Protein AF-0000000070043963 (afdb_homodimer)

Solvent-accessible surface area (backbone atoms only — not comparable to full-atom values): 37781 Å² total; per-residue (Å²): 108,66,60,72,73,51,66,94,46,71,46,57,39,38,47,68,71,67,44,82,57,48,72,67,33,42,48,49,57,68,68,48,86,56,60,34,60,51,21,44,48,11,28,50,50,31,44,73,74,63,44,61,51,32,33,28,25,42,27,34,55,48,64,51,25,32,25,19,73,40,66,32,28,60,51,57,69,63,26,49,85,86,43,91,86,43,50,70,60,49,48,66,58,49,35,52,53,48,51,53,37,43,75,73,57,34,50,30,37,38,41,40,60,38,51,52,91,76,71,53,73,62,54,58,32,48,32,33,36,57,34,37,71,76,37,68,82,49,41,35,27,39,48,23,39,40,49,44,53,50,48,18,65,74,69,72,43,53,54,67,56,51,53,51,52,37,41,75,27,47,50,53,28,28,45,21,52,77,40,44,46,38,42,66,82,53,30,65,70,40,43,38,80,66,68,52,39,66,56,33,50,50,45,47,50,52,35,24,75,72,66,34,33,24,40,36,38,34,53,41,55,66,83,72,52,64,67,41,56,43,52,35,50,50,54,50,43,55,49,29,72,72,57,64,27,62,64,33,42,35,59,37,77,52,67,57,74,77,14,50,39,37,75,69,61,70,38,88,62,63,56,31,49,61,55,53,40,48,51,41,11,48,50,34,45,61,24,53,96,70,50,84,41,29,32,35,53,29,86,80,58,33,69,56,40,30,50,44,37,48,59,12,17,24,40,26,41,63,38,36,51,45,48,68,86,35,38,63,85,47,84,46,88,82,67,59,44,71,63,51,52,35,48,56,33,42,53,71,74,36,41,22,30,36,23,48,94,85,67,47,77,75,44,78,109,106,65,60,73,73,53,68,94,47,71,47,57,39,37,46,68,70,67,43,84,57,48,73,67,34,42,47,49,57,69,67,48,86,56,59,35,60,50,21,43,48,13,27,50,50,30,43,74,73,64,45,59,48,32,34,29,25,44,27,33,57,48,63,52,25,31,24,20,74,39,66,32,30,59,51,57,68,62,25,50,84,85,43,91,86,43,48,70,61,49,48,66,58,49,36,52,54,48,51,54,38,43,74,72,57,34,50,32,38,38,42,39,61,40,52,51,90,77,72,54,73,62,54,57,29,47,32,33,36,55,35,39,71,77,38,68,81,49,40,34,27,39,48,23,39,39,50,46,51,50,48,19,64,74,70,71,43,52,56,67,56,50,52,52,51,36,42,75,26,45,51,53,29,27,44,22,54,77,41,45,47,39,43,65,84,54,27,64,70,39,44,38,79,66,69,52,38,65,56,34,50,50,45,46,50,53,35,25,75,72,66,33,33,24,40,35,38,35,54,41,56,67,86,71,52,65,66,43,55,42,51,34,50,49,52,51,41,54,49,28,73,72,56,64,27,64,64,31,41,35,61,36,77,51,66,55,75,76,13,52,38,38,75,69,60,69,37,87,63,65,59,31,51,60,55,54,40,48,52,42,12,47,51,34,45,62,25,52,96,69,52,84,41,29,32,35,52,30,87,80,59,34,68,54,42,31,50,47,36,48,61,15,17,25,40,26,41,63,39,36,50,44,40,70,64,33,25,77,62,52,63,46,98,80,63,56,44,72,64,49,53,35,48,56,34,43,52,71,75,35,42,24,30,36,23,50,94,87,68,46,77,76,44,80,108

Foldseek 3Di:
DVVVVVDDQPLLVCLLVLHAGDLVSLLCLLPPPDLPSLLQSLLVLLCVQPNQEFEAALEAEDEQWQDAPWAFQQDQRHDHPPDPPTDGHALVRLLVLVVLSVVVPGQEYEYEYHLHLPDALVRLLSSQQSNCVVPVRHAYAYYALQSLVSNCVSHVHDSLVSLVSNVVSHHQAYEAPPQAFQDPVVCVVGIGPTDHNVSRLVSQLSCLVVVHAYAHEYEDFFLDDSSRLSVRLVSVQVSLVVRVRHQEYEYDFRDQPNGNCCVVPRDVDGHDLSSVLSSLSSSSSNNRPRHSAYEDQCVVVPLVSSLVSCSRNHRYNHYLNADPVGPVSPPDPDRQPLVNVQVSSVVSVGWYFYAHPNRHTDDTD/DVVVVVDDQPLLVCLLVLHAGDLVSLLCLLPPPDLPSLLQSLLVLLCVQPNQEFEAALEAEDEQWQDAPWAFQQDQRHDHPPDPPTDGHALVRLLVLVVVSVVVPGQEYEYEYHLHLPDALVRLLSSLQSNCVVPVRHAYAYYALQSLVSNCVSVVHDSLVSLVSNVVSHHAAYEAPPLAFQDPVVCVVGIGPTDHNVSRLVSQLSCLVVVHAYAHEYEDFFLDDSSRLSVRLVSVQVSLVVRVRHQEYEYDFRDQPNGNCCVVPRDVDGHDLSSVLSSLSSSSSNNRPRHSAYEDQCVVVPLVSSLVSCSRNHRYNHYLNDPVCCVCVPPDPDGQPLVNVQVSSVVSVGWYFYAHPNRHTDDTD

Nearest PDB structures (foldseek):
  6xig-assembly1_A  TM=9.140E-01  e=2.028E-36  Pedobacter heparinus DSM 2366
  6xig-assembly1_B  TM=9.129E-01  e=9.461E-36  Pedobacter heparinus DSM 2366
  6xi9-assembly2_B  TM=9.135E-01  e=3.003E-35  Pedobacter heparinus DSM 2366
  6xi9-assembly1_A  TM=9.158E-01  e=6.487E-35  Pedobacter heparinus DSM 2366
  5fep-assembly1_A  TM=7.707E-01  e=6.619E-18  Thermotoga maritima

Secondary structure (DSSP, 8-state):
-GGGGS---HHHHHHHTTPPPPHHHHHHHHT-S-HHHHHHHHHHHHHHHHTTEEEEE-EEEEESB-B-S---TT-SS-B-TT-TT--B--HHHHHHHHHHHHHTT-SEEEEE----SS--HHHHHHHHHHHHHH-TTSEEEE--HHHHHHHHHHHT--HHHHHHHHHHHT--EE--TT-S---HHHHHHH-SSS--HHHHHHHHHHHHHTT-EEEEEEEESSS--HHHHHHHHHHHHHHHHHH--EEEEEEEEPP-TT-HHHHTTS--SPPPHHHHHHHHHHHHHHTTTT---BB--HHHH-HHHHHHHHTTT--EEEE--B-SSHHHHTS-SPS--HHHHHHHHHHTT-EEEEE-TT--EEEE-/-GGGGS---HHHHHHHTTPPPPHHHHHHHHT-S-HHHHHHHHHHHHHHHHTTEEEEE-EEEEESB-B-S---TT-SS-B-TT-TT--B--HHHHHHHHHHHHHTT-SEEEEE----SS--HHHHHHHHHHHHHH-TTSEEEE--HHHHHHHHHHHT--HHHHHHHHHHHT--EE--TT-S---HHHHHHH-SSS--HHHHHHHHHHHHHTT-EEEEEEEESSS--HHHHHHHHHHHHHHHHHH--EEEEEEEEPP-TT-HHHHTTS--SPPPHHHHHHHHHHHHHHTTTT---BB--HHHH-HHHHHHHHTTT--EEEE--B-STHHHHH-SS----HHHHHHHHHHTT-EEEEE-TT--EEEE-

Radius of gyration: 28.13 Å; Cα contacts (8 Å, |Δi|>4): 1493; chains: 2; bounding box: 46×82×66 Å

Sequence (730 aa):
MLEQLVGDSSALDRALAGEELSYNDGLELMNYDNLHLLAAVADNARKKLVGDTVTFAASYYMNYTNVCAASCQMCAFYRKDGADDAYTLTPQEIEQRVGIAKQMGATEVHIVGGFHPKLPLEYYEDMMKVIKKNHPQLNIKALTAAEIFYLSKLTKNSTKEILSRLKDAGLDSMPGGGAELFHPDIRNKIVRGKCTGQQWLDVIEEAHTMGINSNVTMLYGHIEKPEHVVDHLIKIRELQKKTRGFLTLIPLKFSLDNTELEQEHLVNNECSSVYDLKIIALSRLMLANVLNNISVYWVAYGKKLAQVALSNGGNDLVGTAFSEEIYRAAGKPTASSVEELATMVKEIGRTPAQRNTHFEILKKFMLEQLVGDSSALDRALAGEELSYNDGLELMNYDNLHLLAAVADNARKKLVGDTVTFAASYYMNYTNVCAASCQMCAFYRKDGADDAYTLTPQEIEQRVGIAKQMGATEVHIVGGFHPKLPLEYYEDMMKVIKKNHPQLNIKALTAAEIFYLSKLTKNSTKEILSRLKDAGLDSMPGGGAELFHPDIRNKIVRGKCTGQQWLDVIEEAHTMGINSNVTMLYGHIEKPEHVVDHLIKIRELQKKTRGFLTLIPLKFSLDNTELEQEHLVNNECSSVYDLKIIALSRLMLANVLNNISVYWVAYGKKLAQVALSNGGNDLVGTAFSEEIYRAAGKPTASSVEELATMVKEIGRTPAQRNTHFEILKKF

pLDDT: mean 93.29, std 11.03, range [35.03, 98.94]

Structure (mmCIF, N/CA/C/O backbone):
data_AF-0000000070043963-model_v1
#
loop_
_entity.id
_entity.type
_entity.pdbx_description
1 polymer 'Radical SAM domain protein, CofH family protein'
#
loop_
_atom_site.group_PDB
_atom_site.id
_atom_site.type_symbol
_atom_site.label_atom_id
_atom_site.label_alt_id
_atom_site.label_comp_id
_atom_site.label_asym_id
_atom_site.label_entity_id
_atom_site.label_seq_id
_atom_site.pdbx_PDB_ins_code
_atom_site.Cartn_x
_atom_site.Cartn_y
_atom_site.Cartn_z
_atom_site.occupancy
_atom_site.B_iso_or_equiv
_atom_site.auth_seq_id
_atom_site.auth_comp_id
_atom_site.auth_asym_id
_atom_site.auth_atom_id
_atom_site.pdbx_PDB_model_num
ATOM 1 N N . MET A 1 1 ? -1.403 -7.484 31.016 1 62.66 1 MET A N 1
ATOM 2 C CA . MET A 1 1 ? -2.35 -6.602 30.344 1 62.66 1 MET A CA 1
ATOM 3 C C . MET A 1 1 ? -2.332 -6.844 28.828 1 62.66 1 MET A C 1
ATOM 5 O O . MET A 1 1 ? -3.385 -7.02 28.219 1 62.66 1 MET A O 1
ATOM 9 N N . LEU A 1 2 ? -1.24 -7.141 28.344 1 67.88 2 LEU A N 1
ATOM 10 C CA . LEU A 1 2 ? -1.172 -7.426 26.906 1 67.88 2 LEU A CA 1
ATOM 11 C C . LEU A 1 2 ? -1.884 -8.734 26.578 1 67.88 2 LEU A C 1
ATOM 13 O O . LEU A 1 2 ? -2.379 -8.914 25.469 1 67.88 2 LEU A O 1
ATOM 17 N N . GLU A 1 3 ? -2.023 -9.477 27.672 1 68.31 3 GLU A N 1
ATOM 18 C CA . GLU A 1 3 ? -2.717 -10.75 27.484 1 68.31 3 GLU A CA 1
ATOM 19 C C . GLU A 1 3 ? -4.18 -10.531 27.109 1 68.31 3 GLU A C 1
ATOM 21 O O . GLU A 1 3 ? -4.793 -11.391 26.469 1 68.31 3 GLU A O 1
ATOM 26 N N . GLN A 1 4 ? -4.625 -9.383 27.469 1 71 4 GLN A N 1
ATOM 27 C CA . GLN A 1 4 ? -6.023 -9.07 27.188 1 71 4 GLN A CA 1
ATOM 28 C C . GLN A 1 4 ? -6.254 -8.883 25.688 1 71 4 GLN A C 1
ATOM 30 O O . GLN A 1 4 ? -7.379 -9.023 25.203 1 71 4 GLN A O 1
ATOM 35 N N . LEU A 1 5 ? -5.164 -8.594 25.047 1 74.25 5 LEU A N 1
ATOM 36 C CA . LEU A 1 5 ? -5.277 -8.391 23.594 1 74.25 5 LEU A CA 1
ATOM 37 C C . LEU A 1 5 ? -5.355 -9.727 22.875 1 74.25 5 LEU A C 1
ATOM 39 O O . LEU A 1 5 ? -5.875 -9.805 21.75 1 74.25 5 LEU A O 1
ATOM 43 N N . VAL A 1 6 ? -4.805 -10.617 23.688 1 68.5 6 VAL A N 1
ATOM 44 C CA . VAL A 1 6 ? -4.73 -11.945 23.094 1 68.5 6 VAL A CA 1
ATOM 45 C C . VAL A 1 6 ? -6.035 -12.703 23.328 1 68.5 6 VAL A C 1
ATOM 47 O O . VAL A 1 6 ? -6.5 -12.797 24.469 1 68.5 6 VAL A O 1
ATOM 50 N N . GLY A 1 7 ? -7.008 -12.547 22.531 1 68.69 7 GLY A N 1
ATOM 51 C CA . GLY A 1 7 ? -8.211 -13.359 22.625 1 68.69 7 GLY A CA 1
ATOM 52 C C . GLY A 1 7 ? -7.926 -14.844 22.672 1 68.69 7 GLY A C 1
ATOM 53 O O . GLY A 1 7 ? -6.766 -15.258 22.719 1 68.69 7 GLY A O 1
ATOM 54 N N . ASP A 1 8 ? -9.023 -15.531 22.984 1 74.06 8 ASP A N 1
ATOM 55 C CA . ASP A 1 8 ? -8.867 -16.984 23.016 1 74.06 8 ASP A CA 1
ATOM 56 C C . ASP A 1 8 ? -9.07 -17.594 21.625 1 74.06 8 ASP A C 1
ATOM 58 O O . ASP A 1 8 ? -10.094 -17.344 20.984 1 74.06 8 ASP A O 1
ATOM 62 N N . SER A 1 9 ? -7.973 -18.031 21.031 1 87 9 SER A N 1
ATOM 63 C CA . SER A 1 9 ? -8.07 -18.781 19.797 1 87 9 SER A CA 1
ATOM 64 C C . SER A 1 9 ? -7.27 -20.078 19.875 1 87 9 SER A C 1
ATOM 66 O O . SER A 1 9 ? -6.039 -20.047 19.906 1 87 9 SER A O 1
ATOM 68 N N . SER A 1 10 ? -7.996 -21.141 19.844 1 90.81 10 SER A N 1
ATOM 69 C CA . SER A 1 10 ? -7.336 -22.438 19.891 1 90.81 10 SER A CA 1
ATOM 70 C C . SER A 1 10 ? -6.52 -22.688 18.625 1 90.81 10 SER A C 1
ATOM 72 O O . SER A 1 10 ? -5.438 -23.281 18.688 1 90.81 10 SER A O 1
ATOM 74 N N . ALA A 1 11 ? -7.074 -22.156 17.578 1 94.94 11 ALA A N 1
ATOM 75 C CA . ALA A 1 11 ? -6.383 -22.328 16.297 1 94.94 11 ALA A CA 1
ATOM 76 C C . ALA A 1 11 ? -5.055 -21.578 16.281 1 94.94 11 ALA A C 1
ATOM 78 O O . ALA A 1 11 ? -4.047 -22.094 15.805 1 94.94 11 ALA A O 1
ATOM 79 N N . LEU A 1 12 ? -4.988 -20.391 16.828 1 93.25 12 LEU A N 1
ATOM 80 C CA . LEU A 1 12 ? -3.752 -19.609 16.891 1 93.25 12 LEU A CA 1
ATOM 81 C C . LEU A 1 12 ? -2.734 -20.281 17.812 1 93.25 12 LEU A C 1
ATOM 83 O O . LEU A 1 12 ? -1.533 -20.266 17.516 1 93.25 12 LEU A O 1
ATOM 87 N N . ASP A 1 13 ? -3.26 -20.844 18.875 1 92.56 13 ASP A N 1
ATOM 88 C CA . ASP A 1 13 ? -2.377 -21.562 19.797 1 92.56 13 ASP A CA 1
ATOM 89 C C . ASP A 1 13 ? -1.718 -22.75 19.094 1 92.56 13 ASP A C 1
ATOM 91 O O . ASP A 1 13 ? -0.518 -22.984 19.266 1 92.56 13 ASP A O 1
ATOM 95 N N . ARG A 1 14 ? -2.484 -23.438 18.359 1 94.69 14 ARG A N 1
ATOM 96 C CA . ARG A 1 14 ? -1.959 -24.578 17.625 1 94.69 14 ARG A CA 1
ATOM 97 C C . ARG A 1 14 ? -0.96 -24.141 16.562 1 94.69 14 ARG A C 1
ATOM 99 O O . ARG A 1 14 ? 0.072 -24.781 16.375 1 94.69 14 ARG A O 1
ATOM 106 N N . ALA A 1 15 ? -1.272 -23.047 15.922 1 94.44 15 ALA A N 1
ATOM 107 C CA . ALA A 1 15 ? -0.356 -22.484 14.93 1 94.44 15 ALA A CA 1
ATOM 108 C C . ALA A 1 15 ? 0.975 -22.109 15.57 1 94.44 15 ALA A C 1
ATOM 110 O O . ALA A 1 15 ? 2.041 -22.391 15.023 1 94.44 15 ALA A O 1
ATOM 111 N N . LEU A 1 16 ? 0.893 -21.5 16.688 1 91.19 16 LEU A N 1
ATOM 112 C CA . LEU A 1 16 ? 2.09 -21.062 17.391 1 91.19 16 LEU A CA 1
ATOM 113 C C . LEU A 1 16 ? 2.924 -22.266 17.844 1 91.19 16 LEU A C 1
ATOM 115 O O . LEU A 1 16 ? 4.156 -22.188 17.859 1 91.19 16 LEU A O 1
ATOM 119 N N . ALA A 1 17 ? 2.25 -23.328 18.125 1 91.56 17 ALA A N 1
ATOM 120 C CA . ALA A 1 17 ? 2.918 -24.562 18.562 1 91.56 17 ALA A CA 1
ATOM 121 C C . ALA A 1 17 ? 3.508 -25.312 17.375 1 91.56 17 ALA A C 1
ATOM 123 O O . ALA A 1 17 ? 4.219 -26.297 17.547 1 91.56 17 ALA A O 1
ATOM 124 N N . GLY A 1 18 ? 3.18 -24.906 16.172 1 91.12 18 GLY A N 1
ATOM 125 C CA . GLY A 1 18 ? 3.713 -25.547 14.977 1 91.12 18 GLY A CA 1
ATOM 126 C C . GLY A 1 18 ? 2.92 -26.766 14.547 1 91.12 18 GLY A C 1
ATOM 127 O O . GLY A 1 18 ? 3.418 -27.594 13.789 1 91.12 18 GLY A O 1
ATOM 128 N N . GLU A 1 19 ? 1.704 -26.797 15.016 1 95.62 19 GLU A N 1
ATOM 129 C CA . GLU A 1 19 ? 0.847 -27.922 14.656 1 95.62 19 GLU A CA 1
ATOM 130 C C . GLU A 1 19 ? 0.233 -27.719 13.273 1 95.62 19 GLU A C 1
ATOM 132 O O . GLU A 1 19 ? 0.092 -26.594 12.805 1 95.62 19 GLU A O 1
ATOM 137 N N . GLU A 1 20 ? -0.045 -28.875 12.68 1 97.75 20 GLU A N 1
ATOM 138 C CA . GLU A 1 20 ? -0.827 -28.812 11.445 1 97.75 20 GLU A CA 1
ATOM 139 C C . GLU A 1 20 ? -2.266 -28.375 11.727 1 97.75 20 GLU A C 1
ATOM 141 O O . GLU A 1 20 ? -2.926 -28.953 12.602 1 97.75 20 GLU A O 1
ATOM 146 N N . LEU A 1 21 ? -2.777 -27.469 11 1 98.44 21 LEU A N 1
ATOM 147 C CA . LEU A 1 21 ? -4.09 -26.891 11.266 1 98.44 21 LEU A CA 1
ATOM 148 C C . LEU A 1 21 ? -5.176 -27.625 10.484 1 98.44 21 LEU A C 1
ATOM 150 O O . LEU A 1 21 ? -5 -27.922 9.297 1 98.44 21 LEU A O 1
ATOM 154 N N . SER A 1 22 ? -6.246 -27.844 11.148 1 98.5 22 SER A N 1
ATOM 155 C CA . SER A 1 22 ? -7.387 -28.516 10.531 1 98.5 22 SER A CA 1
ATOM 156 C C . SER A 1 22 ? -8.227 -27.547 9.711 1 98.5 22 SER A C 1
ATOM 158 O O . SER A 1 22 ? -7.953 -26.344 9.695 1 98.5 22 SER A O 1
ATOM 160 N N . TYR A 1 23 ? -9.18 -28.172 9.008 1 98.44 23 TYR A N 1
ATOM 161 C CA . TYR A 1 23 ? -10.164 -27.375 8.289 1 98.44 23 TYR A CA 1
ATOM 162 C C . TYR A 1 23 ? -10.852 -26.375 9.219 1 98.44 23 TYR A C 1
ATOM 164 O O . TYR A 1 23 ? -10.977 -25.203 8.891 1 98.44 23 TYR A O 1
ATOM 172 N N . ASN A 1 24 ? -11.242 -26.844 10.383 1 98.38 24 ASN A N 1
ATOM 173 C CA . ASN A 1 24 ? -11.938 -26 11.336 1 98.38 24 ASN A CA 1
ATOM 174 C C . ASN A 1 24 ? -11.016 -24.906 11.891 1 98.38 24 ASN A C 1
ATOM 176 O O . ASN A 1 24 ? -11.461 -23.797 12.156 1 98.38 24 ASN A O 1
ATOM 180 N N . ASP A 1 25 ? -9.797 -25.25 12.102 1 98.31 25 ASP A N 1
ATOM 181 C CA . ASP A 1 25 ? -8.828 -24.234 12.516 1 98.31 25 ASP A CA 1
ATOM 182 C C . ASP A 1 25 ? -8.719 -23.125 11.477 1 98.31 25 ASP A C 1
ATOM 184 O O . ASP A 1 25 ? -8.711 -21.938 11.828 1 98.31 25 ASP A O 1
ATOM 188 N N . GLY A 1 26 ? -8.594 -23.516 10.156 1 98.56 26 GLY A N 1
ATOM 189 C CA . GLY A 1 26 ? -8.523 -22.531 9.078 1 98.56 26 GLY A CA 1
ATOM 190 C C . GLY A 1 26 ? -9.719 -21.594 9.047 1 98.56 26 GLY A C 1
ATOM 191 O O . GLY A 1 26 ? -9.57 -20.391 8.867 1 98.56 26 GLY A O 1
ATOM 192 N N . LEU A 1 27 ? -10.898 -22.219 9.258 1 98.31 27 LEU A N 1
ATOM 193 C CA . LEU A 1 27 ? -12.125 -21.422 9.266 1 98.31 27 LEU A CA 1
ATOM 194 C C . LEU A 1 27 ? -12.133 -20.438 10.43 1 98.31 27 LEU A C 1
ATOM 196 O O . LEU A 1 27 ? -12.555 -19.281 10.281 1 98.31 27 LEU A O 1
ATOM 200 N N . GLU A 1 28 ? -11.703 -20.891 11.562 1 97.19 28 GLU A N 1
ATOM 201 C CA . GLU A 1 28 ? -11.617 -20.016 12.727 1 97.19 28 GLU A CA 1
ATOM 202 C C . GLU A 1 28 ? -10.695 -18.828 12.453 1 97.19 28 GLU A C 1
ATOM 204 O O . GLU A 1 28 ? -11.039 -17.688 12.758 1 97.19 28 GLU A O 1
ATOM 209 N N . LEU A 1 29 ? -9.586 -19.094 11.859 1 97.19 29 LEU A N 1
ATOM 210 C CA . LEU A 1 29 ? -8.602 -18.047 11.594 1 97.19 29 LEU A CA 1
ATOM 211 C C . LEU A 1 29 ? -9.117 -17.078 10.531 1 97.19 29 LEU A C 1
ATOM 213 O O . LEU A 1 29 ? -8.875 -15.867 10.617 1 97.19 29 LEU A O 1
ATOM 217 N N . MET A 1 30 ? -9.805 -17.625 9.523 1 96.38 30 MET A N 1
ATOM 218 C CA . MET A 1 30 ? -10.375 -16.781 8.492 1 96.38 30 MET A CA 1
ATOM 219 C C . MET A 1 30 ? -11.406 -15.82 9.078 1 96.38 30 MET A C 1
ATOM 221 O O . MET A 1 30 ? -11.594 -14.711 8.57 1 96.38 30 MET A O 1
ATOM 225 N N . ASN A 1 31 ? -12.039 -16.25 10.125 1 93.88 31 ASN A N 1
ATOM 226 C CA . ASN A 1 31 ? -13.094 -15.445 10.742 1 93.88 31 ASN A CA 1
ATOM 227 C C . ASN A 1 31 ? -12.578 -14.711 11.977 1 93.88 31 ASN A C 1
ATOM 229 O O . ASN A 1 31 ? -13.359 -14.094 12.703 1 93.88 31 ASN A O 1
ATOM 233 N N . TYR A 1 32 ? -11.289 -14.836 12.211 1 91.19 32 TYR A N 1
ATOM 234 C CA . TYR A 1 32 ? -10.688 -14.195 13.375 1 91.19 32 TYR A CA 1
ATOM 235 C C . TYR A 1 32 ? -10.625 -12.68 13.203 1 91.19 32 TYR A C 1
ATOM 237 O O . TYR A 1 32 ? -10.172 -12.188 12.164 1 91.19 32 TYR A O 1
ATOM 245 N N . ASP A 1 33 ? -11.031 -11.867 14.133 1 86.5 33 ASP A N 1
ATOM 246 C CA . ASP A 1 33 ? -11.234 -10.43 13.992 1 86.5 33 ASP A CA 1
ATOM 247 C C . ASP A 1 33 ? -9.945 -9.664 14.258 1 86.5 33 ASP A C 1
ATOM 249 O O . ASP A 1 33 ? -9.82 -8.492 13.883 1 86.5 33 ASP A O 1
ATOM 253 N N . ASN A 1 34 ? -8.969 -10.289 14.883 1 89.31 34 ASN A N 1
ATOM 254 C CA . ASN A 1 34 ? -7.738 -9.586 15.211 1 89.31 34 ASN A CA 1
ATOM 255 C C . ASN A 1 34 ? -6.617 -9.938 14.234 1 89.31 34 ASN A C 1
ATOM 257 O O . ASN A 1 34 ? -5.82 -10.836 14.5 1 89.31 34 ASN A O 1
ATOM 261 N N . LEU A 1 35 ? -6.512 -9.172 13.188 1 92.88 35 LEU A N 1
ATOM 262 C CA . LEU A 1 35 ? -5.523 -9.414 12.141 1 92.88 35 LEU A CA 1
ATOM 263 C C . LEU A 1 35 ? -4.105 -9.273 12.688 1 92.88 35 LEU A C 1
ATOM 265 O O . LEU A 1 35 ? -3.193 -9.969 12.25 1 92.88 35 LEU A O 1
ATOM 269 N N . HIS A 1 36 ? -3.934 -8.383 13.641 1 92.88 36 HIS A N 1
ATOM 270 C CA . HIS A 1 36 ? -2.598 -8.141 14.18 1 92.88 36 HIS A CA 1
ATOM 271 C C . HIS A 1 36 ? -2.031 -9.391 14.836 1 92.88 36 HIS A C 1
ATOM 273 O O . HIS A 1 36 ? -0.875 -9.75 14.609 1 92.88 36 HIS A O 1
ATOM 279 N N . LEU A 1 37 ? -2.855 -10.008 15.602 1 91.31 37 LEU A N 1
ATOM 280 C CA . LEU A 1 37 ? -2.4 -11.219 16.281 1 91.31 37 LEU A CA 1
ATOM 281 C C . LEU A 1 37 ? -2.184 -12.352 15.273 1 91.31 37 LEU A C 1
ATOM 283 O O . LEU A 1 37 ? -1.201 -13.086 15.367 1 91.31 37 LEU A O 1
ATOM 287 N N . LEU A 1 38 ? -3.143 -12.477 14.375 1 94.44 38 LEU A N 1
ATOM 288 C CA . LEU A 1 38 ? -2.988 -13.477 13.32 1 94.44 38 LEU A CA 1
ATOM 289 C C . LEU A 1 38 ? -1.682 -13.273 12.562 1 94.44 38 LEU A C 1
ATOM 291 O O . LEU A 1 38 ? -0.926 -14.227 12.352 1 94.44 38 LEU A O 1
ATOM 295 N N . ALA A 1 39 ? -1.396 -12.047 12.203 1 95.5 39 ALA A N 1
ATOM 296 C CA . ALA A 1 39 ? -0.2 -11.703 11.445 1 95.5 39 ALA A CA 1
ATOM 297 C C . ALA A 1 39 ? 1.062 -11.93 12.266 1 95.5 39 ALA A C 1
ATOM 299 O O . ALA A 1 39 ? 2.09 -12.359 11.742 1 95.5 39 ALA A O 1
ATOM 300 N N . ALA A 1 40 ? 1.002 -11.633 13.562 1 93.56 40 ALA A N 1
ATOM 301 C CA . ALA A 1 40 ? 2.145 -11.852 14.445 1 93.56 40 ALA A CA 1
ATOM 302 C C . ALA A 1 40 ? 2.529 -13.328 14.477 1 93.56 40 ALA A C 1
ATOM 304 O O . ALA A 1 40 ? 3.711 -13.672 14.391 1 93.56 40 ALA A O 1
ATOM 305 N N . VAL A 1 41 ? 1.497 -14.156 14.586 1 94.44 41 VAL A N 1
ATOM 306 C CA . VAL A 1 41 ? 1.746 -15.594 14.633 1 94.44 41 VAL A CA 1
ATOM 307 C C . VAL A 1 41 ? 2.303 -16.062 13.289 1 94.44 41 VAL A C 1
ATOM 309 O O . VAL A 1 41 ? 3.254 -16.844 13.242 1 94.44 41 VAL A O 1
ATOM 312 N N . ALA A 1 42 ? 1.756 -15.57 12.219 1 97.12 42 ALA A N 1
ATOM 313 C CA . ALA A 1 42 ? 2.213 -15.938 10.883 1 97.12 42 ALA A CA 1
ATOM 314 C C . ALA A 1 42 ? 3.656 -15.5 10.656 1 97.12 42 ALA A C 1
ATOM 316 O O . ALA A 1 42 ? 4.461 -16.25 10.102 1 97.12 42 ALA A O 1
ATOM 317 N N . ASP A 1 43 ? 3.971 -14.32 11.094 1 96.06 43 ASP A N 1
ATOM 318 C CA . ASP A 1 43 ? 5.324 -13.805 10.914 1 96.06 43 ASP A CA 1
ATOM 319 C C . ASP A 1 43 ? 6.328 -14.57 11.766 1 96.06 43 ASP A C 1
ATOM 321 O O . ASP A 1 43 ? 7.469 -14.781 11.352 1 96.06 43 ASP A O 1
ATOM 325 N N . ASN A 1 44 ? 5.898 -14.906 12.922 1 94.38 44 ASN A N 1
ATOM 326 C CA . ASN A 1 44 ? 6.742 -15.75 13.758 1 94.38 44 ASN A CA 1
ATOM 327 C C . ASN A 1 44 ? 7.027 -17.094 13.086 1 94.38 44 ASN A C 1
ATOM 329 O O . ASN A 1 44 ? 8.164 -17.562 13.094 1 94.38 44 ASN A O 1
ATOM 333 N N . ALA A 1 45 ? 5.988 -17.688 12.562 1 96.25 45 ALA A N 1
ATOM 334 C CA . ALA A 1 45 ? 6.156 -18.938 11.828 1 96.25 45 ALA A CA 1
ATOM 335 C C . ALA A 1 45 ? 7.098 -18.766 10.648 1 96.25 45 ALA A C 1
ATOM 337 O O . ALA A 1 45 ? 7.973 -19.594 10.406 1 96.25 45 ALA A O 1
ATOM 338 N N . ARG A 1 46 ? 6.934 -17.688 9.938 1 97.62 46 ARG A N 1
ATOM 339 C CA . ARG A 1 46 ? 7.805 -17.375 8.805 1 97.62 46 ARG A CA 1
ATOM 340 C C . ARG A 1 46 ? 9.266 -17.297 9.25 1 97.62 46 ARG A C 1
ATOM 342 O O . ARG A 1 46 ? 10.141 -17.906 8.625 1 97.62 46 ARG A O 1
ATOM 349 N N . LYS A 1 47 ? 9.539 -16.578 10.344 1 96.19 47 LYS A N 1
ATOM 350 C CA . LYS A 1 47 ? 10.898 -16.406 10.859 1 96.19 47 LYS A CA 1
ATOM 351 C C . LYS A 1 47 ? 11.516 -17.766 11.203 1 96.19 47 LYS A C 1
ATOM 353 O O . LYS A 1 47 ? 12.672 -18.016 10.883 1 96.19 47 LYS A O 1
ATOM 358 N N . LYS A 1 48 ? 10.742 -18.594 11.781 1 95.69 48 LYS A N 1
ATOM 359 C CA . LYS A 1 48 ? 11.219 -19.906 12.195 1 95.69 48 LYS A CA 1
ATOM 360 C C . LYS A 1 48 ? 11.484 -20.812 10.984 1 95.69 48 LYS A C 1
ATOM 362 O O . LYS A 1 48 ? 12.477 -21.547 10.961 1 95.69 48 LYS A O 1
ATOM 367 N N . LEU A 1 49 ? 10.664 -20.703 10.008 1 97 49 LEU A N 1
ATOM 368 C CA . LEU A 1 49 ? 10.672 -21.672 8.914 1 97 49 LEU A CA 1
ATOM 369 C C . LEU A 1 49 ? 11.648 -21.234 7.816 1 97 49 LEU A C 1
ATOM 371 O O . LEU A 1 49 ? 12.32 -22.078 7.215 1 97 49 LEU A O 1
ATOM 375 N N . VAL A 1 50 ? 11.695 -19.859 7.551 1 97 50 VAL A N 1
ATOM 376 C CA . VAL A 1 50 ? 12.453 -19.484 6.367 1 97 50 VAL A CA 1
ATOM 377 C C . VAL A 1 50 ? 13.43 -18.359 6.715 1 97 50 VAL A C 1
ATOM 379 O O . VAL A 1 50 ? 14.203 -17.922 5.867 1 97 50 VAL A O 1
ATOM 382 N N . GLY A 1 51 ? 13.414 -17.875 7.891 1 97 51 GLY A N 1
ATOM 383 C CA . GLY A 1 51 ? 14.328 -16.828 8.305 1 97 51 GLY A CA 1
ATOM 384 C C . GLY A 1 51 ? 13.984 -15.469 7.727 1 97 51 GLY A C 1
ATOM 385 O O . GLY A 1 51 ? 12.812 -15.188 7.453 1 97 51 GLY A O 1
ATOM 386 N N . ASP A 1 52 ? 14.969 -14.578 7.566 1 96.75 52 ASP A N 1
ATOM 387 C CA . ASP A 1 52 ? 14.719 -13.18 7.219 1 96.75 52 ASP A CA 1
ATOM 388 C C . ASP A 1 52 ? 15.039 -12.914 5.75 1 96.75 52 ASP A C 1
ATOM 390 O O . ASP A 1 52 ? 14.922 -11.781 5.281 1 96.75 52 ASP A O 1
ATOM 394 N N . THR A 1 53 ? 15.375 -13.945 5.02 1 98.12 53 THR A N 1
ATOM 395 C CA . THR A 1 53 ? 15.672 -13.773 3.604 1 98.12 53 THR A CA 1
ATOM 396 C C . THR A 1 53 ? 14.391 -13.602 2.799 1 98.12 53 THR A C 1
ATOM 398 O O . THR A 1 53 ? 13.414 -14.328 3.012 1 98.12 53 THR A O 1
ATOM 401 N N . VAL A 1 54 ? 14.32 -12.594 2.039 1 98.69 54 VAL A N 1
ATOM 402 C CA . VAL A 1 54 ? 13.258 -12.391 1.059 1 98.69 54 VAL A CA 1
ATOM 403 C C . VAL A 1 54 ? 13.805 -12.625 -0.349 1 98.69 54 VAL A C 1
ATOM 405 O O . VAL A 1 54 ? 14.781 -11.992 -0.755 1 98.69 54 VAL A O 1
ATOM 408 N N . THR A 1 55 ? 13.18 -13.477 -1.084 1 98.5 55 THR A N 1
ATOM 409 C CA . THR A 1 55 ? 13.734 -13.852 -2.379 1 98.5 55 THR A CA 1
ATOM 410 C C . THR A 1 55 ? 12.906 -13.266 -3.516 1 98.5 55 THR A C 1
ATOM 412 O O . THR A 1 55 ? 11.766 -12.852 -3.307 1 98.5 55 THR A O 1
ATOM 415 N N . PHE A 1 56 ? 13.508 -13.164 -4.641 1 97.38 56 PHE A N 1
ATOM 416 C CA . PHE A 1 56 ? 12.859 -12.781 -5.895 1 97.38 56 PHE A CA 1
ATOM 417 C C . PHE A 1 56 ? 13.664 -13.281 -7.09 1 97.38 56 PHE A C 1
ATOM 419 O O . PHE A 1 56 ? 14.883 -13.469 -6.992 1 97.38 56 PHE A O 1
ATOM 426 N N . ALA A 1 57 ? 12.977 -13.492 -8.148 1 96.31 57 ALA A N 1
ATOM 427 C CA . ALA A 1 57 ? 13.633 -13.906 -9.383 1 96.31 57 ALA A CA 1
ATOM 428 C C . ALA A 1 57 ? 13.703 -12.75 -10.375 1 96.31 57 ALA A C 1
ATOM 430 O O . ALA A 1 57 ? 12.969 -11.766 -10.242 1 96.31 57 ALA A O 1
ATOM 431 N N . ALA A 1 58 ? 14.648 -12.789 -11.266 1 94.38 58 ALA A N 1
ATOM 432 C CA . ALA A 1 58 ? 14.586 -11.977 -12.484 1 94.38 58 ALA A CA 1
ATOM 433 C C . ALA A 1 58 ? 13.797 -12.695 -13.578 1 94.38 58 ALA A C 1
ATOM 435 O O . ALA A 1 58 ? 14.312 -13.609 -14.227 1 94.38 58 ALA A O 1
ATOM 436 N N . SER A 1 59 ? 12.609 -12.266 -13.75 1 93.06 59 SER A N 1
ATOM 437 C CA . SER A 1 59 ? 11.719 -13.062 -14.586 1 93.06 59 SER A CA 1
ATOM 438 C C . SER A 1 59 ? 11.023 -12.203 -15.633 1 93.06 59 SER A C 1
ATOM 440 O O . SER A 1 59 ? 10.719 -11.039 -15.383 1 93.06 59 SER A O 1
ATOM 442 N N . TYR A 1 60 ? 10.852 -12.82 -16.766 1 92 60 TYR A N 1
ATOM 443 C CA . TYR A 1 60 ? 10.062 -12.242 -17.844 1 92 60 TYR A CA 1
ATOM 444 C C . TYR A 1 60 ? 8.75 -13 -18.016 1 92 60 TYR A C 1
ATOM 446 O O . TYR A 1 60 ? 8.742 -14.227 -18.125 1 92 60 TYR A O 1
ATOM 454 N N . TYR A 1 61 ? 7.688 -12.227 -17.984 1 91.5 61 TYR A N 1
ATOM 455 C CA . TYR A 1 61 ? 6.355 -12.805 -18.141 1 91.5 61 TYR A CA 1
ATOM 456 C C . TYR A 1 61 ? 5.766 -12.453 -19.5 1 91.5 61 TYR A C 1
ATOM 458 O O . TYR A 1 61 ? 5.852 -11.305 -19.938 1 91.5 61 TYR A O 1
ATOM 466 N N . MET A 1 62 ? 5.211 -13.469 -20.188 1 91.19 62 MET A N 1
ATOM 467 C CA . MET A 1 62 ? 4.555 -13.164 -21.469 1 91.19 62 MET A CA 1
ATOM 468 C C . MET A 1 62 ? 3.377 -14.102 -21.703 1 91.19 62 MET A C 1
ATOM 470 O O . MET A 1 62 ? 3.361 -15.227 -21.203 1 91.19 62 MET A O 1
ATOM 474 N N . ASN A 1 63 ? 2.428 -13.617 -22.484 1 93.31 63 ASN A N 1
ATOM 475 C CA . ASN A 1 63 ? 1.324 -14.398 -23.031 1 93.31 63 ASN A CA 1
ATOM 476 C C . ASN A 1 63 ? 1.498 -14.641 -24.531 1 93.31 63 ASN A C 1
ATOM 478 O O . ASN A 1 63 ? 1.487 -13.695 -25.328 1 93.31 63 ASN A O 1
ATOM 482 N N . TYR A 1 64 ? 1.577 -15.828 -24.875 1 96.25 64 TYR A N 1
ATOM 483 C CA . TYR A 1 64 ? 1.847 -16.094 -26.281 1 96.25 64 TYR A CA 1
ATOM 484 C C . TYR A 1 64 ? 0.586 -15.93 -27.125 1 96.25 64 TYR A C 1
ATOM 486 O O . TYR A 1 64 ? 0.663 -15.758 -28.344 1 96.25 64 TYR A O 1
ATOM 494 N N . THR A 1 65 ? -0.608 -15.938 -26.5 1 96.81 65 THR A N 1
ATOM 495 C CA . THR A 1 65 ? -1.875 -15.688 -27.172 1 96.81 65 THR A CA 1
ATOM 496 C C . THR A 1 65 ? -2.953 -15.273 -26.172 1 96.81 65 THR A C 1
ATOM 498 O O . THR A 1 65 ? -2.904 -15.656 -25 1 96.81 65 THR A O 1
ATOM 501 N N . ASN A 1 66 ? -3.893 -14.461 -26.656 1 95.31 66 ASN A N 1
ATOM 502 C CA . ASN A 1 66 ? -5.066 -14.164 -25.844 1 95.31 66 ASN A CA 1
ATOM 503 C C . ASN A 1 66 ? -6.309 -14.875 -26.375 1 95.31 66 ASN A C 1
ATOM 505 O O . ASN A 1 66 ? -7.41 -14.672 -25.859 1 95.31 66 ASN A O 1
ATOM 509 N N . VAL A 1 67 ? -6.102 -15.703 -27.422 1 96.62 67 VAL A N 1
ATOM 510 C CA . VAL A 1 67 ? -7.195 -16.531 -27.922 1 96.62 67 VAL A CA 1
ATOM 511 C C . VAL A 1 67 ? -7.461 -17.688 -26.969 1 96.62 67 VAL A C 1
ATOM 513 O O . VAL A 1 67 ? -6.555 -18.453 -26.656 1 96.62 67 VAL A O 1
ATOM 516 N N . CYS A 1 68 ? -8.68 -17.766 -26.516 1 96.06 68 CYS A N 1
ATOM 517 C CA . CYS A 1 68 ? -8.992 -18.781 -25.516 1 96.06 68 CYS A CA 1
ATOM 518 C C . CYS A 1 68 ? -10.391 -19.344 -25.719 1 96.06 68 CYS A C 1
ATOM 520 O O . CYS A 1 68 ? -11.359 -18.578 -25.844 1 96.06 68 CYS A O 1
ATOM 522 N N . ALA A 1 69 ? -10.422 -20.656 -25.688 1 95.62 69 ALA A N 1
ATOM 523 C CA . ALA A 1 69 ? -11.703 -21.344 -25.859 1 95.62 69 ALA A CA 1
ATOM 524 C C . ALA A 1 69 ? -12.539 -21.234 -24.578 1 95.62 69 ALA A C 1
ATOM 526 O O . ALA A 1 69 ? -13.758 -21.406 -24.625 1 95.62 69 ALA A O 1
ATOM 527 N N . ALA A 1 70 ? -11.883 -21.062 -23.453 1 93.69 70 ALA A N 1
ATOM 528 C CA . ALA A 1 70 ? -12.594 -20.828 -22.203 1 93.69 70 ALA A CA 1
ATOM 529 C C . ALA A 1 70 ? -13.086 -19.391 -22.094 1 93.69 70 ALA A C 1
ATOM 531 O O . ALA A 1 70 ? -12.539 -18.5 -22.734 1 93.69 70 ALA A O 1
ATOM 532 N N . SER A 1 71 ? -14.156 -19.234 -21.406 1 92.31 71 SER A N 1
ATOM 533 C CA . SER A 1 71 ? -14.734 -17.906 -21.172 1 92.31 71 SER A CA 1
ATOM 534 C C . SER A 1 71 ? -14.969 -17.656 -19.688 1 92.31 71 SER A C 1
ATOM 536 O O . SER A 1 71 ? -16.094 -17.375 -19.281 1 92.31 71 SER A O 1
ATOM 538 N N . CYS A 1 72 ? -13.891 -17.719 -19 1 93.81 72 CYS A N 1
ATOM 539 C CA . CYS A 1 72 ? -13.984 -17.609 -17.547 1 93.81 72 CYS A CA 1
ATOM 540 C C . CYS A 1 72 ? -14.57 -16.266 -17.141 1 93.81 72 CYS A C 1
ATOM 542 O O . CYS A 1 72 ? -14.172 -15.227 -17.672 1 93.81 72 CYS A O 1
ATOM 544 N N . GLN A 1 73 ? -15.391 -16.188 -16.156 1 94.12 73 GLN A N 1
ATOM 545 C CA . GLN A 1 73 ? -16.078 -15 -15.68 1 94.12 73 GLN A CA 1
ATOM 546 C C . GLN A 1 73 ? -15.117 -14.031 -15.016 1 94.12 73 GLN A C 1
ATOM 548 O O . GLN A 1 73 ? -15.336 -12.82 -15.031 1 94.12 73 GLN A O 1
ATOM 553 N N . MET A 1 74 ? -14.039 -14.555 -14.508 1 93.81 74 MET A N 1
ATOM 554 C CA . MET A 1 74 ? -13.094 -13.742 -13.742 1 93.81 74 MET A CA 1
ATOM 555 C C . MET A 1 74 ? -12.008 -13.172 -14.656 1 93.81 74 MET A C 1
ATOM 557 O O . MET A 1 74 ? -11.172 -12.391 -14.211 1 93.81 74 MET A O 1
ATOM 561 N N . CYS A 1 75 ? -11.93 -13.547 -15.938 1 92.19 75 CYS A N 1
ATOM 562 C CA . CYS A 1 75 ? -10.805 -13.211 -16.797 1 92.19 75 CYS A CA 1
ATOM 563 C C . CYS A 1 75 ? -11.148 -12.062 -17.734 1 92.19 75 CYS A C 1
ATOM 565 O O . CYS A 1 75 ? -12.133 -12.133 -18.469 1 92.19 75 CYS A O 1
ATOM 567 N N . ALA A 1 76 ? -10.336 -11.039 -17.766 1 89.62 76 ALA A N 1
ATOM 568 C CA . ALA A 1 76 ? -10.531 -9.906 -18.672 1 89.62 76 ALA A CA 1
ATOM 569 C C . ALA A 1 76 ? -9.648 -10.031 -19.922 1 89.62 76 ALA A C 1
ATOM 571 O O . ALA A 1 76 ? -9.758 -9.227 -20.844 1 89.62 76 ALA A O 1
ATOM 572 N N . PHE A 1 77 ? -8.836 -11.016 -19.969 1 87.44 77 PHE A N 1
ATOM 573 C CA . PHE A 1 77 ? -7.746 -11.094 -20.938 1 87.44 77 PHE A CA 1
ATOM 574 C C . PHE A 1 77 ? -8.172 -11.867 -22.188 1 87.44 77 PHE A C 1
ATOM 576 O O . PHE A 1 77 ? -7.789 -11.516 -23.297 1 87.44 77 PHE A O 1
ATOM 583 N N . TYR A 1 78 ? -8.992 -12.852 -22.078 1 90.5 78 TYR A N 1
ATOM 584 C CA . TYR A 1 78 ? -9.281 -13.797 -23.156 1 90.5 78 TYR A CA 1
ATOM 585 C C . TYR A 1 78 ? -10.023 -13.117 -24.297 1 90.5 78 TYR A C 1
ATOM 587 O O . TYR A 1 78 ? -10.742 -12.133 -24.078 1 90.5 78 TYR A O 1
ATOM 595 N N . ARG A 1 79 ? -9.781 -13.664 -25.484 1 92.75 79 ARG A N 1
ATOM 596 C CA . ARG A 1 79 ? -10.5 -13.273 -26.703 1 92.75 79 ARG A CA 1
ATOM 597 C C . ARG A 1 79 ? -10.969 -14.492 -27.469 1 92.75 79 ARG A C 1
ATOM 599 O O . ARG A 1 79 ? -10.281 -15.523 -27.5 1 92.75 79 ARG A O 1
ATOM 606 N N . LYS A 1 80 ? -12.078 -14.305 -28.109 1 92.12 80 LYS A N 1
ATOM 607 C CA . LYS A 1 80 ? -12.516 -15.328 -29.047 1 92.12 80 LYS A CA 1
ATOM 608 C C . LYS A 1 80 ? -11.703 -15.258 -30.344 1 92.12 80 LYS A C 1
ATOM 610 O O . LYS A 1 80 ? -11.219 -14.188 -30.719 1 92.12 80 LYS A O 1
ATOM 615 N N . ASP A 1 81 ? -11.68 -16.438 -30.844 1 91.25 81 ASP A N 1
ATOM 616 C CA . ASP A 1 81 ? -10.977 -16.484 -32.125 1 91.25 81 ASP A CA 1
ATOM 617 C C . ASP A 1 81 ? -11.633 -15.539 -33.156 1 91.25 81 ASP A C 1
ATOM 619 O O . ASP A 1 81 ? -12.859 -15.539 -33.281 1 91.25 81 ASP A O 1
ATOM 623 N N . GLY A 1 82 ? -10.875 -14.672 -33.75 1 90.44 82 GLY A N 1
ATOM 624 C CA . GLY A 1 82 ? -11.398 -13.75 -34.75 1 90.44 82 GLY A CA 1
ATOM 625 C C . GLY A 1 82 ? -11.664 -12.359 -34.188 1 90.44 82 GLY A C 1
ATOM 626 O O . GLY A 1 82 ? -11.977 -11.438 -34.938 1 90.44 82 GLY A O 1
ATOM 627 N N . ALA A 1 83 ? -11.594 -12.219 -32.938 1 92.75 83 ALA A N 1
ATOM 628 C CA . ALA A 1 83 ? -11.781 -10.891 -32.344 1 92.75 83 ALA A CA 1
ATOM 629 C C . ALA A 1 83 ? -10.742 -9.906 -32.875 1 92.75 83 ALA A C 1
ATOM 631 O O . ALA A 1 83 ? -9.633 -10.297 -33.25 1 92.75 83 ALA A O 1
ATOM 632 N N . ASP A 1 84 ? -10.977 -8.617 -32.875 1 93.75 84 ASP A N 1
ATOM 633 C CA . ASP A 1 84 ? -10.148 -7.566 -33.438 1 93.75 84 ASP A CA 1
ATOM 634 C C . ASP A 1 84 ? -8.797 -7.484 -32.719 1 93.75 84 ASP A C 1
ATOM 636 O O . ASP A 1 84 ? -7.77 -7.23 -33.344 1 93.75 84 ASP A O 1
ATOM 640 N N . ASP A 1 85 ? -8.805 -7.707 -31.406 1 93.81 85 ASP A N 1
ATOM 641 C CA . ASP A 1 85 ? -7.578 -7.562 -30.641 1 93.81 85 ASP A CA 1
ATOM 642 C C . ASP A 1 85 ? -7 -8.922 -30.266 1 93.81 85 ASP A C 1
ATOM 644 O O . ASP A 1 85 ? -6.172 -9.023 -29.359 1 93.81 85 ASP A O 1
ATOM 648 N N . ALA A 1 86 ? -7.398 -9.945 -30.969 1 95 86 ALA A N 1
ATOM 649 C CA . ALA A 1 86 ? -6.832 -11.281 -30.781 1 95 86 ALA A CA 1
ATOM 650 C C . ALA A 1 86 ? -5.438 -11.375 -31.391 1 95 86 ALA A C 1
ATOM 652 O O . ALA A 1 86 ? -5.176 -10.797 -32.438 1 95 86 ALA A O 1
ATOM 653 N N . TYR A 1 87 ? -4.566 -12.07 -30.719 1 95.94 87 TYR A N 1
ATOM 654 C CA . TYR A 1 87 ? -3.23 -12.289 -31.266 1 95.94 87 TYR A CA 1
ATOM 655 C C . TYR A 1 87 ? -2.695 -13.656 -30.859 1 95.94 87 TYR A C 1
ATOM 657 O O . TYR A 1 87 ? -3.137 -14.242 -29.875 1 95.94 87 TYR A O 1
ATOM 665 N N . THR A 1 88 ? -1.766 -14.141 -31.641 1 97.31 88 THR A N 1
ATOM 666 C CA . THR A 1 88 ? -0.955 -15.32 -31.375 1 97.31 88 THR A CA 1
ATOM 667 C C . THR A 1 88 ? 0.474 -15.117 -31.875 1 97.31 88 THR A C 1
ATOM 669 O O . THR A 1 88 ? 0.697 -14.875 -33.062 1 97.31 88 THR A O 1
ATOM 672 N N . LEU A 1 89 ? 1.367 -15.219 -31 1 97.19 89 LEU A N 1
ATOM 673 C CA . LEU A 1 89 ? 2.771 -15.062 -31.359 1 97.19 89 LEU A CA 1
ATOM 674 C C . LEU A 1 89 ? 3.33 -16.344 -31.953 1 97.19 89 LEU A C 1
ATOM 676 O O . LEU A 1 89 ? 2.922 -17.438 -31.578 1 97.19 89 LEU A O 1
ATOM 680 N N . THR A 1 90 ? 4.285 -16.172 -32.875 1 97.75 90 THR A N 1
ATOM 681 C CA . THR A 1 90 ? 5.012 -17.328 -33.375 1 97.75 90 THR A CA 1
ATOM 682 C C . THR A 1 90 ? 6.156 -17.703 -32.438 1 97.75 90 THR A C 1
ATOM 684 O O . THR A 1 90 ? 6.617 -16.875 -31.641 1 97.75 90 THR A O 1
ATOM 687 N N . PRO A 1 91 ? 6.586 -18.969 -32.5 1 98 91 PRO A N 1
ATOM 688 C CA . PRO A 1 91 ? 7.746 -19.375 -31.688 1 98 91 PRO A CA 1
ATOM 689 C C . PRO A 1 91 ? 8.945 -18.438 -31.891 1 98 91 PRO A C 1
ATOM 691 O O . PRO A 1 91 ? 9.648 -18.125 -30.922 1 98 91 PRO A O 1
ATOM 694 N N . GLN A 1 92 ? 9.133 -17.922 -33.094 1 97.19 92 GLN A N 1
ATOM 695 C CA . GLN A 1 92 ? 10.242 -17.016 -33.375 1 97.19 92 GLN A CA 1
ATOM 696 C C . GLN A 1 92 ? 10.055 -15.664 -32.688 1 97.19 92 GLN A C 1
ATOM 698 O O . GLN A 1 92 ? 11.008 -15.102 -32.156 1 97.19 92 GLN A O 1
ATOM 703 N N . GLU A 1 93 ? 8.828 -15.195 -32.75 1 96.44 93 GLU A N 1
ATOM 704 C CA . GLU A 1 93 ? 8.516 -13.945 -32.062 1 96.44 93 GLU A CA 1
ATOM 705 C C . GLU A 1 93 ? 8.719 -14.07 -30.562 1 96.44 93 GLU A C 1
ATOM 707 O O . GLU A 1 93 ? 9.219 -13.141 -29.922 1 96.44 93 GLU A O 1
ATOM 712 N N . ILE A 1 94 ? 8.32 -15.18 -30.047 1 96.69 94 ILE A N 1
ATOM 713 C CA . ILE A 1 94 ? 8.484 -15.453 -28.625 1 96.69 94 ILE A CA 1
ATOM 714 C C . ILE A 1 94 ? 9.969 -15.484 -28.266 1 96.69 94 ILE A C 1
ATOM 716 O O . ILE A 1 94 ? 10.391 -14.836 -27.312 1 96.69 94 ILE A O 1
ATOM 720 N N . GLU A 1 95 ? 10.75 -16.172 -29.062 1 96.44 95 GLU A N 1
ATOM 721 C CA . GLU A 1 95 ? 12.18 -16.281 -28.828 1 96.44 95 GLU A CA 1
ATOM 722 C C . GLU A 1 95 ? 12.859 -14.914 -28.875 1 96.44 95 GLU A C 1
ATOM 724 O O . GLU A 1 95 ? 13.758 -14.633 -28.078 1 96.44 95 GLU A O 1
ATOM 729 N N . GLN A 1 96 ? 12.43 -14.062 -29.719 1 94.31 96 GLN A N 1
ATOM 730 C CA . GLN A 1 96 ? 13 -12.719 -29.812 1 94.31 96 GLN A CA 1
ATOM 731 C C . GLN A 1 96 ? 12.766 -11.938 -28.531 1 94.31 96 GLN A C 1
ATOM 733 O O . GLN A 1 96 ? 13.68 -11.273 -28.031 1 94.31 96 GLN A O 1
ATOM 738 N N . ARG A 1 97 ? 11.609 -12.023 -28.031 1 91.94 97 ARG A N 1
ATOM 739 C CA . ARG A 1 97 ? 11.281 -11.328 -26.797 1 91.94 97 ARG A CA 1
ATOM 740 C C . ARG A 1 97 ? 12.055 -11.914 -25.625 1 91.94 97 ARG A C 1
ATOM 742 O O . ARG A 1 97 ? 12.539 -11.18 -24.75 1 91.94 97 ARG A O 1
ATOM 749 N N . VAL A 1 98 ? 12.18 -13.188 -25.641 1 94.12 98 VAL A N 1
ATOM 750 C CA . VAL A 1 98 ? 12.93 -13.891 -24.609 1 94.12 98 VAL A CA 1
ATOM 751 C C . VAL A 1 98 ? 14.391 -13.461 -24.656 1 94.12 98 VAL A C 1
ATOM 753 O O . VAL A 1 98 ? 15.023 -13.266 -23.609 1 94.12 98 VAL A O 1
ATOM 756 N N . GLY A 1 99 ? 14.898 -13.328 -25.844 1 93 99 GLY A N 1
ATOM 757 C CA . GLY A 1 99 ? 16.266 -12.875 -26 1 93 99 GLY A CA 1
ATOM 758 C C . GLY A 1 99 ? 16.531 -11.508 -25.391 1 93 99 GLY A C 1
ATOM 759 O O . GLY A 1 99 ? 17.547 -11.297 -24.734 1 93 99 GLY A O 1
ATOM 760 N N . ILE A 1 100 ? 15.602 -10.625 -25.562 1 89.69 100 ILE A N 1
ATOM 761 C CA . ILE A 1 100 ? 15.703 -9.281 -25 1 89.69 100 ILE A CA 1
ATOM 762 C C . ILE A 1 100 ? 15.688 -9.367 -23.469 1 89.69 100 ILE A C 1
ATOM 764 O O . ILE A 1 100 ? 16.5 -8.734 -22.797 1 89.69 100 ILE A O 1
ATOM 768 N N . ALA A 1 101 ? 14.789 -10.195 -22.969 1 90.81 101 ALA A N 1
ATOM 769 C CA . ALA A 1 101 ? 14.688 -10.359 -21.531 1 90.81 101 ALA A CA 1
ATOM 770 C C . ALA A 1 101 ? 15.977 -10.93 -20.953 1 90.81 101 ALA A C 1
ATOM 772 O O . ALA A 1 101 ? 16.422 -10.523 -19.875 1 90.81 101 ALA A O 1
ATOM 773 N N . LYS A 1 102 ? 16.531 -11.852 -21.656 1 91.81 102 LYS A N 1
ATOM 774 C CA . LYS A 1 102 ? 17.781 -12.461 -21.219 1 91.81 102 LYS A CA 1
ATOM 775 C C . LYS A 1 102 ? 18.906 -11.414 -21.141 1 91.81 102 LYS A C 1
ATOM 777 O O . LYS A 1 102 ? 19.688 -11.414 -20.188 1 91.81 102 LYS A O 1
ATOM 782 N N . GLN A 1 103 ? 18.875 -10.539 -22.062 1 88.75 103 GLN A N 1
ATOM 783 C CA . GLN A 1 103 ? 19.875 -9.477 -22.078 1 88.75 103 GLN A CA 1
ATOM 784 C C . GLN A 1 103 ? 19.688 -8.523 -20.891 1 88.75 103 GLN A C 1
ATOM 786 O O . GLN A 1 103 ? 20.656 -7.934 -20.406 1 88.75 103 GLN A O 1
ATOM 791 N N . MET A 1 104 ? 18.484 -8.555 -20.438 1 86.69 104 MET A N 1
ATOM 792 C CA . MET A 1 104 ? 18.172 -7.676 -19.312 1 86.69 104 MET A CA 1
ATOM 793 C C . MET A 1 104 ? 18.406 -8.391 -18 1 86.69 104 MET A C 1
ATOM 795 O O . MET A 1 104 ? 18.156 -7.824 -16.922 1 86.69 104 MET A O 1
ATOM 799 N N . GLY A 1 105 ? 18.766 -9.68 -18.109 1 89.12 105 GLY A N 1
ATOM 800 C CA . GLY A 1 105 ? 19.172 -10.375 -16.891 1 89.12 105 GLY A CA 1
ATOM 801 C C . GLY A 1 105 ? 18.172 -11.43 -16.438 1 89.12 105 GLY A C 1
ATOM 802 O O . GLY A 1 105 ? 18.312 -11.992 -15.359 1 89.12 105 GLY A O 1
ATOM 803 N N . ALA A 1 106 ? 17.188 -11.773 -17.266 1 93 106 ALA A N 1
ATOM 804 C CA . ALA A 1 106 ? 16.203 -12.773 -16.891 1 93 106 ALA A CA 1
ATOM 805 C C . ALA A 1 106 ? 16.844 -14.148 -16.719 1 93 106 ALA A C 1
ATOM 807 O O . ALA A 1 106 ? 17.719 -14.539 -17.5 1 93 106 ALA A O 1
ATOM 808 N N . THR A 1 107 ? 16.453 -14.781 -15.633 1 95 107 THR A N 1
ATOM 809 C CA . THR A 1 107 ? 16.906 -16.156 -15.406 1 95 107 THR A CA 1
ATOM 810 C C . THR A 1 107 ? 15.781 -17.141 -15.68 1 95 107 THR A C 1
ATOM 812 O O . THR A 1 107 ? 16.016 -18.359 -15.758 1 95 107 THR A O 1
ATOM 815 N N . GLU A 1 108 ? 14.586 -16.641 -15.836 1 96.06 108 GLU A N 1
ATOM 816 C CA . GLU A 1 108 ? 13.43 -17.469 -16.141 1 96.06 108 GLU A CA 1
ATOM 817 C C . GLU A 1 108 ? 12.414 -16.719 -17 1 96.06 108 GLU A C 1
ATOM 819 O O . GLU A 1 108 ? 12.359 -15.492 -16.984 1 96.06 108 GLU A O 1
ATOM 824 N N . VAL A 1 109 ? 11.742 -17.453 -17.797 1 95.5 109 VAL A N 1
ATOM 825 C CA . VAL A 1 109 ? 10.633 -16.922 -18.562 1 95.5 109 VAL A CA 1
ATOM 826 C C . VAL A 1 109 ? 9.344 -17.641 -18.188 1 95.5 109 VAL A C 1
ATOM 828 O O . VAL A 1 109 ? 9.344 -18.859 -17.969 1 95.5 109 VAL A O 1
ATOM 831 N N . HIS A 1 110 ? 8.375 -16.891 -17.938 1 95.56 110 HIS A N 1
ATOM 832 C CA . HIS A 1 110 ? 7.027 -17.359 -17.625 1 95.56 110 HIS A CA 1
ATOM 833 C C . HIS A 1 110 ? 6.102 -17.172 -18.828 1 95.56 110 HIS A C 1
ATOM 835 O O . HIS A 1 110 ? 5.746 -16.047 -19.188 1 95.56 110 HIS A O 1
ATOM 841 N N . ILE A 1 111 ? 5.707 -18.297 -19.438 1 96.25 111 ILE A N 1
ATOM 842 C CA . ILE A 1 111 ? 4.961 -18.234 -20.688 1 96.25 111 ILE A CA 1
ATOM 843 C C . ILE A 1 111 ? 3.623 -18.953 -20.531 1 96.25 111 ILE A C 1
ATOM 845 O O . ILE A 1 111 ? 3.588 -20.172 -20.344 1 96.25 111 ILE A O 1
ATOM 849 N N . VAL A 1 112 ? 2.576 -18.219 -20.562 1 96.06 112 VAL A N 1
ATOM 850 C CA . VAL A 1 112 ? 1.233 -18.797 -20.5 1 96.06 112 VAL A CA 1
ATOM 851 C C . VAL A 1 112 ? 0.354 -18.156 -21.578 1 96.06 112 VAL A C 1
ATOM 853 O O . VAL A 1 112 ? 0.719 -17.141 -22.156 1 96.06 112 VAL A O 1
ATOM 856 N N . GLY A 1 113 ? -0.733 -18.75 -21.906 1 94.75 113 GLY A N 1
ATOM 857 C CA . GLY A 1 113 ? -1.655 -18.234 -22.906 1 94.75 113 GLY A CA 1
ATOM 858 C C . GLY A 1 113 ? -3.045 -18.828 -22.812 1 94.75 113 GLY A C 1
ATOM 859 O O . GLY A 1 113 ? -3.357 -19.531 -21.844 1 94.75 113 GLY A O 1
ATOM 860 N N . GLY A 1 114 ? -3.84 -18.469 -23.812 1 95.12 114 GLY A N 1
ATOM 861 C CA . GLY A 1 114 ? -5.199 -18.984 -23.859 1 95.12 114 GLY A CA 1
ATOM 862 C C . GLY A 1 114 ? -5.285 -20.391 -24.422 1 95.12 114 GLY A C 1
ATOM 863 O O . GLY A 1 114 ? -4.305 -20.922 -24.938 1 95.12 114 GLY A O 1
ATOM 864 N N . PHE A 1 115 ? -6.492 -20.984 -24.141 1 96.88 115 PHE A N 1
ATOM 865 C CA . PHE A 1 115 ? -6.805 -22.281 -24.734 1 96.88 115 PHE A CA 1
ATOM 866 C C . PHE A 1 115 ? -7.047 -22.156 -26.234 1 96.88 115 PHE A C 1
ATOM 868 O O . PHE A 1 115 ? -8.195 -22.141 -26.688 1 96.88 115 PHE A O 1
ATOM 875 N N . HIS A 1 116 ? -5.953 -22.094 -26.969 1 96.62 116 HIS A N 1
ATOM 876 C CA . HIS A 1 116 ? -6.082 -21.891 -28.406 1 96.62 116 HIS A CA 1
ATOM 877 C C . HIS A 1 116 ? -6.652 -23.125 -29.094 1 96.62 116 HIS A C 1
ATOM 879 O O . HIS A 1 116 ? -6.125 -24.234 -28.938 1 96.62 116 HIS A O 1
ATOM 885 N N . PRO A 1 117 ? -7.605 -23.016 -29.938 1 96 117 PRO A N 1
ATOM 886 C CA . PRO A 1 117 ? -8.297 -24.188 -30.484 1 96 117 PRO A CA 1
ATOM 887 C C . PRO A 1 117 ? -7.559 -24.812 -31.656 1 96 117 PRO A C 1
ATOM 889 O O . PRO A 1 117 ? -7.879 -25.938 -32.062 1 96 117 PRO A O 1
ATOM 892 N N . LYS A 1 118 ? -6.535 -24.156 -32.156 1 95.44 118 LYS A N 1
ATOM 893 C CA . LYS A 1 118 ? -5.984 -24.625 -33.438 1 95.44 118 LYS A CA 1
ATOM 894 C C . LYS A 1 118 ? -4.5 -24.938 -33.312 1 95.44 118 LYS A C 1
ATOM 896 O O . LYS A 1 118 ? -3.918 -25.578 -34.188 1 95.44 118 LYS A O 1
ATOM 901 N N . LEU A 1 119 ? -3.836 -24.547 -32.281 1 96.56 119 LEU A N 1
ATOM 902 C CA . LEU A 1 119 ? -2.396 -24.766 -32.156 1 96.56 119 LEU A CA 1
ATOM 903 C C . LEU A 1 119 ? -2.088 -26.234 -31.859 1 96.56 119 LEU A C 1
ATOM 905 O O . LEU A 1 119 ? -2.58 -26.781 -30.875 1 96.56 119 LEU A O 1
ATOM 909 N N . PRO A 1 120 ? -1.282 -26.797 -32.656 1 96.44 120 PRO A N 1
ATOM 910 C CA . PRO A 1 120 ? -0.879 -28.188 -32.406 1 96.44 120 PRO A CA 1
ATOM 911 C C . PRO A 1 120 ? 0.193 -28.281 -31.312 1 96.44 120 PRO A C 1
ATOM 913 O O . PRO A 1 120 ? 0.818 -27.281 -30.953 1 96.44 120 PRO A O 1
ATOM 916 N N . LEU A 1 121 ? 0.364 -29.469 -30.766 1 97.62 121 LEU A N 1
ATOM 917 C CA . LEU A 1 121 ? 1.359 -29.703 -29.719 1 97.62 121 LEU A CA 1
ATOM 918 C C . LEU A 1 121 ? 2.75 -29.297 -30.203 1 97.62 121 LEU A C 1
ATOM 920 O O . LEU A 1 121 ? 3.559 -28.797 -29.406 1 97.62 121 LEU A O 1
ATOM 924 N N . GLU A 1 122 ? 3.014 -29.453 -31.469 1 97.94 122 GLU A N 1
ATOM 925 C CA . GLU A 1 122 ? 4.309 -29.141 -32.062 1 97.94 122 GLU A CA 1
ATOM 926 C C . GLU A 1 122 ? 4.637 -27.656 -31.906 1 97.94 122 GLU A C 1
ATOM 928 O O . GLU A 1 122 ? 5.805 -27.281 -31.766 1 97.94 122 GLU A O 1
ATOM 933 N N . TYR A 1 123 ? 3.604 -26.859 -31.906 1 98.19 123 TYR A N 1
ATOM 934 C CA . TYR A 1 123 ? 3.805 -25.422 -31.703 1 98.19 123 TYR A CA 1
ATOM 935 C C . TYR A 1 123 ? 4.516 -25.156 -30.375 1 98.19 123 TYR A C 1
ATOM 937 O O . TYR A 1 123 ? 5.484 -24.391 -30.328 1 98.19 123 TYR A O 1
ATOM 945 N N . TYR A 1 124 ? 4.074 -25.781 -29.391 1 98.44 124 TYR A N 1
ATOM 946 C CA . TYR A 1 124 ? 4.605 -25.578 -28.047 1 98.44 124 TYR A CA 1
ATOM 947 C C . TYR A 1 124 ? 5.996 -26.203 -27.906 1 98.44 124 TYR A C 1
ATOM 949 O O . TYR A 1 124 ? 6.879 -25.609 -27.281 1 98.44 124 TYR A O 1
ATOM 957 N N . GLU A 1 125 ? 6.16 -27.344 -28.516 1 98.56 125 GLU A N 1
ATOM 958 C CA . GLU A 1 125 ? 7.484 -27.953 -28.547 1 98.56 125 GLU A CA 1
ATOM 959 C C . GLU A 1 125 ? 8.5 -27.062 -29.25 1 98.56 125 GLU A C 1
ATOM 961 O O . GLU A 1 125 ? 9.609 -26.859 -28.75 1 98.56 125 GLU A O 1
ATOM 966 N N . ASP A 1 126 ? 8.047 -26.531 -30.344 1 98.5 126 ASP A N 1
ATOM 967 C CA . ASP A 1 126 ? 8.922 -25.672 -31.141 1 98.5 126 ASP A CA 1
ATOM 968 C C . ASP A 1 126 ? 9.297 -24.406 -30.359 1 98.5 126 ASP A C 1
ATOM 970 O O . ASP A 1 126 ? 10.43 -23.938 -30.438 1 98.5 126 ASP A O 1
ATOM 974 N N . MET A 1 127 ? 8.305 -23.875 -29.703 1 98.38 127 MET A N 1
ATOM 975 C CA . MET A 1 127 ? 8.539 -22.703 -28.859 1 98.38 127 MET A CA 1
ATOM 976 C C . MET A 1 127 ? 9.648 -22.969 -27.859 1 98.38 127 MET A C 1
ATOM 978 O O . MET A 1 127 ? 10.594 -22.188 -27.734 1 98.38 127 MET A O 1
ATOM 982 N N . MET A 1 128 ? 9.625 -24.078 -27.234 1 98.31 128 MET A N 1
ATOM 983 C CA . MET A 1 128 ? 10.594 -24.406 -26.188 1 98.31 128 MET A CA 1
ATOM 984 C C . MET A 1 128 ? 11.953 -24.734 -26.812 1 98.31 128 MET A C 1
ATOM 986 O O . MET A 1 128 ? 12.984 -24.312 -26.297 1 98.31 128 MET A O 1
ATOM 990 N N . LYS A 1 129 ? 11.938 -25.438 -27.859 1 98.56 129 LYS A N 1
ATOM 991 C CA . LYS A 1 129 ? 13.172 -25.844 -28.516 1 98.56 129 LYS A CA 1
ATOM 992 C C . LYS A 1 129 ? 13.961 -24.625 -29 1 98.56 129 LYS A C 1
ATOM 994 O O . LYS A 1 129 ? 15.18 -24.562 -28.828 1 98.56 129 LYS A O 1
ATOM 999 N N . VAL A 1 130 ? 13.227 -23.703 -29.578 1 98.44 130 VAL A N 1
ATOM 1000 C CA . VAL A 1 130 ? 13.922 -22.531 -30.125 1 98.44 130 VAL A CA 1
ATOM 1001 C C . VAL A 1 130 ? 14.5 -21.703 -28.984 1 98.44 130 VAL A C 1
ATOM 1003 O O . VAL A 1 130 ? 15.594 -21.141 -29.109 1 98.44 130 VAL A O 1
ATOM 1006 N N . ILE A 1 131 ? 13.82 -21.578 -27.906 1 98.31 131 ILE A N 1
ATOM 1007 C CA . ILE A 1 131 ? 14.328 -20.844 -26.75 1 98.31 131 ILE A CA 1
ATOM 1008 C C . ILE A 1 131 ? 15.57 -21.531 -26.203 1 98.31 131 ILE A C 1
ATOM 1010 O O . ILE A 1 131 ? 16.609 -20.891 -26 1 98.31 131 ILE A O 1
ATOM 1014 N N . LYS A 1 132 ? 15.484 -22.875 -26.078 1 98.12 132 LYS A N 1
ATOM 1015 C CA . LYS A 1 132 ? 16.594 -23.625 -25.484 1 98.12 132 LYS A CA 1
ATOM 1016 C C . LYS A 1 132 ? 17.797 -23.641 -26.422 1 98.12 132 LYS A C 1
ATOM 1018 O O . LYS A 1 132 ? 18.938 -23.641 -25.953 1 98.12 132 LYS A O 1
ATOM 1023 N N . LYS A 1 133 ? 17.547 -23.641 -27.609 1 97.94 133 LYS A N 1
ATOM 1024 C CA . LYS A 1 133 ? 18.641 -23.609 -28.578 1 97.94 133 LYS A CA 1
ATOM 1025 C C . LYS A 1 133 ? 19.453 -22.328 -28.438 1 97.94 133 LYS A C 1
ATOM 1027 O O . LYS A 1 133 ? 20.688 -22.359 -28.5 1 97.94 133 LYS A O 1
ATOM 1032 N N . ASN A 1 134 ? 18.797 -21.297 -28.234 1 97.31 134 ASN A N 1
ATOM 1033 C CA . ASN A 1 134 ? 19.453 -19.984 -28.219 1 97.31 134 ASN A CA 1
ATOM 1034 C C . ASN A 1 134 ? 19.828 -19.562 -26.797 1 97.31 134 ASN A C 1
ATOM 1036 O O . ASN A 1 134 ? 20.781 -18.797 -26.609 1 97.31 134 ASN A O 1
ATOM 1040 N N . HIS A 1 135 ? 19.047 -20.062 -25.875 1 97.12 135 HIS A N 1
ATOM 1041 C CA . HIS A 1 135 ? 19.25 -19.703 -24.484 1 97.12 135 HIS A CA 1
ATOM 1042 C C . HIS A 1 135 ? 19.125 -20.906 -23.562 1 97.12 135 HIS A C 1
ATOM 1044 O O . HIS A 1 135 ? 18.234 -20.969 -22.719 1 97.12 135 HIS A O 1
ATOM 1050 N N . PRO A 1 136 ? 20.078 -21.812 -23.562 1 95.94 136 PRO A N 1
ATOM 1051 C CA . PRO A 1 136 ? 19.969 -23.078 -22.844 1 95.94 136 PRO A CA 1
ATOM 1052 C C . PRO A 1 136 ? 19.953 -22.891 -21.328 1 95.94 136 PRO A C 1
ATOM 1054 O O . PRO A 1 136 ? 19.453 -23.75 -20.594 1 95.94 136 PRO A O 1
ATOM 1057 N N . GLN A 1 137 ? 20.359 -21.766 -20.859 1 94.5 137 GLN A N 1
ATOM 1058 C CA . GLN A 1 137 ? 20.484 -21.562 -19.406 1 94.5 137 GLN A CA 1
ATOM 1059 C C . GLN A 1 137 ? 19.188 -21.016 -18.828 1 94.5 137 GLN A C 1
ATOM 1061 O O . GLN A 1 137 ? 19.016 -20.969 -17.609 1 94.5 137 GLN A O 1
ATOM 1066 N N . LEU A 1 138 ? 18.344 -20.562 -19.688 1 96.31 138 LEU A N 1
ATOM 1067 C CA . LEU A 1 138 ? 17.094 -19.969 -19.234 1 96.31 138 LEU A CA 1
ATOM 1068 C C . LEU A 1 138 ? 16.094 -21.031 -18.797 1 96.31 138 LEU A C 1
ATOM 1070 O O . LEU A 1 138 ? 15.914 -22.031 -19.469 1 96.31 138 LEU A O 1
ATOM 1074 N N . ASN A 1 139 ? 15.562 -20.828 -17.625 1 97.69 139 ASN A N 1
ATOM 1075 C CA . ASN A 1 139 ? 14.5 -21.719 -17.188 1 97.69 139 ASN A CA 1
ATOM 1076 C C . ASN A 1 139 ? 13.172 -21.391 -17.859 1 97.69 139 ASN A C 1
ATOM 1078 O O . ASN A 1 139 ? 12.734 -20.234 -17.844 1 97.69 139 ASN A O 1
ATOM 1082 N N . ILE A 1 140 ? 12.578 -22.359 -18.484 1 98.44 140 ILE A N 1
ATOM 1083 C CA . ILE A 1 140 ? 11.273 -22.188 -19.109 1 98.44 140 ILE A CA 1
ATOM 1084 C C . ILE A 1 140 ? 10.172 -22.672 -18.156 1 98.44 140 ILE A C 1
ATOM 1086 O O . ILE A 1 140 ? 10.055 -23.859 -17.891 1 98.44 140 ILE A O 1
ATOM 1090 N N . LYS A 1 141 ? 9.414 -21.797 -17.578 1 98.25 141 LYS A N 1
ATOM 1091 C CA . LYS A 1 141 ? 8.18 -22.047 -16.844 1 98.25 141 LYS A CA 1
ATOM 1092 C C . LYS A 1 141 ? 6.953 -21.734 -17.688 1 98.25 141 LYS A C 1
ATOM 1094 O O . LYS A 1 141 ? 6.633 -20.562 -17.922 1 98.25 141 LYS A O 1
ATOM 1099 N N . ALA A 1 142 ? 6.305 -22.828 -18.094 1 98.19 142 ALA A N 1
ATOM 1100 C CA . ALA A 1 142 ? 5.305 -22.547 -19.125 1 98.19 142 ALA A CA 1
ATOM 1101 C C . ALA A 1 142 ? 4.117 -23.5 -19 1 98.19 142 ALA A C 1
ATOM 1103 O O . ALA A 1 142 ? 4.23 -24.578 -18.422 1 98.19 142 ALA A O 1
ATOM 1104 N N . LEU A 1 143 ? 3.021 -23.031 -19.5 1 98.38 143 LEU A N 1
ATOM 1105 C CA . LEU A 1 143 ? 1.775 -23.781 -19.641 1 98.38 143 LEU A CA 1
ATOM 1106 C C . LEU A 1 143 ? 1.268 -24.234 -18.266 1 98.38 143 LEU A C 1
ATOM 1108 O O . LEU A 1 143 ? 1.955 -24.969 -17.547 1 98.38 143 LEU A O 1
ATOM 1112 N N . THR A 1 144 ? 0.1 -23.828 -17.969 1 98.06 144 THR A N 1
ATOM 1113 C CA . THR A 1 144 ? -0.542 -24.219 -16.719 1 98.06 144 THR A CA 1
ATOM 1114 C C . THR A 1 144 ? -1.118 -25.625 -16.812 1 98.06 144 THR A C 1
ATOM 1116 O O . THR A 1 144 ? -1.246 -26.172 -17.906 1 98.06 144 THR A O 1
ATOM 1119 N N . ALA A 1 145 ? -1.41 -26.156 -15.641 1 98.69 145 ALA A N 1
ATOM 1120 C CA . ALA A 1 145 ? -2.076 -27.453 -15.617 1 98.69 145 ALA A CA 1
ATOM 1121 C C . ALA A 1 145 ? -3.371 -27.422 -16.422 1 98.69 145 ALA A C 1
ATOM 1123 O O . ALA A 1 145 ? -3.732 -28.406 -17.078 1 98.69 145 ALA A O 1
ATOM 1124 N N . ALA A 1 146 ? -4.031 -26.312 -16.375 1 97.94 146 ALA A N 1
ATOM 1125 C CA . ALA A 1 146 ? -5.27 -26.156 -17.141 1 97.94 146 ALA A CA 1
ATOM 1126 C C . ALA A 1 146 ? -5 -26.188 -18.641 1 97.94 146 ALA A C 1
ATOM 1128 O O . ALA A 1 146 ? -5.766 -26.781 -19.406 1 97.94 146 ALA A O 1
ATOM 1129 N N . GLU A 1 147 ? -3.955 -25.562 -19.062 1 98.12 147 GLU A N 1
ATOM 1130 C CA . GLU A 1 147 ? -3.57 -25.594 -20.469 1 98.12 147 GLU A CA 1
ATOM 1131 C C . GLU A 1 147 ? -3.195 -27 -20.906 1 98.12 147 GLU A C 1
ATOM 1133 O O . GLU A 1 147 ? -3.594 -27.453 -21.984 1 98.12 147 GLU A O 1
ATOM 1138 N N . ILE A 1 148 ? -2.455 -27.703 -20.047 1 98.69 148 ILE A N 1
ATOM 1139 C CA . ILE A 1 148 ? -2.051 -29.062 -20.344 1 98.69 148 ILE A CA 1
ATOM 1140 C C . ILE A 1 148 ? -3.289 -29.953 -20.484 1 98.69 148 ILE A C 1
ATOM 1142 O O . ILE A 1 148 ? -3.383 -30.75 -21.422 1 98.69 148 ILE A O 1
ATOM 1146 N N . PHE A 1 149 ? -4.215 -29.828 -19.562 1 98.38 149 PHE A N 1
ATOM 1147 C CA . PHE A 1 149 ? -5.445 -30.594 -19.609 1 98.38 149 PHE A CA 1
ATOM 1148 C C . PHE A 1 149 ? -6.207 -30.312 -20.906 1 98.38 149 PHE A C 1
ATOM 1150 O O . PHE A 1 149 ? -6.668 -31.234 -21.578 1 98.38 149 PHE A O 1
ATOM 1157 N N . TYR A 1 150 ? -6.348 -29.062 -21.312 1 98 150 TYR A N 1
ATOM 1158 C CA . TYR A 1 150 ? -7.039 -28.688 -22.531 1 98 150 TYR A CA 1
ATOM 1159 C C . TYR A 1 150 ? -6.363 -29.297 -23.75 1 98 150 TYR A C 1
ATOM 1161 O O . TYR A 1 150 ? -7.031 -29.859 -24.625 1 98 150 TYR A O 1
ATOM 1169 N N . LEU A 1 151 ? -5.031 -29.188 -23.781 1 97.75 151 LEU A N 1
ATOM 1170 C CA . LEU A 1 151 ? -4.258 -29.734 -24.891 1 97.75 151 LEU A CA 1
ATOM 1171 C C . LEU A 1 151 ? -4.477 -31.25 -25.016 1 97.75 151 LEU A C 1
ATOM 1173 O O . LEU A 1 151 ? -4.516 -31.781 -26.125 1 97.75 151 LEU A O 1
ATOM 1177 N N . SER A 1 152 ? -4.57 -31.891 -23.875 1 98.06 152 SER A N 1
ATOM 1178 C CA . SER A 1 152 ? -4.789 -33.344 -23.891 1 98.06 152 SER A CA 1
ATOM 1179 C C . SER A 1 152 ? -6.105 -33.688 -24.578 1 98.06 152 SER A C 1
ATOM 1181 O O . SER A 1 152 ? -6.188 -34.656 -25.312 1 98.06 152 SER A O 1
ATOM 1183 N N . LYS A 1 153 ? -7.098 -32.875 -24.375 1 97.12 153 LYS A N 1
ATOM 1184 C CA . LYS A 1 153 ? -8.391 -33.094 -25.016 1 97.12 153 LYS A CA 1
ATOM 1185 C C . LYS A 1 153 ? -8.344 -32.719 -26.5 1 97.12 153 LYS A C 1
ATOM 1187 O O . LYS A 1 153 ? -8.906 -33.438 -27.344 1 97.12 153 LYS A O 1
ATOM 1192 N N . LEU A 1 154 ? -7.676 -31.641 -26.734 1 96.19 154 LEU A N 1
ATOM 1193 C CA . LEU A 1 154 ? -7.582 -31.156 -28.109 1 96.19 154 LEU A CA 1
ATOM 1194 C C . LEU A 1 154 ? -6.828 -32.156 -28.984 1 96.19 154 LEU A C 1
ATOM 1196 O O . LEU A 1 154 ? -7.234 -32.406 -30.125 1 96.19 154 LEU A O 1
ATOM 1200 N N . THR A 1 155 ? -5.738 -32.75 -28.516 1 95.44 155 THR A N 1
ATOM 1201 C CA . THR A 1 155 ? -4.844 -33.562 -29.312 1 95.44 155 THR A CA 1
ATOM 1202 C C . THR A 1 155 ? -5.164 -35.062 -29.125 1 95.44 155 THR A C 1
ATOM 1204 O O . THR A 1 155 ? -4.621 -35.906 -29.828 1 95.44 155 THR A O 1
ATOM 1207 N N . LYS A 1 156 ? -5.949 -35.406 -28.156 1 95.69 156 LYS A N 1
ATOM 1208 C CA . LYS A 1 156 ? -6.312 -36.781 -27.812 1 95.69 156 LYS A CA 1
ATOM 1209 C C . LYS A 1 156 ? -5.102 -37.562 -27.312 1 95.69 156 LYS A C 1
ATOM 1211 O O . LYS A 1 156 ? -4.922 -38.719 -27.656 1 95.69 156 LYS A O 1
ATOM 1216 N N . ASN A 1 157 ? -4.207 -36.844 -26.641 1 97.06 157 ASN A N 1
ATOM 1217 C CA . ASN A 1 157 ? -3.08 -37.406 -25.922 1 97.06 157 ASN A CA 1
ATOM 1218 C C . ASN A 1 157 ? -3.318 -37.406 -24.422 1 97.06 157 ASN A C 1
ATOM 1220 O O . ASN A 1 157 ? -4.137 -36.656 -23.922 1 97.06 157 ASN A O 1
ATOM 1224 N N . SER A 1 158 ? -2.688 -38.312 -23.766 1 98.06 158 SER A N 1
ATOM 1225 C CA . SER A 1 158 ? -2.738 -38.219 -22.312 1 98.06 158 SER A CA 1
ATOM 1226 C C . SER A 1 158 ? -1.933 -37.031 -21.797 1 98.06 158 SER A C 1
ATOM 1228 O O . SER A 1 158 ? -1.003 -36.562 -22.453 1 98.06 158 SER A O 1
ATOM 1230 N N . THR A 1 159 ? -2.311 -36.562 -20.656 1 98.5 159 THR A N 1
ATOM 1231 C CA . THR A 1 159 ? -1.546 -35.469 -20.031 1 98.5 159 THR A CA 1
ATOM 1232 C C . THR A 1 159 ? -0.104 -35.906 -19.781 1 98.5 159 THR A C 1
ATOM 1234 O O . THR A 1 159 ? 0.827 -35.125 -19.953 1 98.5 159 THR A O 1
ATOM 1237 N N . LYS A 1 160 ? 0.097 -37.156 -19.438 1 98.31 160 LYS A N 1
ATOM 1238 C CA . LYS A 1 160 ? 1.432 -37.688 -19.203 1 98.31 160 LYS A CA 1
ATOM 1239 C C . LYS A 1 160 ? 2.283 -37.625 -20.469 1 98.31 160 LYS A C 1
ATOM 1241 O O . LYS A 1 160 ? 3.457 -37.25 -20.406 1 98.31 160 LYS A O 1
ATOM 1246 N N . GLU A 1 161 ? 1.692 -37.969 -21.547 1 98.38 161 GLU A N 1
ATOM 1247 C CA . GLU A 1 161 ? 2.396 -37.938 -22.828 1 98.38 161 GLU A CA 1
ATOM 1248 C C . GLU A 1 161 ? 2.775 -36.5 -23.188 1 98.38 161 GLU A C 1
ATOM 1250 O O . GLU A 1 161 ? 3.896 -36.219 -23.625 1 98.38 161 GLU A O 1
ATOM 1255 N N . ILE A 1 162 ? 1.844 -35.656 -23 1 98.69 162 ILE A N 1
ATOM 1256 C CA . ILE A 1 162 ? 2.074 -34.25 -23.312 1 98.69 162 ILE A CA 1
ATOM 1257 C C . ILE A 1 162 ? 3.195 -33.688 -22.438 1 98.69 162 ILE A C 1
ATOM 1259 O O . ILE A 1 162 ? 4.129 -33.062 -22.938 1 98.69 162 ILE A O 1
ATOM 1263 N N . LEU A 1 163 ? 3.148 -33.938 -21.156 1 98.81 163 LEU A N 1
ATOM 1264 C CA . LEU A 1 163 ? 4.164 -33.469 -20.219 1 98.81 163 LEU A CA 1
ATOM 1265 C C . LEU A 1 163 ? 5.535 -34 -20.594 1 98.81 163 LEU A C 1
ATOM 1267 O O . LEU A 1 163 ? 6.535 -33.281 -20.547 1 98.81 163 LEU A O 1
ATOM 1271 N N . SER A 1 164 ? 5.578 -35.25 -20.984 1 98.62 164 SER A N 1
ATOM 1272 C CA . SER A 1 164 ? 6.832 -35.875 -21.375 1 98.62 164 SER A CA 1
ATOM 1273 C C . SER A 1 164 ? 7.43 -35.219 -22.609 1 98.62 164 SER A C 1
ATOM 1275 O O . SER A 1 164 ? 8.625 -34.906 -22.641 1 98.62 164 SER A O 1
ATOM 1277 N N . ARG A 1 165 ? 6.602 -34.969 -23.562 1 98.56 165 ARG A N 1
ATOM 1278 C CA . ARG A 1 1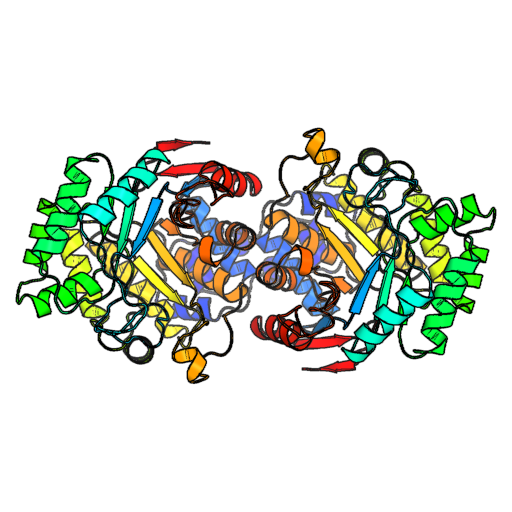65 ? 7.051 -34.344 -24.797 1 98.56 165 ARG A CA 1
ATOM 1279 C C . ARG A 1 165 ? 7.535 -32.938 -24.547 1 98.56 165 ARG A C 1
ATOM 1281 O O . ARG A 1 165 ? 8.547 -32.5 -25.109 1 98.56 165 ARG A O 1
ATOM 1288 N N . LEU A 1 166 ? 6.789 -32.219 -23.75 1 98.75 166 LEU A N 1
ATOM 1289 C CA . LEU A 1 166 ? 7.176 -30.844 -23.438 1 98.75 166 LEU A CA 1
ATOM 1290 C C . LEU A 1 166 ? 8.469 -30.812 -22.641 1 98.75 166 LEU A C 1
ATOM 1292 O O . LEU A 1 166 ? 9.32 -29.938 -22.859 1 98.75 166 LEU A O 1
ATOM 1296 N N . LYS A 1 167 ? 8.602 -31.719 -21.672 1 98.62 167 LYS A N 1
ATOM 1297 C CA . LYS A 1 167 ? 9.844 -31.828 -20.906 1 98.62 167 LYS A CA 1
ATOM 1298 C C . LYS A 1 167 ? 11.031 -32.062 -21.844 1 98.62 167 LYS A C 1
ATOM 1300 O O . LYS A 1 167 ? 12.062 -31.406 -21.719 1 98.62 167 LYS A O 1
ATOM 1305 N N . ASP A 1 168 ? 10.852 -32.969 -22.781 1 98.31 168 ASP A N 1
ATOM 1306 C CA . ASP A 1 168 ? 11.898 -33.281 -23.75 1 98.31 168 ASP A CA 1
ATOM 1307 C C . ASP A 1 168 ? 12.227 -32.062 -24.609 1 98.31 168 ASP A C 1
ATOM 1309 O O . ASP A 1 168 ? 13.359 -31.906 -25.062 1 98.31 168 ASP A O 1
ATOM 1313 N N . ALA A 1 169 ? 11.203 -31.266 -24.781 1 98.5 169 ALA A N 1
ATOM 1314 C CA . ALA A 1 169 ? 11.367 -30.094 -25.641 1 98.5 169 ALA A CA 1
ATOM 1315 C C . ALA A 1 169 ? 12.047 -28.953 -24.891 1 98.5 169 ALA A C 1
ATOM 1317 O O . ALA A 1 169 ? 12.523 -28 -25.516 1 98.5 169 ALA A O 1
ATOM 1318 N N . GLY A 1 170 ? 12.016 -29.016 -23.547 1 98.38 170 GLY A N 1
ATOM 1319 C CA . GLY A 1 170 ? 12.758 -27.984 -22.828 1 98.38 170 GLY A CA 1
ATOM 1320 C C . GLY A 1 170 ? 11.992 -27.406 -21.641 1 98.38 170 GLY A C 1
ATOM 1321 O O . GLY A 1 170 ? 12.484 -26.516 -20.969 1 98.38 170 GLY A O 1
ATOM 1322 N N . LEU A 1 171 ? 10.781 -27.891 -21.344 1 98.62 171 LEU A N 1
ATOM 1323 C CA . LEU A 1 171 ? 10.008 -27.422 -20.203 1 98.62 171 LEU A CA 1
ATOM 1324 C C . LEU A 1 171 ? 10.727 -27.75 -18.891 1 98.62 171 LEU A C 1
ATOM 1326 O O . LEU A 1 171 ? 11.039 -28.906 -18.625 1 98.62 171 LEU A O 1
ATOM 1330 N N . ASP A 1 172 ? 10.914 -26.703 -18.078 1 98.38 172 ASP A N 1
ATOM 1331 C CA . ASP A 1 172 ? 11.656 -26.906 -16.828 1 98.38 172 ASP A CA 1
ATOM 1332 C C . ASP A 1 172 ? 10.711 -26.953 -15.633 1 98.38 172 ASP A C 1
ATOM 1334 O O . ASP A 1 172 ? 10.977 -27.641 -14.648 1 98.38 172 ASP A O 1
ATOM 1338 N N . SER A 1 173 ? 9.68 -26.188 -15.648 1 98.62 173 SER A N 1
ATOM 1339 C CA . SER A 1 173 ? 8.711 -26.078 -14.562 1 98.62 173 SER A CA 1
ATOM 1340 C C . SER A 1 173 ? 7.375 -25.531 -15.062 1 98.62 173 SER A C 1
ATOM 1342 O O . SER A 1 173 ? 7.266 -25.109 -16.203 1 98.62 173 SER A O 1
ATOM 1344 N N . MET A 1 174 ? 6.398 -25.625 -14.188 1 98.69 174 MET A N 1
ATOM 1345 C CA . MET A 1 174 ? 5.066 -25.141 -14.562 1 98.69 174 MET A CA 1
ATOM 1346 C C . MET A 1 174 ? 4.625 -24.016 -13.648 1 98.69 174 MET A C 1
ATOM 1348 O O . MET A 1 174 ? 4.961 -23.984 -12.461 1 98.69 174 MET A O 1
ATOM 1352 N N . PRO A 1 175 ? 3.889 -23.047 -14.25 1 97.19 175 PRO A N 1
ATOM 1353 C CA . PRO A 1 175 ? 3.291 -22 -13.414 1 97.19 175 PRO A CA 1
ATOM 1354 C C . PRO A 1 175 ? 2.105 -22.516 -12.594 1 97.19 175 PRO A C 1
ATOM 1356 O O . PRO A 1 175 ? 1.669 -23.656 -12.781 1 97.19 175 PRO A O 1
ATOM 1359 N N . GLY A 1 176 ? 1.623 -21.703 -11.727 1 95.94 176 GLY A N 1
ATOM 1360 C CA . GLY A 1 176 ? 0.554 -22.125 -10.828 1 95.94 176 GLY A CA 1
ATOM 1361 C C . GLY A 1 176 ? -0.82 -21.688 -11.305 1 95.94 176 GLY A C 1
ATOM 1362 O O . GLY A 1 176 ? -1.834 -22.062 -10.711 1 95.94 176 GLY A O 1
ATOM 1363 N N . GLY A 1 177 ? -0.818 -20.969 -12.391 1 91.62 177 GLY A N 1
ATOM 1364 C CA . GLY A 1 177 ? -2.084 -20.453 -12.891 1 91.62 177 GLY A CA 1
ATOM 1365 C C . GLY A 1 177 ? -3.08 -21.547 -13.227 1 91.62 177 GLY A C 1
ATOM 1366 O O . GLY A 1 177 ? -2.697 -22.703 -13.43 1 91.62 177 GLY A O 1
ATOM 1367 N N . GLY A 1 178 ? -4.328 -21.156 -13.258 1 93.19 178 GLY A N 1
ATOM 1368 C CA . GLY A 1 178 ? -5.375 -22.125 -13.578 1 93.19 178 GLY A CA 1
ATOM 1369 C C . GLY A 1 178 ? -5.957 -22.797 -12.352 1 93.19 178 GLY A C 1
ATOM 1370 O O . GLY A 1 178 ? -7.004 -23.438 -12.43 1 93.19 178 GLY A O 1
ATOM 1371 N N . ALA A 1 179 ? -5.328 -22.609 -11.258 1 95.81 179 ALA A N 1
ATOM 1372 C CA . ALA A 1 179 ? -5.828 -23.203 -10.023 1 95.81 179 ALA A CA 1
ATOM 1373 C C . ALA A 1 179 ? -7.043 -22.438 -9.5 1 95.81 179 ALA A C 1
ATOM 1375 O O . ALA A 1 179 ? -8.031 -23.031 -9.07 1 95.81 179 ALA A O 1
ATOM 1376 N N . GLU A 1 180 ? -7.016 -21.156 -9.602 1 96.31 180 GLU A N 1
ATOM 1377 C CA . GLU A 1 180 ? -8.062 -20.25 -9.117 1 96.31 180 GLU A CA 1
ATOM 1378 C C . GLU A 1 180 ? -8.555 -20.672 -7.734 1 96.31 180 GLU A C 1
ATOM 1380 O O . GLU A 1 180 ? -7.93 -20.344 -6.723 1 96.31 180 GLU A O 1
ATOM 1385 N N . LEU A 1 181 ? -9.531 -21.406 -7.594 1 98.38 181 LEU A N 1
ATOM 1386 C CA . LEU A 1 181 ? -10.023 -22.125 -6.426 1 98.38 181 LEU A CA 1
ATOM 1387 C C . LEU A 1 181 ? -10.562 -23.5 -6.816 1 98.38 181 LEU A C 1
ATOM 1389 O O . LEU A 1 181 ? -11.25 -23.641 -7.836 1 98.38 181 LEU A O 1
ATOM 1393 N N . PHE A 1 182 ? -10.297 -24.516 -5.973 1 98.62 182 PHE A N 1
ATOM 1394 C CA . PHE A 1 182 ? -10.57 -25.906 -6.344 1 98.62 182 PHE A CA 1
ATOM 1395 C C . PHE A 1 182 ? -12.023 -26.266 -6.062 1 98.62 182 PHE A C 1
ATOM 1397 O O . PHE A 1 182 ? -12.617 -27.094 -6.762 1 98.62 182 PHE A O 1
ATOM 1404 N N . HIS A 1 183 ? -12.57 -25.703 -5.066 1 98 183 HIS A N 1
ATOM 1405 C CA . HIS A 1 183 ? -13.898 -26.109 -4.633 1 98 183 HIS A CA 1
ATOM 1406 C C . HIS A 1 183 ? -14.922 -25.938 -5.754 1 98 183 HIS A C 1
ATOM 1408 O O . HIS A 1 183 ? -15.047 -24.844 -6.316 1 98 183 HIS A O 1
ATOM 1414 N N . PRO A 1 184 ? -15.727 -26.938 -6.012 1 97.44 184 PRO A N 1
ATOM 1415 C CA . PRO A 1 184 ? -16.609 -26.891 -7.18 1 97.44 184 PRO A CA 1
ATOM 1416 C C . PRO A 1 184 ? -17.672 -25.797 -7.07 1 97.44 184 PRO A C 1
ATOM 1418 O O . PRO A 1 184 ? -18.062 -25.203 -8.086 1 97.44 184 PRO A O 1
ATOM 1421 N N . ASP A 1 185 ? -18.141 -25.5 -5.902 1 96.75 185 ASP A N 1
ATOM 1422 C CA . ASP A 1 185 ? -19.188 -24.516 -5.695 1 96.75 185 ASP A CA 1
ATOM 1423 C C . ASP A 1 185 ? -18.766 -23.141 -6.223 1 96.75 185 ASP A C 1
ATOM 1425 O O . ASP A 1 185 ? -19.562 -22.438 -6.836 1 96.75 185 ASP A O 1
ATOM 1429 N N . ILE A 1 186 ? -17.516 -22.797 -5.977 1 97.88 186 ILE A N 1
ATOM 1430 C CA . ILE A 1 186 ? -17.031 -21.484 -6.371 1 97.88 186 ILE A CA 1
ATOM 1431 C C . ILE A 1 186 ? -16.391 -21.547 -7.758 1 97.88 186 ILE A C 1
ATOM 1433 O O . ILE A 1 186 ? -16.531 -20.625 -8.555 1 97.88 186 ILE A O 1
ATOM 1437 N N . ARG A 1 187 ? -15.672 -22.609 -8.055 1 97.5 187 ARG A N 1
ATOM 1438 C CA . ARG A 1 187 ? -14.969 -22.75 -9.32 1 97.5 187 ARG A CA 1
ATOM 1439 C C . ARG A 1 187 ? -15.922 -22.609 -10.5 1 97.5 187 ARG A C 1
ATOM 1441 O O . ARG A 1 187 ? -15.641 -21.875 -11.453 1 97.5 187 ARG A O 1
ATOM 1448 N N . ASN A 1 188 ? -17.062 -23.156 -10.469 1 95.25 188 ASN A N 1
ATOM 1449 C CA . ASN A 1 188 ? -18.047 -23.125 -11.539 1 95.25 188 ASN A CA 1
ATOM 1450 C C . ASN A 1 188 ? -18.609 -21.719 -11.75 1 95.25 188 ASN A C 1
ATOM 1452 O O . ASN A 1 188 ? -19.109 -21.406 -12.836 1 95.25 188 ASN A O 1
ATOM 1456 N N . LYS A 1 189 ? -18.5 -20.938 -10.75 1 96.69 189 LYS A N 1
ATOM 1457 C CA . LYS A 1 189 ? -19.062 -19.594 -10.812 1 96.69 189 LYS A CA 1
ATOM 1458 C C . LYS A 1 189 ? -18.047 -18.594 -11.375 1 96.69 189 LYS A C 1
ATOM 1460 O O . LYS A 1 189 ? -18.422 -17.516 -11.836 1 96.69 189 LYS A O 1
ATOM 1465 N N . ILE A 1 190 ? -16.766 -19 -11.344 1 96.5 190 ILE A N 1
ATOM 1466 C CA . ILE A 1 190 ? -15.766 -18.016 -11.742 1 96.5 190 ILE A CA 1
ATOM 1467 C C . ILE A 1 190 ? -14.992 -18.516 -12.961 1 96.5 190 ILE A C 1
ATOM 1469 O O . ILE A 1 190 ? -14.266 -17.75 -13.602 1 96.5 190 ILE A O 1
ATOM 1473 N N . VAL A 1 191 ? -15.094 -19.781 -13.25 1 94.81 191 VAL A N 1
ATOM 1474 C CA . VAL A 1 191 ? -14.328 -20.422 -14.32 1 94.81 191 VAL A CA 1
ATOM 1475 C C . VAL A 1 191 ? -15.266 -21.219 -15.219 1 94.81 191 VAL A C 1
ATOM 1477 O O . VAL A 1 191 ? -15.836 -22.219 -14.789 1 94.81 191 VAL A O 1
ATOM 1480 N N . ARG A 1 192 ? -15.406 -20.812 -16.453 1 92.88 192 ARG A N 1
ATOM 1481 C CA . ARG A 1 192 ? -16.234 -21.516 -17.438 1 92.88 192 ARG A CA 1
ATOM 1482 C C . ARG A 1 192 ? -15.367 -22.125 -18.531 1 92.88 192 ARG A C 1
ATOM 1484 O O . ARG A 1 192 ? -14.625 -21.422 -19.219 1 92.88 192 ARG A O 1
ATOM 1491 N N . GLY A 1 193 ? -15.438 -23.453 -18.688 1 91.94 193 GLY A N 1
ATOM 1492 C CA . GLY A 1 193 ? -14.766 -24.094 -19.797 1 91.94 193 GLY A CA 1
ATOM 1493 C C . GLY A 1 193 ? -13.359 -24.547 -19.469 1 91.94 193 GLY A C 1
ATOM 1494 O O . GLY A 1 193 ? -12.555 -24.797 -20.375 1 91.94 193 GLY A O 1
ATOM 1495 N N . LYS A 1 194 ? -12.977 -24.609 -18.188 1 94.25 194 LYS A N 1
ATOM 1496 C CA . LYS A 1 194 ? -11.672 -25.078 -17.734 1 94.25 194 LYS A CA 1
ATOM 1497 C C . LYS A 1 194 ? -11.805 -26.391 -16.969 1 94.25 194 LYS A C 1
ATOM 1499 O O . LYS A 1 194 ? -12.914 -26.828 -16.656 1 94.25 194 LYS A O 1
ATOM 1504 N N . CYS A 1 195 ? -10.758 -27.062 -16.75 1 96.25 195 CYS A N 1
ATOM 1505 C CA . CYS A 1 195 ? -10.742 -28.312 -16 1 96.25 195 CYS A CA 1
ATOM 1506 C C . CYS A 1 195 ? -11.234 -28.109 -14.578 1 96.25 195 CYS A C 1
ATOM 1508 O O . CYS A 1 195 ? -11.211 -27 -14.062 1 96.25 195 CYS A O 1
ATOM 1510 N N . THR A 1 196 ? -11.719 -29.188 -13.992 1 97.62 196 THR A N 1
ATOM 1511 C CA . THR A 1 196 ? -12.125 -29.141 -12.594 1 97.62 196 THR A CA 1
ATOM 1512 C C . THR A 1 196 ? -10.914 -28.984 -11.688 1 97.62 196 THR A C 1
ATOM 1514 O O . THR A 1 196 ? -9.773 -29.141 -12.125 1 97.62 196 THR A O 1
ATOM 1517 N N . GLY A 1 197 ? -11.18 -28.672 -10.422 1 98.19 197 GLY A N 1
ATOM 1518 C CA . GLY A 1 197 ? -10.102 -28.609 -9.453 1 98.19 197 GLY A CA 1
ATOM 1519 C C . GLY A 1 197 ? -9.32 -29.906 -9.328 1 98.19 197 GLY A C 1
ATOM 1520 O O . GLY A 1 197 ? -8.094 -29.891 -9.289 1 98.19 197 GLY A O 1
ATOM 1521 N N . GLN A 1 198 ? -10.055 -30.953 -9.312 1 98.25 198 GLN A N 1
ATOM 1522 C CA . GLN A 1 198 ? -9.406 -32.25 -9.18 1 98.25 198 GLN A CA 1
ATOM 1523 C C . GLN A 1 198 ? -8.555 -32.562 -10.406 1 98.25 198 GLN A C 1
ATOM 1525 O O . GLN A 1 198 ? -7.453 -33.094 -10.273 1 98.25 198 GLN A O 1
ATOM 1530 N N . GLN A 1 199 ? -9.086 -32.25 -11.562 1 98.38 199 GLN A N 1
ATOM 1531 C CA . GLN A 1 199 ? -8.32 -32.5 -12.781 1 98.38 199 GLN A CA 1
ATOM 1532 C C . GLN A 1 199 ? -7.031 -31.672 -12.789 1 98.38 199 GLN A C 1
ATOM 1534 O O . GLN A 1 199 ? -5.988 -32.156 -13.242 1 98.38 199 GLN A O 1
ATOM 1539 N N . TRP A 1 200 ? -7.125 -30.422 -12.305 1 98.69 200 TRP A N 1
ATOM 1540 C CA . TRP A 1 200 ? -5.934 -29.594 -12.156 1 98.69 200 TRP A CA 1
ATOM 1541 C C . TRP A 1 200 ? -4.91 -30.281 -11.25 1 98.69 200 TRP A C 1
ATOM 1543 O O . TRP A 1 200 ? -3.74 -30.422 -11.617 1 98.69 200 TRP A O 1
ATOM 1553 N N . LEU A 1 201 ? -5.332 -30.766 -10.125 1 98.88 201 LEU A N 1
ATOM 1554 C CA . LEU A 1 201 ? -4.469 -31.422 -9.141 1 98.88 201 LEU A CA 1
ATOM 1555 C C . LEU A 1 201 ? -3.857 -32.688 -9.711 1 98.88 201 LEU A C 1
ATOM 1557 O O . LEU A 1 201 ? -2.688 -33 -9.461 1 98.88 201 LEU A O 1
ATOM 1561 N N . ASP A 1 202 ? -4.645 -33.406 -10.5 1 98.75 202 ASP A N 1
ATOM 1562 C CA . ASP A 1 202 ? -4.152 -34.625 -11.102 1 98.75 202 ASP A CA 1
ATOM 1563 C C . ASP A 1 202 ? -2.998 -34.344 -12.062 1 98.75 202 ASP A C 1
ATOM 1565 O O . ASP A 1 202 ? -1.99 -35.062 -12.055 1 98.75 202 ASP A O 1
ATOM 1569 N N . VAL A 1 203 ? -3.203 -33.344 -12.844 1 98.81 203 VAL A N 1
ATOM 1570 C CA . VAL A 1 203 ? -2.164 -32.969 -13.805 1 98.81 203 VAL A CA 1
ATOM 1571 C C . VAL A 1 203 ? -0.895 -32.562 -13.055 1 98.81 203 VAL A C 1
ATOM 1573 O O . VAL A 1 203 ? 0.21 -32.969 -13.438 1 98.81 203 VAL A O 1
ATOM 1576 N N . ILE A 1 204 ? -1.037 -31.812 -12.023 1 98.88 204 ILE A N 1
ATOM 1577 C CA . ILE A 1 204 ? 0.105 -31.344 -11.25 1 98.88 204 ILE A CA 1
ATOM 1578 C C . ILE A 1 204 ? 0.797 -32.531 -10.578 1 98.88 204 ILE A C 1
ATOM 1580 O O . ILE A 1 204 ? 2.027 -32.594 -10.555 1 98.88 204 ILE A O 1
ATOM 1584 N N . GLU A 1 205 ? 0.015 -33.406 -10.062 1 98.81 205 GLU A N 1
ATOM 1585 C CA . GLU A 1 205 ? 0.601 -34.594 -9.469 1 98.81 205 GLU A CA 1
ATOM 1586 C C . GLU A 1 205 ? 1.429 -35.375 -10.484 1 98.81 205 GLU A C 1
ATOM 1588 O O . GLU A 1 205 ? 2.535 -35.844 -10.18 1 98.81 205 GLU A O 1
ATOM 1593 N N . GLU A 1 206 ? 0.902 -35.562 -11.641 1 98.69 206 GLU A N 1
ATOM 1594 C CA . GLU A 1 206 ? 1.633 -36.219 -12.711 1 98.69 206 GLU A CA 1
ATOM 1595 C C . GLU A 1 206 ? 2.936 -35.5 -13.031 1 98.69 206 GLU A C 1
ATOM 1597 O O . GLU A 1 206 ? 3.99 -36.125 -13.141 1 98.69 206 GLU A O 1
ATOM 1602 N N . ALA A 1 207 ? 2.812 -34.188 -13.172 1 98.81 207 ALA A N 1
ATOM 1603 C CA . ALA A 1 207 ? 4 -33.406 -13.461 1 98.81 207 ALA A CA 1
ATOM 1604 C C . ALA A 1 207 ? 5.062 -33.594 -12.383 1 98.81 207 ALA A C 1
ATOM 1606 O O . ALA A 1 207 ? 6.227 -33.844 -12.688 1 98.81 207 ALA A O 1
ATOM 1607 N N . HIS A 1 208 ? 4.637 -33.469 -11.148 1 98.81 208 HIS A N 1
ATOM 1608 C CA . HIS A 1 208 ? 5.559 -33.625 -10.031 1 98.81 208 HIS A CA 1
ATOM 1609 C C . HIS A 1 208 ? 6.227 -35 -10.023 1 98.81 208 HIS A C 1
ATOM 1611 O O . HIS A 1 208 ? 7.426 -35.094 -9.758 1 98.81 208 HIS A O 1
ATOM 1617 N N . THR A 1 209 ? 5.516 -36 -10.359 1 98.19 209 THR A N 1
ATOM 1618 C CA . THR A 1 209 ? 6.047 -37.344 -10.391 1 98.19 209 THR A CA 1
ATOM 1619 C C . THR A 1 209 ? 7.086 -37.5 -11.5 1 98.19 209 THR A C 1
ATOM 1621 O O . THR A 1 209 ? 8.008 -38.312 -11.391 1 98.19 209 THR A O 1
ATOM 1624 N N . MET A 1 210 ? 6.949 -36.688 -12.469 1 98.25 210 MET A N 1
ATOM 1625 C CA . MET A 1 210 ? 7.867 -36.719 -13.602 1 98.25 210 MET A CA 1
ATOM 1626 C C . MET A 1 210 ? 9.047 -35.781 -13.375 1 98.25 210 MET A C 1
ATOM 1628 O O . MET A 1 210 ? 9.875 -35.594 -14.266 1 98.25 210 MET A O 1
ATOM 1632 N N . GLY A 1 211 ? 9.039 -35.094 -12.266 1 98.12 211 GLY A N 1
ATOM 1633 C CA . GLY A 1 211 ? 10.141 -34.219 -11.922 1 98.12 211 GLY A CA 1
ATOM 1634 C C . GLY A 1 211 ? 9.945 -32.812 -12.398 1 98.12 211 GLY A C 1
ATOM 1635 O O . GLY A 1 211 ? 10.891 -32 -12.43 1 98.12 211 GLY A O 1
ATOM 1636 N N . ILE A 1 212 ? 8.773 -32.438 -12.781 1 98.75 212 ILE A N 1
ATOM 1637 C CA . ILE A 1 212 ? 8.445 -31.078 -13.18 1 98.75 212 ILE A CA 1
ATOM 1638 C C . ILE A 1 212 ? 7.797 -30.328 -12.008 1 98.75 212 ILE A C 1
ATOM 1640 O O . ILE A 1 212 ? 6.609 -30.516 -11.734 1 98.75 212 ILE A O 1
ATOM 1644 N N . ASN A 1 213 ? 8.57 -29.5 -11.359 1 98.75 213 ASN A N 1
ATOM 1645 C CA . ASN A 1 213 ? 8.039 -28.719 -10.25 1 98.75 213 ASN A CA 1
ATOM 1646 C C . ASN A 1 213 ? 7.121 -27.609 -10.734 1 98.75 213 ASN A C 1
ATOM 1648 O O . ASN A 1 213 ? 7.145 -27.25 -11.914 1 98.75 213 ASN A O 1
ATOM 1652 N N . SER A 1 214 ? 6.332 -27.125 -9.844 1 98.69 214 SER A N 1
ATOM 1653 C CA . SER A 1 214 ? 5.402 -26.078 -10.227 1 98.69 214 SER A CA 1
ATOM 1654 C C . SER A 1 214 ? 5.152 -25.109 -9.07 1 98.69 214 SER A C 1
ATOM 1656 O O . SER A 1 214 ? 5.438 -25.438 -7.914 1 98.69 214 SER A O 1
ATOM 1658 N N . ASN A 1 215 ? 4.707 -23.922 -9.422 1 98.44 215 ASN A N 1
ATOM 1659 C CA . ASN A 1 215 ? 4.027 -23.062 -8.461 1 98.44 215 ASN A CA 1
ATOM 1660 C C . ASN A 1 215 ? 2.568 -23.469 -8.281 1 98.44 215 ASN A C 1
ATOM 1662 O O . ASN A 1 215 ? 2.096 -24.406 -8.914 1 98.44 215 ASN A O 1
ATOM 1666 N N . VAL A 1 216 ? 1.94 -22.844 -7.352 1 98.75 216 VAL A N 1
ATOM 1667 C CA . VAL A 1 216 ? 0.491 -22.922 -7.207 1 98.75 216 VAL A CA 1
ATOM 1668 C C . VAL A 1 216 ? -0.066 -21.562 -6.805 1 98.75 216 VAL A C 1
ATOM 1670 O O . VAL A 1 216 ? 0.534 -20.859 -5.992 1 98.75 216 VAL A O 1
ATOM 1673 N N . THR A 1 217 ? -1.178 -21.188 -7.461 1 98.19 217 THR A N 1
ATOM 1674 C CA . THR A 1 217 ? -1.807 -19.906 -7.148 1 98.19 217 THR A CA 1
ATOM 1675 C C . THR A 1 217 ? -3.129 -20.125 -6.414 1 98.19 217 THR A C 1
ATOM 1677 O O . THR A 1 217 ? -3.658 -21.234 -6.391 1 98.19 217 THR A O 1
ATOM 1680 N N . MET A 1 218 ? -3.609 -19.141 -5.805 1 98.56 218 MET A N 1
ATOM 1681 C CA . MET A 1 218 ? -4.926 -19.062 -5.172 1 98.56 218 MET A CA 1
ATOM 1682 C C . MET A 1 218 ? -5.578 -17.719 -5.43 1 98.56 218 MET A C 1
ATOM 1684 O O . MET A 1 218 ? -5.156 -16.703 -4.871 1 98.56 218 MET A O 1
ATOM 1688 N N . LEU A 1 219 ? -6.543 -17.734 -6.32 1 97.5 219 LEU A N 1
ATOM 1689 C CA . LEU A 1 219 ? -7.293 -16.5 -6.57 1 97.5 219 LEU A CA 1
ATOM 1690 C C . LEU A 1 219 ? -8.195 -16.172 -5.391 1 97.5 219 LEU A C 1
ATOM 1692 O O . LEU A 1 219 ? -8.891 -17.047 -4.867 1 97.5 219 LEU A O 1
ATOM 1696 N N . TYR A 1 220 ? -8.164 -14.914 -4.914 1 97.88 220 TYR A N 1
ATOM 1697 C CA . TYR A 1 220 ? -9.023 -14.5 -3.805 1 97.88 220 TYR A CA 1
ATOM 1698 C C . TYR A 1 220 ? -9.539 -13.078 -4.012 1 97.88 220 TYR A C 1
ATOM 1700 O O . TYR A 1 220 ? -9.062 -12.367 -4.895 1 97.88 220 TYR A O 1
ATOM 1708 N N . GLY A 1 221 ? -10.562 -12.711 -3.205 1 97.06 221 GLY A N 1
ATOM 1709 C CA . GLY A 1 221 ? -11.062 -11.344 -3.211 1 97.06 221 GLY A CA 1
ATOM 1710 C C . GLY A 1 221 ? -12.219 -11.141 -4.164 1 97.06 221 GLY A C 1
ATOM 1711 O O . GLY A 1 221 ? -12.414 -10.039 -4.688 1 97.06 221 GLY A O 1
ATOM 1712 N N . HIS A 1 222 ? -12.891 -12.148 -4.547 1 95.94 222 HIS A N 1
ATOM 1713 C CA . HIS A 1 222 ? -14.055 -12.086 -5.418 1 95.94 222 HIS A CA 1
ATOM 1714 C C . HIS A 1 222 ? -15.305 -12.594 -4.707 1 95.94 222 HIS A C 1
ATOM 1716 O O . HIS A 1 222 ? -15.695 -12.062 -3.666 1 95.94 222 HIS A O 1
ATOM 1722 N N . ILE A 1 223 ? -15.977 -13.57 -5.148 1 97.19 223 ILE A N 1
ATOM 1723 C CA . ILE A 1 223 ? -17.234 -13.984 -4.547 1 97.19 223 ILE A CA 1
ATOM 1724 C C . ILE A 1 223 ? -17.016 -15.219 -3.676 1 97.19 223 ILE A C 1
ATOM 1726 O O . ILE A 1 223 ? -17.969 -15.852 -3.227 1 97.19 223 ILE A O 1
ATOM 1730 N N . GLU A 1 224 ? -15.773 -15.555 -3.398 1 98 224 GLU A N 1
ATOM 1731 C CA . GLU A 1 224 ? -15.492 -16.766 -2.621 1 98 224 GLU A CA 1
ATOM 1732 C C . GLU A 1 224 ? -15.883 -16.578 -1.159 1 98 224 GLU A C 1
ATOM 1734 O O . GLU A 1 224 ? -16.016 -15.445 -0.682 1 98 224 GLU A O 1
ATOM 1739 N N . LYS A 1 225 ? -16.078 -17.703 -0.513 1 97.56 225 LYS A N 1
ATOM 1740 C CA . LYS A 1 225 ? -16.312 -17.781 0.927 1 97.56 225 LYS A CA 1
ATOM 1741 C C . LYS A 1 225 ? -15.086 -18.328 1.654 1 97.56 225 LYS A C 1
ATOM 1743 O O . LYS A 1 225 ? -14.211 -18.938 1.038 1 97.56 225 LYS A O 1
ATOM 1748 N N . PRO A 1 226 ? -15.016 -18.141 2.949 1 98.06 226 PRO A N 1
ATOM 1749 C CA . PRO A 1 226 ? -13.883 -18.656 3.725 1 98.06 226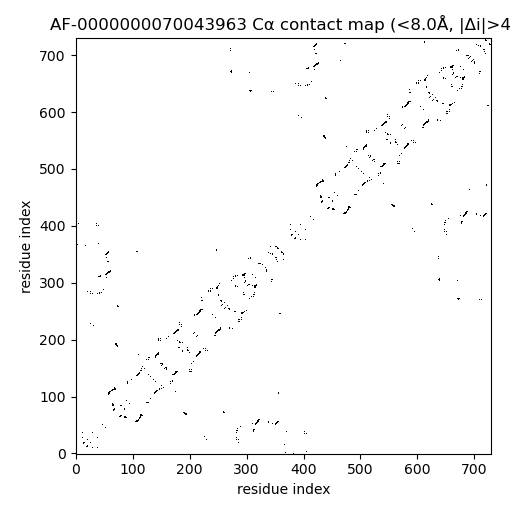 PRO A CA 1
ATOM 1750 C C . PRO A 1 226 ? -13.656 -20.156 3.516 1 98.06 226 PRO A C 1
ATOM 1752 O O . PRO A 1 226 ? -12.508 -20.594 3.439 1 98.06 226 PRO A O 1
ATOM 1755 N N . GLU A 1 227 ? -14.711 -20.859 3.344 1 98.5 227 GLU A N 1
ATOM 1756 C CA . GLU A 1 227 ? -14.617 -22.312 3.174 1 98.5 227 GLU A CA 1
ATOM 1757 C C . GLU A 1 227 ? -13.859 -22.672 1.903 1 98.5 227 GLU A C 1
ATOM 1759 O O . GLU A 1 227 ? -13.133 -23.672 1.871 1 98.5 227 GLU A O 1
ATOM 1764 N N . HIS A 1 228 ? -14.008 -21.891 0.92 1 98.75 228 HIS A N 1
ATOM 1765 C CA . HIS A 1 228 ? -13.352 -22.156 -0.354 1 98.75 228 HIS A CA 1
ATOM 1766 C C . HIS A 1 228 ? -11.844 -21.953 -0.246 1 98.75 228 HIS A C 1
ATOM 1768 O O . HIS A 1 228 ? -11.062 -22.734 -0.801 1 98.75 228 HIS A O 1
ATOM 1774 N N . VAL A 1 229 ? -11.445 -20.906 0.502 1 98.81 229 VAL A N 1
ATOM 1775 C CA . VAL A 1 229 ? -10.039 -20.578 0.697 1 98.81 229 VAL A CA 1
ATOM 1776 C C . VAL A 1 229 ? -9.352 -21.688 1.492 1 98.81 229 VAL A C 1
ATOM 1778 O O . VAL A 1 229 ? -8.305 -22.188 1.083 1 98.81 229 VAL A O 1
ATOM 1781 N N . VAL A 1 230 ? -9.961 -22.109 2.545 1 98.81 230 VAL A N 1
ATOM 1782 C CA . VAL A 1 230 ? -9.383 -23.109 3.432 1 98.81 230 VAL A CA 1
ATOM 1783 C C . VAL A 1 230 ? -9.281 -24.453 2.701 1 98.81 230 VAL A C 1
ATOM 1785 O O . VAL A 1 230 ? -8.258 -25.125 2.785 1 98.81 230 VAL A O 1
ATOM 1788 N N . ASP A 1 231 ? -10.312 -24.781 1.959 1 98.81 231 ASP A N 1
ATOM 1789 C CA . ASP A 1 231 ? -10.312 -26.016 1.167 1 98.81 231 ASP A CA 1
ATOM 1790 C C . ASP A 1 231 ? -9.156 -26.016 0.174 1 98.81 231 ASP A C 1
ATOM 1792 O O . ASP A 1 231 ? -8.469 -27.031 0.024 1 98.81 231 ASP A O 1
ATOM 1796 N N . HIS A 1 232 ? -8.977 -24.938 -0.443 1 98.94 232 HIS A N 1
ATOM 1797 C CA . HIS A 1 232 ? -7.91 -24.797 -1.429 1 98.94 232 HIS A CA 1
ATOM 1798 C C . HIS A 1 232 ? -6.543 -25.047 -0.797 1 98.94 232 HIS A C 1
ATOM 1800 O O . HIS A 1 232 ? -5.738 -25.812 -1.324 1 98.94 232 HIS A O 1
ATOM 1806 N N . LEU A 1 233 ? -6.32 -24.469 0.328 1 98.94 233 LEU A N 1
ATOM 1807 C CA . LEU A 1 233 ? -5.039 -24.562 1.019 1 98.94 233 LEU A CA 1
ATOM 1808 C C . LEU A 1 233 ? -4.793 -25.984 1.508 1 98.94 233 LEU A C 1
ATOM 1810 O O . LEU A 1 233 ? -3.666 -26.484 1.449 1 98.94 233 LEU A O 1
ATOM 1814 N N . ILE A 1 234 ? -5.797 -26.625 1.942 1 98.88 234 ILE A N 1
ATOM 1815 C CA . ILE A 1 234 ? -5.66 -27.984 2.432 1 98.88 234 ILE A CA 1
ATOM 1816 C C . ILE A 1 234 ? -5.312 -28.922 1.273 1 98.88 234 ILE A C 1
ATOM 1818 O O . ILE A 1 234 ? -4.445 -29.781 1.404 1 98.88 234 ILE A O 1
ATOM 1822 N N . LYS A 1 235 ? -5.918 -28.719 0.178 1 98.88 235 LYS A N 1
ATOM 1823 C CA . LYS A 1 235 ? -5.637 -29.562 -0.979 1 98.88 235 LYS A CA 1
ATOM 1824 C C . LYS A 1 235 ? -4.207 -29.359 -1.471 1 98.88 235 LYS A C 1
ATOM 1826 O O . LYS A 1 235 ? -3.537 -30.312 -1.863 1 98.88 235 LYS A O 1
ATOM 1831 N N . ILE A 1 236 ? -3.781 -28.125 -1.435 1 98.88 236 ILE A N 1
ATOM 1832 C CA . ILE A 1 236 ? -2.391 -27.844 -1.769 1 98.88 236 ILE A CA 1
ATOM 1833 C C . ILE A 1 236 ? -1.467 -28.562 -0.794 1 98.88 236 ILE A C 1
ATOM 1835 O O . ILE A 1 236 ? -0.501 -29.219 -1.208 1 98.88 236 ILE A O 1
ATOM 1839 N N . ARG A 1 237 ? -1.768 -28.453 0.464 1 98.88 237 ARG A N 1
ATOM 1840 C CA . ARG A 1 237 ? -0.961 -29.078 1.511 1 98.88 237 ARG A CA 1
ATOM 1841 C C . ARG A 1 237 ? -0.868 -30.578 1.311 1 98.88 237 ARG A C 1
ATOM 1843 O O . ARG A 1 237 ? 0.221 -31.156 1.373 1 98.88 237 ARG A O 1
ATOM 1850 N N . GLU A 1 238 ? -1.98 -31.203 1.031 1 98.75 238 GLU A N 1
ATOM 1851 C CA . GLU A 1 238 ? -2.021 -32.656 0.891 1 98.75 238 GLU A CA 1
ATOM 1852 C C . GLU A 1 238 ? -1.232 -33.125 -0.332 1 98.75 238 GLU A C 1
ATOM 1854 O O . GLU A 1 238 ? -0.512 -34.125 -0.274 1 98.75 238 GLU A O 1
ATOM 1859 N N . LEU A 1 239 ? -1.396 -32.375 -1.395 1 98.88 239 LEU A N 1
ATOM 1860 C CA . LEU A 1 239 ? -0.622 -32.75 -2.574 1 98.88 239 LEU A CA 1
ATOM 1861 C C . LEU A 1 239 ? 0.869 -32.531 -2.338 1 98.88 239 LEU A C 1
ATOM 1863 O O . LEU A 1 239 ? 1.697 -33.312 -2.787 1 98.88 239 LEU A O 1
ATOM 1867 N N . GLN A 1 240 ? 1.168 -31.469 -1.658 1 98.88 240 GLN A N 1
ATOM 1868 C CA . GLN A 1 240 ? 2.568 -31.188 -1.358 1 98.88 240 GLN A CA 1
ATOM 1869 C C . GLN A 1 240 ? 3.172 -32.281 -0.477 1 98.88 240 GLN A C 1
ATOM 1871 O O . GLN A 1 240 ? 4.336 -32.656 -0.642 1 98.88 240 GLN A O 1
ATOM 1876 N N . LYS A 1 241 ? 2.453 -32.812 0.425 1 98.62 241 LYS A N 1
ATOM 1877 C CA . LYS A 1 241 ? 2.93 -33.906 1.263 1 98.62 241 LYS A CA 1
ATOM 1878 C C . LYS A 1 241 ? 3.246 -35.125 0.425 1 98.62 241 LYS A C 1
ATOM 1880 O O . LYS A 1 241 ? 4.195 -35.875 0.718 1 98.62 241 LYS A O 1
ATOM 1885 N N . LYS A 1 242 ? 2.465 -35.219 -0.562 1 98.44 242 LYS A N 1
ATOM 1886 C CA . LYS A 1 242 ? 2.578 -36.406 -1.407 1 98.44 242 LYS A CA 1
ATOM 1887 C C . LYS A 1 242 ? 3.746 -36.281 -2.381 1 98.44 242 LYS A C 1
ATOM 1889 O O . LYS A 1 242 ? 4.504 -37.219 -2.582 1 98.44 242 LYS A O 1
ATOM 1894 N N . THR A 1 243 ? 3.93 -35.094 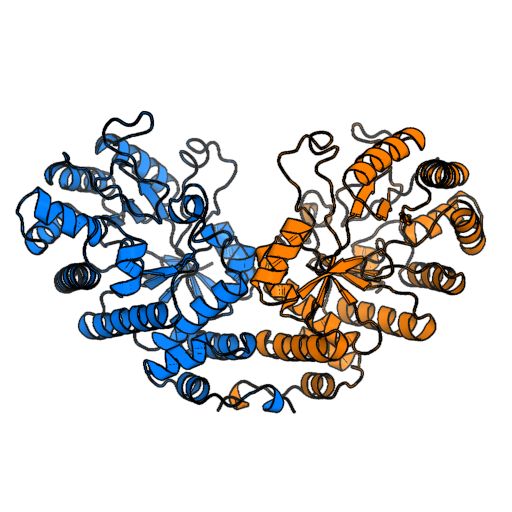-2.979 1 98.5 243 THR A N 1
ATOM 1895 C CA . THR A 1 243 ? 4.82 -35.031 -4.133 1 98.5 243 THR A CA 1
ATOM 1896 C C . THR A 1 243 ? 6.035 -34.156 -3.816 1 98.5 243 THR A C 1
ATOM 1898 O O . THR A 1 243 ? 7.082 -34.281 -4.457 1 98.5 243 THR A O 1
ATOM 1901 N N . ARG A 1 244 ? 5.801 -33.156 -2.936 1 98.19 244 ARG A N 1
ATOM 1902 C CA . ARG A 1 244 ? 6.82 -32.188 -2.59 1 98.19 244 ARG A CA 1
ATOM 1903 C C . ARG A 1 244 ? 7.281 -31.422 -3.824 1 98.19 244 ARG A C 1
ATOM 1905 O O . ARG A 1 244 ? 8.461 -31.062 -3.943 1 98.19 244 ARG A O 1
ATOM 1912 N N . GLY A 1 245 ? 6.348 -31.234 -4.715 1 98.75 245 GLY A N 1
ATOM 1913 C CA . GLY A 1 245 ? 6.723 -30.656 -6 1 98.75 245 GLY A CA 1
ATOM 1914 C C . GLY A 1 245 ? 6.398 -29.172 -6.109 1 98.75 245 GLY A C 1
ATOM 1915 O O . GLY A 1 245 ? 6.891 -28.5 -7.012 1 98.75 245 GLY A O 1
ATOM 1916 N N . PHE A 1 246 ? 5.562 -28.625 -5.223 1 98.88 246 PHE A N 1
ATOM 1917 C CA . PHE A 1 246 ? 5.258 -27.203 -5.25 1 98.88 246 PHE A CA 1
ATOM 1918 C C . PHE A 1 246 ? 6.457 -26.375 -4.793 1 98.88 246 PHE A C 1
ATOM 1920 O O . PHE A 1 246 ? 7.105 -26.719 -3.803 1 98.88 246 PHE A O 1
ATOM 1927 N N . LEU A 1 247 ? 6.703 -25.312 -5.527 1 98.62 247 LEU A N 1
ATOM 1928 C CA . LEU A 1 247 ? 7.812 -24.438 -5.199 1 98.62 247 LEU A CA 1
ATOM 1929 C C . LEU A 1 247 ? 7.355 -23.297 -4.281 1 98.62 247 LEU A C 1
ATOM 1931 O O . LEU A 1 247 ? 8.078 -22.906 -3.365 1 98.62 247 LEU A O 1
ATOM 1935 N N . THR A 1 248 ? 6.176 -22.781 -4.57 1 98.75 248 THR A N 1
ATOM 1936 C CA . THR A 1 248 ? 5.645 -21.672 -3.801 1 98.75 248 THR A CA 1
ATOM 1937 C C . THR A 1 248 ? 4.133 -21.547 -3.99 1 98.75 248 THR A C 1
ATOM 1939 O O . THR A 1 248 ? 3.594 -21.984 -5.012 1 98.75 248 THR A O 1
ATOM 1942 N N . LEU A 1 249 ? 3.473 -21.031 -2.984 1 98.88 249 LEU A N 1
ATOM 1943 C CA . LEU A 1 249 ? 2.109 -20.547 -3.152 1 98.88 249 LEU A CA 1
ATOM 1944 C C . LEU A 1 249 ? 2.111 -19.047 -3.473 1 98.88 249 LEU A C 1
ATOM 1946 O O . LEU A 1 249 ? 2.807 -18.266 -2.818 1 98.88 249 LEU A O 1
ATOM 1950 N N . ILE A 1 250 ? 1.351 -18.703 -4.457 1 98.38 250 ILE A N 1
ATOM 1951 C CA . ILE A 1 250 ? 1.17 -17.297 -4.816 1 98.38 250 ILE A CA 1
ATOM 1952 C C . ILE A 1 250 ? -0.304 -16.922 -4.691 1 98.38 250 ILE A C 1
ATOM 1954 O O . ILE A 1 250 ? -1.102 -17.188 -5.59 1 98.38 250 ILE A O 1
ATOM 1958 N N . PRO A 1 251 ? -0.725 -16.359 -3.555 1 98.38 251 PRO A N 1
ATOM 1959 C CA . PRO A 1 251 ? -2.064 -15.766 -3.537 1 98.38 251 PRO A CA 1
ATOM 1960 C C . PRO A 1 251 ? -2.227 -14.633 -4.555 1 98.38 251 PRO A C 1
ATOM 1962 O O . PRO A 1 251 ? -1.43 -13.695 -4.57 1 98.38 251 PRO A O 1
ATOM 1965 N N . LEU A 1 252 ? -3.193 -14.781 -5.391 1 96.56 252 LEU A N 1
ATOM 1966 C CA . LEU A 1 252 ? -3.414 -13.82 -6.461 1 96.56 252 LEU A CA 1
ATOM 1967 C C . LEU A 1 252 ? -4.691 -13.023 -6.219 1 96.56 252 LEU A C 1
ATOM 1969 O O . LEU A 1 252 ? -5.793 -13.578 -6.258 1 96.56 252 LEU A O 1
ATOM 1973 N N . LYS A 1 253 ? -4.508 -11.758 -6.016 1 95.5 253 LYS A N 1
ATOM 1974 C CA . LYS A 1 253 ? -5.652 -10.875 -5.812 1 95.5 253 LYS A CA 1
ATOM 1975 C C . LYS A 1 253 ? -6.469 -10.727 -7.094 1 95.5 253 LYS A C 1
ATOM 1977 O O . LYS A 1 253 ? -5.914 -10.453 -8.156 1 95.5 253 LYS A O 1
ATOM 1982 N N . PHE A 1 254 ? -7.812 -10.812 -6.98 1 95.12 254 PHE A N 1
ATOM 1983 C CA . PHE A 1 254 ? -8.727 -10.641 -8.102 1 95.12 254 PHE A CA 1
ATOM 1984 C C . PHE A 1 254 ? -8.719 -9.188 -8.578 1 95.12 254 PHE A C 1
ATOM 1986 O O . PHE A 1 254 ? -8.82 -8.266 -7.773 1 95.12 254 PHE A O 1
ATOM 1993 N N . SER A 1 255 ? -8.523 -9.047 -9.883 1 91.25 255 SER A N 1
ATOM 1994 C CA . SER A 1 255 ? -8.656 -7.742 -10.523 1 91.25 255 SER A CA 1
ATOM 1995 C C . SER A 1 255 ? -10.055 -7.555 -11.109 1 91.25 255 SER A C 1
ATOM 1997 O O . SER A 1 255 ? -10.516 -8.367 -11.906 1 91.25 255 SER A O 1
ATOM 1999 N N . LEU A 1 256 ? -10.625 -6.48 -10.883 1 88.5 256 LEU A N 1
ATOM 2000 C CA . LEU A 1 256 ? -12.047 -6.273 -11.133 1 88.5 256 LEU A CA 1
ATOM 2001 C C . LEU A 1 256 ? -12.289 -5.832 -12.578 1 88.5 256 LEU A C 1
ATOM 2003 O O . LEU A 1 256 ? -13.195 -6.34 -13.242 1 88.5 256 LEU A O 1
ATOM 2007 N N . ASP A 1 257 ? -11.469 -5.055 -13.156 1 87.62 257 ASP A N 1
ATOM 2008 C CA . ASP A 1 257 ? -11.75 -4.277 -14.359 1 87.62 257 ASP A CA 1
ATOM 2009 C C . ASP A 1 257 ? -11.969 -5.188 -15.562 1 87.62 257 ASP A C 1
ATOM 2011 O O . ASP A 1 257 ? -11.156 -6.074 -15.836 1 87.62 257 ASP A O 1
ATOM 2015 N N . ASN A 1 258 ? -13.078 -5.031 -16.234 1 90.06 258 ASN A N 1
ATOM 2016 C CA . ASN A 1 258 ? -13.422 -5.633 -17.531 1 90.06 258 ASN A CA 1
ATOM 2017 C C . ASN A 1 258 ? -13.703 -7.125 -17.391 1 90.06 258 ASN A C 1
ATOM 2019 O O . ASN A 1 258 ? -13.461 -7.898 -18.312 1 90.06 258 ASN A O 1
ATOM 2023 N N . THR A 1 259 ? -14.203 -7.539 -16.219 1 92.69 259 THR A N 1
ATOM 2024 C CA . THR A 1 259 ? -14.586 -8.938 -16.031 1 92.69 259 THR A CA 1
ATOM 2025 C C . THR A 1 259 ? -16.094 -9.094 -16.047 1 92.69 259 THR A C 1
ATOM 2027 O O . THR A 1 259 ? -16.828 -8.125 -15.844 1 92.69 259 THR A O 1
ATOM 2030 N N . GLU A 1 260 ? -16.5 -10.258 -16.359 1 93.19 260 GLU A N 1
ATOM 2031 C CA . GLU A 1 260 ? -17.922 -10.555 -16.312 1 93.19 260 GLU A CA 1
ATOM 2032 C C . GLU A 1 260 ? -18.484 -10.414 -14.898 1 93.19 260 GLU A C 1
ATOM 2034 O O . GLU A 1 260 ? -19.625 -9.992 -14.711 1 93.19 260 GLU A O 1
ATOM 2039 N N . LEU A 1 261 ? -17.734 -10.734 -13.875 1 94.31 261 LEU A N 1
ATOM 2040 C CA . LEU A 1 261 ? -18.156 -10.609 -12.484 1 94.31 261 LEU A CA 1
ATOM 2041 C C . LEU A 1 261 ? -18.5 -9.164 -12.148 1 94.31 261 LEU A C 1
ATOM 2043 O O . LEU A 1 261 ? -19.453 -8.906 -11.406 1 94.31 261 LEU A O 1
ATOM 2047 N N . GLU A 1 262 ? -17.719 -8.25 -12.664 1 92 262 GLU A N 1
ATOM 2048 C CA . GLU A 1 262 ? -18.016 -6.836 -12.484 1 92 262 GLU A CA 1
ATOM 2049 C C . GLU A 1 262 ? -19.266 -6.422 -13.258 1 92 262 GLU A C 1
ATOM 2051 O O . GLU A 1 262 ? -20.141 -5.75 -12.711 1 92 262 GLU A O 1
ATOM 2056 N N . GLN A 1 263 ? -19.312 -6.855 -14.531 1 93.19 263 GLN A N 1
ATOM 2057 C CA . GLN A 1 263 ? -20.406 -6.477 -15.422 1 93.19 263 GLN A CA 1
ATOM 2058 C C . GLN A 1 263 ? -21.75 -6.957 -14.867 1 93.19 263 GLN A C 1
ATOM 2060 O O . GLN A 1 263 ? -22.766 -6.27 -15.016 1 93.19 263 GLN A O 1
ATOM 2065 N N . GLU A 1 264 ? -21.688 -8.07 -14.234 1 95.25 264 GLU A N 1
ATOM 2066 C CA . GLU A 1 264 ? -22.922 -8.648 -13.68 1 95.25 264 GLU A CA 1
ATOM 2067 C C . GLU A 1 264 ? -23.156 -8.148 -12.258 1 95.25 264 GLU A C 1
ATOM 2069 O O . GLU A 1 264 ? -24.078 -8.625 -11.578 1 95.25 264 GLU A O 1
ATOM 2074 N N . HIS A 1 265 ? -22.297 -7.336 -11.719 1 93.75 265 HIS A N 1
ATOM 2075 C CA . HIS A 1 265 ? -22.406 -6.684 -10.422 1 93.75 265 HIS A CA 1
ATOM 2076 C C . HIS A 1 265 ? -22.328 -7.695 -9.281 1 93.75 265 HIS A C 1
ATOM 2078 O O . HIS A 1 265 ? -22.953 -7.512 -8.234 1 93.75 265 HIS A O 1
ATOM 2084 N N . LEU A 1 266 ? -21.688 -8.758 -9.578 1 94.19 266 LEU A N 1
ATOM 2085 C CA . LEU A 1 266 ? -21.422 -9.734 -8.523 1 94.19 266 LEU A CA 1
ATOM 2086 C C . LEU A 1 266 ? -20.297 -9.266 -7.617 1 94.19 266 LEU A C 1
ATOM 2088 O O . LEU A 1 266 ? -20.234 -9.633 -6.441 1 94.19 266 LEU A O 1
ATOM 2092 N N . VAL A 1 267 ? -19.375 -8.625 -8.18 1 93.19 267 VAL A N 1
ATOM 2093 C CA . VAL A 1 267 ? -18.297 -7.949 -7.469 1 93.19 267 VAL A CA 1
ATOM 2094 C C . VAL A 1 267 ? -18.234 -6.484 -7.902 1 93.19 267 VAL A C 1
ATOM 2096 O O . VAL A 1 267 ? -18.156 -6.188 -9.094 1 93.19 267 VAL A O 1
ATOM 2099 N N . ASN A 1 268 ? -18.219 -5.598 -6.984 1 91 268 ASN A N 1
ATOM 2100 C CA . ASN A 1 268 ? -18.312 -4.188 -7.352 1 91 268 ASN A CA 1
ATOM 2101 C C . ASN A 1 268 ? -17.062 -3.418 -6.949 1 91 268 ASN A C 1
ATOM 2103 O O . ASN A 1 268 ? -16.844 -2.291 -7.395 1 91 268 ASN A O 1
ATOM 2107 N N . ASN A 1 269 ? -16.266 -4.066 -6.105 1 89.44 269 ASN A N 1
ATOM 2108 C CA . ASN A 1 269 ? -15.023 -3.459 -5.645 1 89.44 269 ASN A CA 1
ATOM 2109 C C . ASN A 1 269 ? -13.953 -4.512 -5.363 1 89.44 269 ASN A C 1
ATOM 2111 O O . ASN A 1 269 ? -14.273 -5.676 -5.117 1 89.44 269 ASN A O 1
ATOM 2115 N N . GLU A 1 270 ? -12.773 -4.086 -5.469 1 89.69 270 GLU A N 1
ATOM 2116 C CA . GLU A 1 270 ? -11.703 -4.973 -5.039 1 89.69 270 GLU A CA 1
ATOM 2117 C C . GLU A 1 270 ? -11.75 -5.215 -3.533 1 89.69 270 GLU A C 1
ATOM 2119 O O . GLU A 1 270 ? -12.25 -4.375 -2.781 1 89.69 270 GLU A O 1
ATOM 2124 N N . CYS A 1 271 ? -11.258 -6.312 -3.129 1 93.75 271 CYS A N 1
ATOM 2125 C CA . CYS A 1 271 ? -11.25 -6.598 -1.699 1 93.75 271 CYS A CA 1
ATOM 2126 C C . CYS A 1 271 ? -10.258 -5.699 -0.968 1 93.75 271 CYS A C 1
ATOM 2128 O O . CYS A 1 271 ? -9.391 -5.09 -1.594 1 93.75 271 CYS A O 1
ATOM 2130 N N . SER A 1 272 ? -10.375 -5.648 0.298 1 95.44 272 SER A N 1
ATOM 2131 C CA . SER A 1 272 ? -9.57 -4.746 1.111 1 95.44 272 SER A CA 1
ATOM 2132 C C . SER A 1 272 ? -8.141 -5.27 1.275 1 95.44 272 SER A C 1
ATOM 2134 O O . SER A 1 272 ? -7.902 -6.473 1.163 1 95.44 272 SER A O 1
ATOM 2136 N N . SER A 1 273 ? -7.277 -4.344 1.557 1 96.5 273 SER A N 1
ATOM 2137 C CA . SER A 1 273 ? -5.895 -4.715 1.833 1 96.5 273 SER A CA 1
ATOM 2138 C C . SER A 1 273 ? -5.781 -5.492 3.141 1 96.5 273 SER A C 1
ATOM 2140 O O . SER A 1 273 ? -4.828 -6.25 3.338 1 96.5 273 SER A O 1
ATOM 2142 N N . VAL A 1 274 ? -6.699 -5.316 4.039 1 96.44 274 VAL A N 1
ATOM 2143 C CA . VAL A 1 274 ? -6.746 -6.086 5.277 1 96.44 274 VAL A CA 1
ATOM 2144 C C . VAL A 1 274 ? -6.996 -7.559 4.957 1 96.44 274 VAL A C 1
ATOM 2146 O O . VAL A 1 274 ? -6.363 -8.445 5.543 1 96.44 274 VAL A O 1
ATOM 2149 N N . TYR A 1 275 ? -7.879 -7.766 4.016 1 97.25 275 TYR A N 1
ATOM 2150 C CA . TYR A 1 275 ? -8.156 -9.133 3.578 1 97.25 275 TYR A CA 1
ATOM 2151 C C . TYR A 1 275 ? -6.941 -9.734 2.877 1 97.25 275 TYR A C 1
ATOM 2153 O O . TYR A 1 275 ? -6.629 -10.914 3.066 1 97.25 275 TYR A O 1
ATOM 2161 N N . ASP A 1 276 ? -6.238 -8.906 2.082 1 98.06 276 ASP A N 1
ATOM 2162 C CA . ASP A 1 276 ? -5 -9.359 1.456 1 98.06 276 ASP A CA 1
ATOM 2163 C C . ASP A 1 276 ? -4.035 -9.922 2.494 1 98.06 276 ASP A C 1
ATOM 2165 O O . ASP A 1 276 ? -3.5 -11.023 2.318 1 98.06 276 ASP A O 1
ATOM 2169 N N . LEU A 1 277 ? -3.854 -9.156 3.529 1 98.38 277 LEU A N 1
ATOM 2170 C CA . LEU A 1 277 ? -2.893 -9.531 4.562 1 98.38 277 LEU A CA 1
ATOM 2171 C C . LEU A 1 277 ? -3.359 -10.766 5.32 1 98.38 277 LEU A C 1
ATOM 2173 O O . LEU A 1 277 ? -2.543 -11.602 5.715 1 98.38 277 LEU A O 1
ATOM 2177 N N . LYS A 1 278 ? -4.664 -10.898 5.535 1 98.06 278 LYS A N 1
ATOM 2178 C CA . LYS A 1 278 ? -5.219 -12.086 6.176 1 98.06 278 LYS A CA 1
ATOM 2179 C C . LYS A 1 278 ? -4.934 -13.344 5.352 1 98.06 278 LYS A C 1
ATOM 2181 O O . LYS A 1 278 ? -4.57 -14.383 5.898 1 98.06 278 LYS A O 1
ATOM 2186 N N . ILE A 1 279 ? -5.062 -13.242 4.059 1 98.75 279 ILE A N 1
ATOM 2187 C CA . ILE A 1 279 ? -4.832 -14.359 3.148 1 98.75 279 ILE A CA 1
ATOM 2188 C C . ILE A 1 279 ? -3.373 -14.797 3.23 1 98.75 279 ILE A C 1
ATOM 2190 O O . ILE A 1 279 ? -3.082 -16 3.291 1 98.75 279 ILE A O 1
ATOM 2194 N N . ILE A 1 280 ? -2.457 -13.836 3.262 1 98.81 280 ILE A N 1
ATOM 2195 C CA . ILE A 1 280 ? -1.034 -14.141 3.363 1 98.81 280 ILE A CA 1
ATOM 2196 C C . ILE A 1 280 ? -0.757 -14.867 4.68 1 98.81 280 ILE A C 1
ATOM 2198 O O . ILE A 1 280 ? -0.107 -15.914 4.691 1 98.81 280 ILE A O 1
ATOM 2202 N N . ALA A 1 281 ? -1.305 -14.32 5.746 1 98.56 281 ALA A N 1
ATOM 2203 C CA . ALA A 1 281 ? -1.074 -14.891 7.07 1 98.56 281 ALA A CA 1
ATOM 2204 C C . ALA A 1 281 ? -1.652 -16.297 7.168 1 98.56 281 ALA A C 1
ATOM 2206 O O . ALA A 1 281 ? -0.987 -17.219 7.652 1 98.56 281 ALA A O 1
ATOM 2207 N N . LEU A 1 282 ? -2.871 -16.453 6.707 1 98.62 282 LEU A N 1
ATOM 2208 C CA . LEU A 1 282 ? -3.527 -17.75 6.734 1 98.62 282 LEU A CA 1
ATOM 2209 C C . LEU A 1 282 ? -2.732 -18.781 5.934 1 98.62 282 LEU A C 1
ATOM 2211 O O . LEU A 1 282 ? -2.539 -19.906 6.383 1 98.62 282 LEU A O 1
ATOM 2215 N N . SER A 1 283 ? -2.293 -18.391 4.754 1 98.88 283 SER A N 1
ATOM 2216 C CA . SER A 1 283 ? -1.53 -19.281 3.889 1 98.88 283 SER A CA 1
ATOM 2217 C C . SER A 1 283 ? -0.264 -19.766 4.582 1 98.88 283 SER A C 1
ATOM 2219 O O . SER A 1 283 ? 0.052 -20.969 4.539 1 98.88 283 SER A O 1
ATOM 2221 N N . ARG A 1 284 ? 0.449 -18.875 5.254 1 98.81 284 ARG A N 1
ATOM 2222 C CA . ARG A 1 284 ? 1.649 -19.219 6.012 1 98.81 284 ARG A CA 1
ATOM 2223 C C . ARG A 1 284 ? 1.351 -20.281 7.066 1 98.81 284 ARG A C 1
ATOM 2225 O O . ARG A 1 284 ? 2.076 -21.266 7.188 1 98.81 284 ARG A O 1
ATOM 2232 N N . LEU A 1 285 ? 0.268 -20.094 7.719 1 98.62 285 LEU A N 1
ATOM 2233 C CA . LEU A 1 285 ? -0.021 -20.953 8.859 1 98.62 285 LEU A CA 1
ATOM 2234 C C . LEU A 1 285 ? -0.578 -22.297 8.398 1 98.62 285 LEU A C 1
ATOM 2236 O O . LEU A 1 285 ? -0.203 -23.344 8.93 1 98.62 285 LEU A O 1
ATOM 2240 N N . MET A 1 286 ? -1.459 -22.281 7.418 1 98.81 286 MET A N 1
ATOM 2241 C CA . MET A 1 286 ? -2.09 -23.516 6.945 1 98.81 286 MET A CA 1
ATOM 2242 C C . MET A 1 286 ? -1.076 -24.406 6.246 1 98.81 286 MET A C 1
ATOM 2244 O O . MET A 1 286 ? -1.215 -25.641 6.254 1 98.81 286 MET A O 1
ATOM 2248 N N . LEU A 1 287 ? -0.02 -23.812 5.676 1 98.81 287 LEU A N 1
ATOM 2249 C CA . LEU A 1 287 ? 0.932 -24.594 4.891 1 98.81 287 LEU A CA 1
ATOM 2250 C C . LEU A 1 287 ? 2.242 -24.766 5.648 1 98.81 287 LEU A C 1
ATOM 2252 O O . LEU A 1 287 ? 3.211 -25.312 5.105 1 98.81 287 LEU A O 1
ATOM 2256 N N . ALA A 1 288 ? 2.268 -24.406 6.871 1 98.25 288 ALA A N 1
ATOM 2257 C CA . ALA A 1 288 ? 3.475 -24.469 7.691 1 98.25 288 ALA A CA 1
ATOM 2258 C C . ALA A 1 288 ? 4.055 -25.875 7.723 1 98.25 288 ALA A C 1
ATOM 2260 O O . ALA A 1 288 ? 3.312 -26.859 7.844 1 98.25 288 ALA A O 1
ATOM 2261 N N . ASN A 1 289 ? 5.359 -25.953 7.52 1 97.56 289 ASN A N 1
ATOM 2262 C CA . ASN A 1 289 ? 6.145 -27.188 7.598 1 97.56 289 ASN A CA 1
ATOM 2263 C C . ASN A 1 289 ? 5.941 -28.062 6.363 1 97.56 289 ASN A C 1
ATOM 2265 O O . ASN A 1 289 ? 6.516 -29.141 6.266 1 97.56 289 ASN A O 1
ATOM 2269 N N . VAL A 1 290 ? 5.141 -27.609 5.449 1 98.38 290 VAL A N 1
ATOM 2270 C CA . VAL A 1 290 ? 4.867 -28.422 4.262 1 98.38 290 VAL A CA 1
ATOM 2271 C C . VAL A 1 290 ? 5.316 -27.656 3.012 1 98.38 290 VAL A C 1
ATOM 2273 O O . VAL A 1 290 ? 5.98 -28.219 2.141 1 98.38 290 VAL A O 1
ATOM 2276 N N . LEU A 1 291 ? 4.961 -26.406 2.926 1 98.5 291 LEU A N 1
ATOM 2277 C CA . LEU A 1 291 ? 5.363 -25.5 1.849 1 98.5 291 LEU A CA 1
ATOM 2278 C C . LEU A 1 291 ? 5.883 -24.188 2.406 1 98.5 291 LEU A C 1
ATOM 2280 O O . LEU A 1 291 ? 5.102 -23.328 2.822 1 98.5 291 LEU A O 1
ATOM 2284 N N . ASN A 1 292 ? 7.098 -24.016 2.27 1 97.12 292 ASN A N 1
ATOM 2285 C CA . ASN A 1 292 ? 7.773 -22.938 2.994 1 97.12 292 ASN A CA 1
ATOM 2286 C C . ASN A 1 292 ? 7.586 -21.594 2.309 1 97.12 292 ASN A C 1
ATOM 2288 O O . ASN A 1 292 ? 7.5 -20.562 2.975 1 97.12 292 ASN A O 1
ATOM 2292 N N . ASN A 1 293 ? 7.504 -21.625 1.011 1 98.62 293 ASN A N 1
ATOM 2293 C CA . ASN A 1 293 ? 7.535 -20.359 0.299 1 98.62 293 ASN A CA 1
ATOM 2294 C C . ASN A 1 293 ? 6.129 -19.828 0.05 1 98.62 293 ASN A C 1
ATOM 2296 O O . ASN A 1 293 ? 5.336 -20.453 -0.656 1 98.62 293 ASN A O 1
ATOM 2300 N N . ILE A 1 294 ? 5.863 -18.734 0.678 1 98.88 294 ILE A N 1
ATOM 2301 C CA . ILE A 1 294 ? 4.648 -17.953 0.439 1 98.88 294 ILE A CA 1
ATOM 2302 C C . ILE A 1 294 ? 5.004 -16.641 -0.258 1 98.88 294 ILE A C 1
ATOM 2304 O O . ILE A 1 294 ? 5.68 -15.789 0.32 1 98.88 294 ILE A O 1
ATOM 2308 N N . SER A 1 295 ? 4.535 -16.484 -1.491 1 98.5 295 SER A N 1
ATOM 2309 C CA . SER A 1 295 ? 4.922 -15.344 -2.311 1 98.5 295 SER A CA 1
ATOM 2310 C C . SER A 1 295 ? 3.961 -14.172 -2.125 1 98.5 295 SER A C 1
ATOM 2312 O O . SER A 1 295 ? 2.77 -14.375 -1.879 1 98.5 295 SER A O 1
ATOM 2314 N N . VAL A 1 296 ? 4.531 -13.039 -2.186 1 97.75 296 VAL A N 1
ATOM 2315 C CA . VAL A 1 296 ? 3.816 -11.766 -2.227 1 97.75 296 VAL A CA 1
ATOM 2316 C C . VAL A 1 296 ? 3.895 -11.172 -3.631 1 97.75 296 VAL A C 1
ATOM 2318 O O . VAL A 1 296 ? 4.973 -10.797 -4.094 1 97.75 296 VAL A O 1
ATOM 2321 N N . TYR A 1 297 ? 2.77 -11.109 -4.242 1 94.5 297 TYR A N 1
ATOM 2322 C CA . TYR A 1 297 ? 2.748 -10.633 -5.621 1 94.5 297 TYR A CA 1
ATOM 2323 C C . TYR A 1 297 ? 2.693 -9.109 -5.672 1 94.5 297 TYR A C 1
ATOM 2325 O O . TYR A 1 297 ? 1.631 -8.531 -5.898 1 94.5 297 TYR A O 1
ATOM 2333 N N . TRP A 1 298 ? 3.854 -8.508 -5.633 1 94 298 TRP A N 1
ATOM 2334 C CA . TRP A 1 298 ? 3.98 -7.062 -5.438 1 94 298 TRP A CA 1
ATOM 2335 C C . TRP A 1 298 ? 3.396 -6.301 -6.621 1 94 298 TRP A C 1
ATOM 2337 O O . TRP A 1 298 ? 2.955 -5.16 -6.477 1 94 298 TRP A O 1
ATOM 2347 N N . VAL A 1 299 ? 3.342 -6.91 -7.789 1 88.44 299 VAL A N 1
ATOM 2348 C CA . VAL A 1 299 ? 2.805 -6.25 -8.977 1 88.44 299 VAL A CA 1
ATOM 2349 C C . VAL A 1 299 ? 1.333 -5.906 -8.75 1 88.44 299 VAL A C 1
ATOM 2351 O O . VAL A 1 299 ? 0.875 -4.828 -9.141 1 88.44 299 VAL A O 1
ATOM 2354 N N . ALA A 1 300 ? 0.627 -6.816 -8.086 1 89.06 300 ALA A N 1
ATOM 2355 C CA . ALA A 1 300 ? -0.784 -6.586 -7.785 1 89.06 300 ALA A CA 1
ATOM 2356 C C . ALA A 1 300 ? -0.946 -5.707 -6.551 1 89.06 300 ALA A C 1
ATOM 2358 O O . ALA A 1 300 ? -1.836 -4.852 -6.5 1 89.06 300 ALA A O 1
ATOM 2359 N N . TYR A 1 301 ? -0.111 -5.898 -5.578 1 92.75 301 TYR A N 1
ATOM 2360 C CA . TYR A 1 301 ? -0.236 -5.227 -4.289 1 92.75 301 TYR A CA 1
ATOM 2361 C C . TYR A 1 301 ? 0.269 -3.791 -4.371 1 92.75 301 TYR A C 1
ATOM 2363 O O . TYR A 1 301 ? -0.258 -2.902 -3.697 1 92.75 301 TYR A O 1
ATOM 2371 N N . GLY A 1 302 ? 1.232 -3.523 -5.246 1 91 302 GLY A N 1
ATOM 2372 C CA . GLY A 1 302 ? 2.088 -2.357 -5.098 1 91 302 GLY A CA 1
ATOM 2373 C C . GLY A 1 302 ? 3.205 -2.561 -4.09 1 91 302 GLY A C 1
ATOM 2374 O O . GLY A 1 302 ? 3.08 -3.373 -3.172 1 91 302 GLY A O 1
ATOM 2375 N N . LYS A 1 303 ? 4.219 -1.743 -4.168 1 92.25 303 LYS A N 1
ATOM 2376 C CA . LYS A 1 303 ? 5.418 -1.923 -3.355 1 92.25 303 LYS A CA 1
ATOM 2377 C C . LYS A 1 303 ? 5.117 -1.705 -1.876 1 92.25 303 LYS A C 1
ATOM 2379 O O . LYS A 1 303 ? 5.602 -2.449 -1.021 1 92.25 303 LYS A O 1
ATOM 2384 N N . LYS A 1 304 ? 4.332 -0.763 -1.534 1 94.5 304 LYS A N 1
ATOM 2385 C CA . LYS A 1 304 ? 4.074 -0.395 -0.144 1 94.5 304 LYS A CA 1
ATOM 2386 C C . LYS A 1 304 ? 3.32 -1.503 0.587 1 94.5 304 LYS A C 1
ATOM 2388 O O . LYS A 1 304 ? 3.734 -1.936 1.664 1 94.5 304 LYS A O 1
ATOM 2393 N N . LEU A 1 305 ? 2.268 -1.988 -0.013 1 96.44 305 LEU A N 1
ATOM 2394 C CA . LEU A 1 305 ? 1.529 -3.072 0.627 1 96.44 305 LEU A CA 1
ATOM 2395 C C . LEU A 1 305 ? 2.348 -4.359 0.634 1 96.44 305 LEU A C 1
ATOM 2397 O O . LEU A 1 305 ? 2.266 -5.148 1.578 1 96.44 305 LEU A O 1
ATOM 2401 N N . ALA A 1 306 ? 3.152 -4.516 -0.393 1 97.19 306 ALA A N 1
ATOM 2402 C CA . ALA A 1 306 ? 4.004 -5.699 -0.452 1 97.19 306 ALA A CA 1
ATOM 2403 C C . ALA A 1 306 ? 4.949 -5.754 0.744 1 97.19 306 ALA A C 1
ATOM 2405 O O . ALA A 1 306 ? 5.18 -6.824 1.314 1 97.19 306 ALA A O 1
ATOM 2406 N N . GLN A 1 307 ? 5.473 -4.613 1.13 1 97.38 307 GLN A N 1
ATOM 2407 C CA . GLN A 1 307 ? 6.348 -4.562 2.295 1 97.38 307 GLN A CA 1
ATOM 2408 C C . GLN A 1 307 ? 5.617 -5.027 3.553 1 97.38 307 GLN A C 1
ATOM 2410 O O . GLN A 1 307 ? 6.172 -5.77 4.363 1 97.38 307 GLN A O 1
ATOM 2415 N N . VAL A 1 308 ? 4.402 -4.652 3.625 1 97.75 308 VAL A N 1
ATOM 2416 C CA . VAL A 1 308 ? 3.607 -5.043 4.785 1 97.75 308 VAL A CA 1
ATOM 2417 C C . VAL A 1 308 ? 3.32 -6.543 4.734 1 97.75 308 VAL A C 1
ATOM 2419 O O . VAL A 1 308 ? 3.428 -7.234 5.75 1 97.75 308 VAL A O 1
ATOM 2422 N N . ALA A 1 309 ? 3.014 -7.039 3.578 1 98.31 309 ALA A N 1
ATOM 2423 C CA . ALA A 1 309 ? 2.697 -8.453 3.404 1 98.31 309 ALA A CA 1
ATOM 2424 C C . ALA A 1 309 ? 3.896 -9.336 3.752 1 98.31 309 ALA A C 1
ATOM 2426 O O . ALA A 1 309 ? 3.734 -10.438 4.27 1 98.31 309 ALA A O 1
ATOM 2427 N N . LEU A 1 310 ? 5.141 -8.82 3.508 1 98.12 310 LEU A N 1
ATOM 2428 C CA . LEU A 1 310 ? 6.359 -9.539 3.861 1 98.12 310 LEU A CA 1
ATOM 2429 C C . LEU A 1 310 ? 6.508 -9.656 5.375 1 98.12 310 LEU A C 1
ATOM 2431 O O . LEU A 1 310 ? 7.234 -10.516 5.871 1 98.12 310 LEU A O 1
ATOM 2435 N N . SER A 1 311 ? 5.777 -8.805 6.086 1 95.69 311 SER A N 1
ATOM 2436 C CA . SER A 1 311 ? 5.785 -8.852 7.547 1 95.69 311 SER A CA 1
ATOM 2437 C C . SER A 1 311 ? 4.57 -9.594 8.078 1 95.69 311 SER A C 1
ATOM 2439 O O . SER A 1 311 ? 4.305 -9.578 9.289 1 95.69 311 SER A O 1
ATOM 2441 N N . ASN A 1 312 ? 3.795 -10.195 7.223 1 97 312 ASN A N 1
ATOM 2442 C CA . ASN A 1 312 ? 2.594 -10.93 7.605 1 97 312 ASN A CA 1
ATOM 2443 C C . ASN A 1 312 ? 2.672 -12.391 7.18 1 97 312 ASN A C 1
ATOM 2445 O O . ASN A 1 312 ? 1.646 -13.062 7.043 1 97 312 ASN A O 1
ATOM 2449 N N . GLY A 1 313 ? 3.871 -12.859 6.898 1 97.81 313 GLY A N 1
ATOM 2450 C CA . GLY A 1 313 ? 4.047 -14.273 6.633 1 97.81 313 GLY A CA 1
ATOM 2451 C C . GLY A 1 313 ? 4.648 -14.555 5.266 1 97.81 313 GLY A C 1
ATOM 2452 O O . GLY A 1 313 ? 5.055 -15.688 4.98 1 97.81 313 GLY A O 1
ATOM 2453 N N . GLY A 1 314 ? 4.742 -13.531 4.391 1 98.56 314 GLY A N 1
ATOM 2454 C CA . GLY A 1 314 ? 5.336 -13.711 3.076 1 98.56 314 GLY A CA 1
ATOM 2455 C C . GLY A 1 314 ? 6.855 -13.734 3.107 1 98.56 314 GLY A C 1
ATOM 2456 O O . GLY A 1 314 ? 7.473 -13.156 4 1 98.56 314 GLY A O 1
ATOM 2457 N N . ASN A 1 315 ? 7.48 -14.406 2.062 1 98.75 315 ASN A N 1
ATOM 2458 C CA . ASN A 1 315 ? 8.938 -14.445 2.076 1 98.75 315 ASN A CA 1
ATOM 2459 C C . ASN A 1 315 ? 9.516 -14.391 0.665 1 98.75 315 ASN A C 1
ATOM 2461 O O . ASN A 1 315 ? 10.711 -14.617 0.468 1 98.75 315 ASN A O 1
ATOM 2465 N N . ASP A 1 316 ? 8.727 -14.133 -0.314 1 98.69 316 ASP A N 1
ATOM 2466 C CA . ASP A 1 316 ? 9.156 -14.086 -1.708 1 98.69 316 ASP A CA 1
ATOM 2467 C C . ASP A 1 316 ? 8.359 -13.047 -2.496 1 98.69 316 ASP A C 1
ATOM 2469 O O . ASP A 1 316 ? 7.145 -12.922 -2.314 1 98.69 316 ASP A O 1
ATOM 2473 N N . LEU A 1 317 ? 9.039 -12.352 -3.389 1 97.38 317 LEU A N 1
ATOM 2474 C CA . LEU A 1 317 ? 8.383 -11.297 -4.16 1 97.38 317 LEU A CA 1
ATOM 2475 C C . LEU A 1 317 ? 8.086 -11.766 -5.578 1 97.38 317 LEU A C 1
ATOM 2477 O O . LEU A 1 317 ? 7.809 -10.953 -6.461 1 97.38 317 LEU A O 1
ATOM 2481 N N . VAL A 1 318 ? 8.125 -13.055 -5.805 1 94.5 318 VAL A N 1
ATOM 2482 C CA . VAL A 1 318 ? 7.875 -13.695 -7.09 1 94.5 318 VAL A CA 1
ATOM 2483 C C . VAL A 1 318 ? 8.984 -13.336 -8.07 1 94.5 318 VAL A C 1
ATOM 2485 O O . VAL A 1 318 ? 9.906 -14.125 -8.305 1 94.5 318 VAL A O 1
ATOM 2488 N N . GLY A 1 319 ? 9.016 -12.109 -8.555 1 92.38 319 GLY A N 1
ATOM 2489 C CA . GLY A 1 319 ? 10.047 -11.711 -9.492 1 92.38 319 GLY A CA 1
ATOM 2490 C C . GLY A 1 319 ? 9.883 -10.289 -9.992 1 92.38 319 GLY A C 1
ATOM 2491 O O . GLY A 1 319 ? 9.008 -9.555 -9.516 1 92.38 319 GLY A O 1
ATOM 2492 N N . THR A 1 320 ? 10.742 -9.859 -10.875 1 84 320 THR A N 1
ATOM 2493 C CA . THR A 1 320 ? 10.758 -8.5 -11.414 1 84 320 THR A CA 1
ATOM 2494 C C . THR A 1 320 ? 9.602 -8.297 -12.398 1 84 320 THR A C 1
ATOM 2496 O O . THR A 1 320 ? 9.188 -7.168 -12.641 1 84 320 THR A O 1
ATOM 2499 N N . ALA A 1 321 ? 9.156 -9.375 -12.812 1 70.75 321 ALA A N 1
ATOM 2500 C CA . ALA A 1 321 ? 8.062 -9.359 -13.781 1 70.75 321 ALA A CA 1
ATOM 2501 C C . ALA A 1 321 ? 8.305 -8.312 -14.859 1 70.75 321 ALA A C 1
ATOM 2503 O O . ALA A 1 321 ? 7.453 -7.453 -15.102 1 70.75 321 ALA A O 1
ATOM 2504 N N . PHE A 1 322 ? 9.469 -8.508 -15.469 1 58.44 322 PHE A N 1
ATOM 2505 C CA . PHE A 1 322 ? 9.773 -7.578 -16.547 1 58.44 322 PHE A CA 1
ATOM 2506 C C . PHE A 1 322 ? 8.57 -7.395 -17.453 1 58.44 322 PHE A C 1
ATOM 2508 O O . PHE A 1 322 ? 7.754 -8.305 -17.609 1 58.44 322 PHE A O 1
ATOM 2515 N N . SER A 1 323 ? 7.512 -6.555 -17.656 1 53.09 323 SER A N 1
ATOM 2516 C CA . SER A 1 323 ? 7.113 -6.305 -19.047 1 53.09 323 SER A CA 1
ATOM 2517 C C . SER A 1 323 ? 6.703 -4.852 -19.25 1 53.09 323 SER A C 1
ATOM 2519 O O . SER A 1 323 ? 6.16 -4.492 -20.297 1 53.09 323 SER A O 1
ATOM 2521 N N . GLU A 1 324 ? 6.859 -3.529 -19.516 1 44.91 324 GLU A N 1
ATOM 2522 C CA . GLU A 1 324 ? 5.895 -2.963 -20.453 1 44.91 324 GLU A CA 1
ATOM 2523 C C . GLU A 1 324 ? 6.371 -3.115 -21.891 1 44.91 324 GLU A C 1
ATOM 2525 O O . GLU A 1 324 ? 7.543 -2.877 -22.203 1 44.91 324 GLU A O 1
ATOM 2530 N N . GLU A 1 325 ? 6.125 -3.955 -23.531 1 43.78 325 GLU A N 1
ATOM 2531 C CA . GLU A 1 325 ? 6.922 -4.113 -24.75 1 43.78 325 GLU A CA 1
ATOM 2532 C C . GLU A 1 325 ? 8.414 -3.982 -24.438 1 43.78 325 GLU A C 1
ATOM 2534 O O . GLU A 1 325 ? 8.961 -2.877 -24.438 1 43.78 325 GLU A O 1
ATOM 2539 N N . ILE A 1 326 ? 9.234 -4.094 -23.812 1 42.03 326 ILE A N 1
ATOM 2540 C CA . ILE A 1 326 ? 9.633 -4.023 -22.406 1 42.03 326 ILE A CA 1
ATOM 2541 C C . ILE A 1 326 ? 10.711 -2.955 -22.219 1 42.03 326 ILE A C 1
ATOM 2543 O O . ILE A 1 326 ? 11.68 -2.906 -22.984 1 42.03 326 ILE A O 1
ATOM 2547 N N . TYR A 1 327 ? 11.133 -2.6 -21.109 1 40.97 327 TYR A N 1
ATOM 2548 C CA . TYR A 1 327 ? 10.734 -1.253 -20.703 1 40.97 327 TYR A CA 1
ATOM 2549 C C . TYR A 1 327 ? 10.992 -0.258 -21.844 1 40.97 327 TYR A C 1
ATOM 2551 O O . TYR A 1 327 ? 12.047 -0.286 -22.469 1 40.97 327 TYR A O 1
ATOM 2559 N N . ARG A 1 328 ? 10.078 -0.023 -23.047 1 42.81 328 ARG A N 1
ATOM 2560 C CA . ARG A 1 328 ? 10.266 0.565 -24.375 1 42.81 328 ARG A CA 1
ATOM 2561 C C . ARG A 1 328 ? 11.375 -0.151 -25.141 1 42.81 328 ARG A C 1
ATOM 2563 O O . ARG A 1 328 ? 12.555 0.028 -24.844 1 42.81 328 ARG A O 1
ATOM 2570 N N . ALA A 1 329 ? 11.719 -1.56 -25.219 1 44.59 329 ALA A N 1
ATOM 2571 C CA . ALA A 1 329 ? 12.734 -2.162 -26.078 1 44.59 329 ALA A CA 1
ATOM 2572 C C . ALA A 1 329 ? 14.133 -1.692 -25.672 1 44.59 329 ALA A C 1
ATOM 2574 O O . ALA A 1 329 ? 14.797 -0.99 -26.438 1 44.59 329 ALA A O 1
ATOM 2575 N N . ALA A 1 330 ? 14.258 -0.992 -24.734 1 51.34 330 ALA A N 1
ATOM 2576 C CA . ALA A 1 330 ? 14.672 -0.751 -23.359 1 51.34 330 ALA A CA 1
ATOM 2577 C C . ALA A 1 330 ? 15.18 0.677 -23.172 1 51.34 330 ALA A C 1
ATOM 2579 O O . ALA A 1 330 ? 15.945 0.958 -22.25 1 51.34 330 ALA A O 1
ATOM 2580 N N . GLY A 1 331 ? 14.797 1.343 -24.094 1 35.03 331 GLY A N 1
ATOM 2581 C CA . GLY A 1 331 ? 15.109 2.76 -24 1 35.03 331 GLY A CA 1
ATOM 2582 C C . GLY A 1 331 ? 14.523 3.416 -22.766 1 35.03 331 GLY A C 1
ATOM 2583 O O . GLY A 1 331 ? 14.055 4.555 -22.812 1 35.03 331 GLY A O 1
ATOM 2584 N N . LYS A 1 332 ? 14.43 2.832 -21.828 1 43.5 332 LYS A N 1
ATOM 2585 C CA . LYS A 1 332 ? 14.578 2.627 -20.391 1 43.5 332 LYS A CA 1
ATOM 2586 C C . LYS A 1 332 ? 13.539 3.42 -19.609 1 43.5 332 LYS A C 1
ATOM 2588 O O . LYS A 1 332 ? 13.531 3.391 -18.375 1 43.5 332 LYS A O 1
ATOM 2593 N N . PRO A 1 333 ? 12.281 4.445 -19.359 1 44 333 PRO A N 1
ATOM 2594 C CA . PRO A 1 333 ? 11.836 4.594 -17.969 1 44 333 PRO A CA 1
ATOM 2595 C C . PRO A 1 333 ? 11.055 3.383 -17.453 1 44 333 PRO A C 1
ATOM 2597 O O . PRO A 1 333 ? 10.227 2.834 -18.188 1 44 333 PRO A O 1
ATOM 2600 N N . THR A 1 334 ? 11.148 2.65 -16.031 1 45.34 334 THR A N 1
ATOM 2601 C CA . THR A 1 334 ? 11.406 1.552 -15.109 1 45.34 334 THR A CA 1
ATOM 2602 C C . THR A 1 334 ? 10.125 0.756 -14.844 1 45.34 334 THR A C 1
ATOM 2604 O O . THR A 1 334 ? 9.102 1.324 -14.461 1 45.34 334 THR A O 1
ATOM 2607 N N . ALA A 1 335 ? 10.227 -0.544 -15.008 1 50.06 335 ALA A N 1
ATOM 2608 C CA . ALA A 1 335 ? 9.984 -1.769 -14.25 1 50.06 335 ALA A CA 1
ATOM 2609 C C . ALA A 1 335 ? 10.859 -1.831 -13 1 50.06 335 ALA A C 1
ATOM 2611 O O . ALA A 1 335 ? 11.867 -1.124 -12.906 1 50.06 335 ALA A O 1
ATOM 2612 N N . SER A 1 336 ? 10.43 -2.592 -11.883 1 62.28 336 SER A N 1
ATOM 2613 C CA . SER A 1 336 ? 11.32 -2.695 -10.734 1 62.28 336 SER A CA 1
ATOM 2614 C C . SER A 1 336 ? 12.516 -3.594 -11.039 1 62.28 336 SER A C 1
ATOM 2616 O O . SER A 1 336 ? 12.352 -4.676 -11.602 1 62.28 336 SER A O 1
ATOM 2618 N N . SER A 1 337 ? 13.688 -3.152 -11.141 1 80.19 337 SER A N 1
ATOM 2619 C CA . SER A 1 337 ? 14.953 -3.861 -11.219 1 80.19 337 SER A CA 1
ATOM 2620 C C . SER A 1 337 ? 15.195 -4.703 -9.969 1 80.19 337 SER A C 1
ATOM 2622 O O . SER A 1 337 ? 14.484 -4.562 -8.977 1 80.19 337 SER A O 1
ATOM 2624 N N . VAL A 1 338 ? 15.938 -5.719 -10.227 1 89.25 338 VAL A N 1
ATOM 2625 C CA . VAL A 1 338 ? 16.344 -6.523 -9.086 1 89.25 338 VAL A CA 1
ATOM 2626 C C . VAL A 1 338 ? 16.844 -5.617 -7.961 1 89.25 338 VAL A C 1
ATOM 2628 O O . VAL A 1 338 ? 16.609 -5.895 -6.781 1 89.25 338 VAL A O 1
ATOM 2631 N N . GLU A 1 339 ? 17.422 -4.562 -8.336 1 90.19 339 GLU A N 1
ATOM 2632 C CA . GLU A 1 339 ? 17.922 -3.617 -7.344 1 90.19 339 GLU A CA 1
ATOM 2633 C C . GLU A 1 339 ? 16.781 -2.924 -6.605 1 90.19 339 GLU A C 1
ATOM 2635 O O . GLU A 1 339 ? 16.875 -2.674 -5.402 1 90.19 339 GLU A O 1
ATOM 2640 N N . GLU A 1 340 ? 15.82 -2.619 -7.316 1 89.69 340 GLU A N 1
ATOM 2641 C CA . GLU A 1 340 ? 14.664 -1.979 -6.695 1 89.69 340 GLU A CA 1
ATOM 2642 C C . GLU A 1 340 ? 13.984 -2.914 -5.699 1 89.69 340 GLU A C 1
ATOM 2644 O O . GLU A 1 340 ? 13.586 -2.49 -4.613 1 89.69 340 GLU A O 1
ATOM 2649 N N . LEU A 1 341 ? 13.852 -4.168 -6.117 1 94.06 341 LEU A N 1
ATOM 2650 C CA . LEU A 1 341 ? 13.266 -5.152 -5.207 1 94.06 341 LEU A CA 1
ATOM 2651 C C . LEU A 1 341 ? 14.148 -5.34 -3.977 1 94.06 341 LEU A C 1
ATOM 2653 O O . LEU A 1 341 ? 13.641 -5.426 -2.855 1 94.06 341 LEU A O 1
ATOM 2657 N N . ALA A 1 342 ? 15.406 -5.359 -4.199 1 95.69 342 ALA A N 1
ATOM 2658 C CA . ALA A 1 342 ? 16.344 -5.492 -3.086 1 95.69 342 ALA A CA 1
ATOM 2659 C C . ALA A 1 342 ? 16.203 -4.324 -2.111 1 95.69 342 ALA A C 1
ATOM 2661 O O . ALA A 1 342 ? 16.203 -4.523 -0.895 1 95.69 342 ALA A O 1
ATOM 2662 N N . THR A 1 343 ? 16.094 -3.17 -2.652 1 93.56 343 THR A N 1
ATOM 2663 C CA . THR A 1 343 ? 15.961 -1.974 -1.828 1 93.56 343 THR A CA 1
ATOM 2664 C C . THR A 1 343 ? 14.688 -2.035 -0.985 1 93.56 343 THR A C 1
ATOM 2666 O O . THR A 1 343 ? 14.711 -1.729 0.209 1 93.56 343 THR A O 1
ATOM 2669 N N . MET A 1 344 ? 13.633 -2.439 -1.635 1 93.44 344 MET A N 1
ATOM 2670 C CA . MET A 1 344 ? 12.359 -2.551 -0.927 1 93.44 344 MET A CA 1
ATOM 2671 C C . MET A 1 344 ? 12.477 -3.504 0.258 1 93.44 344 MET A C 1
ATOM 2673 O O . MET A 1 344 ? 11.914 -3.25 1.323 1 93.44 344 MET A O 1
ATOM 2677 N N . VAL A 1 345 ? 13.211 -4.559 0.061 1 97.06 345 VAL A N 1
ATOM 2678 C CA . VAL A 1 345 ? 13.398 -5.57 1.094 1 97.06 345 VAL A CA 1
ATOM 2679 C C . VAL A 1 345 ? 14.281 -5.016 2.209 1 97.06 345 VAL A C 1
ATOM 2681 O O . VAL A 1 345 ? 13.961 -5.16 3.393 1 97.06 345 VAL A O 1
ATOM 2684 N N . LYS A 1 346 ? 15.336 -4.316 1.871 1 95.88 346 LYS A N 1
ATOM 2685 C CA . LYS A 1 346 ? 16.25 -3.73 2.848 1 95.88 346 LYS A CA 1
ATOM 2686 C C . LYS A 1 346 ? 15.539 -2.691 3.711 1 95.88 346 LYS A C 1
ATOM 2688 O O . LYS A 1 346 ? 15.82 -2.564 4.902 1 95.88 346 LYS A O 1
ATOM 2693 N N . GLU A 1 347 ? 14.672 -2.039 3.104 1 93.5 347 GLU A N 1
ATOM 2694 C CA . GLU A 1 347 ? 13.953 -0.966 3.783 1 93.5 347 GLU A CA 1
ATOM 2695 C C . GLU A 1 347 ? 13.156 -1.5 4.973 1 93.5 347 GLU A C 1
ATOM 2697 O O . GLU A 1 347 ? 12.898 -0.771 5.934 1 93.5 347 GLU A O 1
ATOM 2702 N N . ILE A 1 348 ? 12.781 -2.764 4.945 1 95.31 348 ILE A N 1
ATOM 2703 C CA . ILE A 1 348 ? 12.016 -3.311 6.059 1 95.31 348 ILE A CA 1
ATOM 2704 C C . ILE A 1 348 ? 12.93 -4.148 6.953 1 95.31 348 ILE A C 1
ATOM 2706 O O . ILE A 1 348 ? 12.445 -4.934 7.773 1 95.31 348 ILE A O 1
ATOM 2710 N N . GLY A 1 349 ? 14.242 -4.039 6.742 1 93.81 349 GLY A N 1
ATOM 2711 C CA . GLY A 1 349 ? 15.219 -4.68 7.613 1 93.81 349 GLY A CA 1
ATOM 2712 C C . GLY A 1 349 ? 15.398 -6.156 7.324 1 93.81 349 GLY A C 1
ATOM 2713 O O . GLY A 1 349 ? 15.867 -6.91 8.18 1 93.81 349 GLY A O 1
ATOM 2714 N N . ARG A 1 350 ? 14.953 -6.617 6.168 1 97 350 ARG A N 1
ATOM 2715 C CA . ARG A 1 350 ? 15.117 -8.008 5.766 1 97 350 ARG A CA 1
ATOM 2716 C C . ARG A 1 350 ? 16.281 -8.164 4.797 1 97 350 ARG A C 1
ATOM 2718 O O . ARG A 1 350 ? 16.875 -7.18 4.371 1 97 350 ARG A O 1
ATOM 2725 N N . THR A 1 351 ? 16.641 -9.445 4.477 1 98.19 351 THR A N 1
ATOM 2726 C CA . THR A 1 351 ? 17.797 -9.742 3.637 1 98.19 351 THR A CA 1
ATOM 2727 C C . THR A 1 351 ? 17.359 -10.156 2.236 1 98.19 351 THR A C 1
ATOM 2729 O O . THR A 1 351 ? 16.828 -11.258 2.047 1 98.19 351 THR A O 1
ATOM 2732 N N . PRO A 1 352 ? 17.609 -9.305 1.233 1 98 352 PRO A N 1
ATOM 2733 C CA . PRO A 1 352 ? 17.188 -9.633 -0.132 1 98 352 PRO A CA 1
ATOM 2734 C C . PRO A 1 352 ? 18.125 -10.633 -0.808 1 98 352 PRO A C 1
ATOM 2736 O O . PRO A 1 352 ? 19.344 -10.578 -0.604 1 98 352 PRO A O 1
ATOM 2739 N N . ALA A 1 353 ? 17.578 -11.531 -1.565 1 98.44 353 ALA A N 1
ATOM 2740 C CA . ALA A 1 353 ? 18.359 -12.484 -2.348 1 98.44 353 ALA A CA 1
ATOM 2741 C C . ALA A 1 353 ? 17.672 -12.82 -3.666 1 98.44 353 ALA A C 1
ATOM 2743 O O . ALA A 1 353 ? 16.453 -13.031 -3.699 1 98.44 353 ALA A O 1
ATOM 2744 N N . GLN A 1 354 ? 18.438 -12.797 -4.699 1 97.38 354 GLN A N 1
ATOM 2745 C CA . GLN A 1 354 ? 17.922 -13.273 -5.98 1 97.38 354 GLN A CA 1
ATOM 2746 C C . GLN A 1 354 ? 17.984 -14.797 -6.066 1 97.38 354 GLN A C 1
ATOM 2748 O O . GLN A 1 354 ? 19 -15.398 -5.754 1 97.38 354 GLN A O 1
ATOM 2753 N N . ARG A 1 355 ? 16.906 -15.336 -6.418 1 97.94 355 ARG A N 1
ATOM 2754 C CA . ARG A 1 355 ? 16.844 -16.781 -6.566 1 97.94 355 ARG A CA 1
ATOM 2755 C C . ARG A 1 355 ? 16.578 -17.172 -8.016 1 97.94 355 ARG A C 1
ATOM 2757 O O . ARG A 1 355 ? 16.172 -16.328 -8.828 1 97.94 355 ARG A O 1
ATOM 2764 N N . ASN A 1 356 ? 16.828 -18.406 -8.328 1 96.88 356 ASN A N 1
ATOM 2765 C CA . ASN A 1 356 ? 16.344 -18.969 -9.578 1 96.88 356 ASN A CA 1
ATOM 2766 C C . ASN A 1 356 ? 14.961 -19.609 -9.406 1 96.88 356 ASN A C 1
ATOM 2768 O O . ASN A 1 356 ? 14.312 -19.422 -8.375 1 96.88 356 ASN A O 1
ATOM 2772 N N . THR A 1 357 ? 14.477 -20.266 -10.398 1 96.69 357 THR A N 1
ATOM 2773 C CA . THR A 1 357 ? 13.141 -20.859 -10.414 1 96.69 357 THR A CA 1
ATOM 2774 C C . THR A 1 357 ? 12.977 -21.844 -9.266 1 96.69 357 THR A C 1
ATOM 2776 O O . THR A 1 357 ? 11.891 -21.953 -8.688 1 96.69 357 THR A O 1
ATOM 2779 N N . HIS A 1 358 ? 14.016 -22.547 -8.898 1 96.5 358 HIS A N 1
ATOM 2780 C CA . HIS A 1 358 ? 13.945 -23.625 -7.926 1 96.5 358 HIS A CA 1
ATOM 2781 C C . HIS A 1 358 ? 14.367 -23.156 -6.539 1 96.5 358 HIS A C 1
ATOM 2783 O O . HIS A 1 358 ? 14.734 -23.969 -5.684 1 96.5 358 HIS A O 1
ATOM 2789 N N . PHE A 1 359 ? 14.445 -21.797 -6.352 1 97.12 359 PHE A N 1
ATOM 2790 C CA . PHE A 1 359 ? 14.664 -21.109 -5.086 1 97.12 359 PHE A CA 1
ATOM 2791 C C . PHE A 1 359 ? 16.094 -21.328 -4.594 1 97.12 359 PHE A C 1
ATOM 2793 O O . PHE A 1 359 ? 16.344 -21.297 -3.387 1 97.12 359 PHE A O 1
ATOM 2800 N N . GLU A 1 360 ? 16.953 -21.672 -5.527 1 97.19 360 GLU A N 1
ATOM 2801 C CA . GLU A 1 360 ? 18.375 -21.594 -5.219 1 97.19 360 GLU A CA 1
ATOM 2802 C C . GLU A 1 360 ? 18.891 -20.156 -5.281 1 97.19 360 GLU A C 1
ATOM 2804 O O . GLU A 1 360 ? 18.578 -19.422 -6.223 1 97.19 360 GLU A O 1
ATOM 2809 N N . ILE A 1 361 ? 19.672 -19.766 -4.316 1 97.69 361 ILE A N 1
ATOM 2810 C CA . ILE A 1 361 ? 20.125 -18.375 -4.23 1 97.69 361 ILE A CA 1
ATOM 2811 C C . ILE A 1 361 ? 21.234 -18.141 -5.242 1 97.69 361 ILE A C 1
ATOM 2813 O O . ILE A 1 361 ? 22.234 -18.875 -5.262 1 97.69 361 ILE A O 1
ATOM 2817 N N . LEU A 1 362 ? 21.078 -17.141 -6.027 1 96.44 362 LEU A N 1
ATOM 2818 C CA . LEU A 1 362 ? 22.062 -16.766 -7.039 1 96.44 362 LEU A CA 1
ATOM 2819 C C . LEU A 1 362 ? 22.938 -15.617 -6.543 1 96.44 362 LEU A C 1
ATOM 2821 O O . LEU A 1 362 ? 24.125 -15.562 -6.855 1 96.44 362 LEU A O 1
ATOM 2825 N N . LYS A 1 363 ? 22.281 -14.68 -5.848 1 95.75 363 LYS A N 1
ATOM 2826 C CA . LYS A 1 363 ? 22.969 -13.461 -5.418 1 95.75 363 LYS A CA 1
ATOM 2827 C C . LYS A 1 363 ? 22.328 -12.898 -4.152 1 95.75 363 LYS A C 1
ATOM 2829 O O . LYS A 1 363 ? 21.094 -12.883 -4.023 1 95.75 363 LYS A O 1
ATOM 2834 N N . LYS A 1 364 ? 23.188 -12.539 -3.225 1 95.75 364 LYS A N 1
ATOM 2835 C CA . LYS A 1 364 ? 22.734 -11.82 -2.035 1 95.75 364 LYS A CA 1
ATOM 2836 C C . LYS A 1 364 ? 23.062 -10.328 -2.145 1 95.75 364 LYS A C 1
ATOM 2838 O O . LYS A 1 364 ? 24.062 -9.945 -2.744 1 95.75 364 LYS A O 1
ATOM 2843 N N . PHE A 1 365 ? 22.25 -9.555 -1.607 1 94.44 365 PHE A N 1
ATOM 2844 C CA . PHE A 1 365 ? 22.406 -8.109 -1.714 1 94.44 365 PHE A CA 1
ATOM 2845 C C . PHE A 1 365 ? 22.797 -7.508 -0.368 1 94.44 365 PHE A C 1
ATOM 2847 O O . PHE A 1 365 ? 22.312 -7.953 0.677 1 94.44 365 PHE A O 1
ATOM 2854 N N . MET B 1 1 ? 0.253 -19.891 25.031 1 62.53 1 MET B N 1
ATOM 2855 C CA . MET B 1 1 ? 1.24 -19.906 23.969 1 62.53 1 MET B CA 1
ATOM 2856 C C . MET B 1 1 ? 1.265 -18.578 23.219 1 62.53 1 MET B C 1
ATOM 2858 O O . MET B 1 1 ? 2.332 -18 23 1 62.53 1 MET B O 1
ATOM 2862 N N . LEU B 1 2 ? 0.173 -18 23.094 1 67.75 2 LEU B N 1
ATOM 2863 C CA . LEU B 1 2 ? 0.142 -16.703 22.438 1 67.75 2 LEU B CA 1
ATOM 2864 C C . LEU B 1 2 ? 0.843 -15.648 23.281 1 67.75 2 LEU B C 1
ATOM 2866 O O . LEU B 1 2 ? 1.374 -14.672 22.75 1 67.75 2 LEU B O 1
ATOM 2870 N N . GLU B 1 3 ? 0.92 -16.016 24.547 1 68.25 3 GLU B N 1
ATOM 2871 C CA . GLU B 1 3 ? 1.605 -15.109 25.453 1 68.25 3 GLU B CA 1
ATOM 2872 C C . GLU B 1 3 ? 3.082 -14.977 25.094 1 68.25 3 GLU B C 1
ATOM 2874 O O . GLU B 1 3 ? 3.707 -13.953 25.391 1 68.25 3 GLU B O 1
ATOM 2879 N N . GLN B 1 4 ? 3.529 -15.984 24.438 1 70.94 4 GLN B N 1
ATOM 2880 C CA . GLN B 1 4 ? 4.938 -15.992 24.062 1 70.94 4 GLN B CA 1
ATOM 2881 C C . GLN B 1 4 ? 5.223 -14.938 22.984 1 70.94 4 GLN B C 1
ATOM 2883 O O . GLN B 1 4 ? 6.363 -14.5 22.828 1 70.94 4 GLN B O 1
ATOM 2888 N N . LEU B 1 5 ? 4.172 -14.617 22.297 1 74 5 LEU B N 1
ATOM 2889 C CA . LEU B 1 5 ? 4.34 -13.617 21.25 1 74 5 LEU B CA 1
ATOM 2890 C C . LEU B 1 5 ? 4.418 -12.211 21.844 1 74 5 LEU B C 1
ATOM 2892 O O . LEU B 1 5 ? 4.984 -11.305 21.234 1 74 5 LEU B O 1
ATOM 2896 N N . VAL B 1 6 ? 3.809 -12.281 23.016 1 68.56 6 VAL B N 1
ATOM 2897 C CA . VAL B 1 6 ? 3.721 -10.984 23.672 1 68.56 6 VAL B CA 1
ATOM 2898 C C . VAL B 1 6 ? 4.996 -10.719 24.469 1 68.56 6 VAL B C 1
ATOM 2900 O O . VAL B 1 6 ? 5.426 -11.555 25.266 1 68.56 6 VAL B O 1
ATOM 2903 N N . GLY B 1 7 ? 6.02 -10.211 23.891 1 68.81 7 GLY B N 1
ATOM 2904 C CA . GLY B 1 7 ? 7.203 -9.781 24.609 1 68.81 7 GLY B CA 1
ATOM 2905 C C . GLY B 1 7 ? 6.883 -8.898 25.812 1 68.81 7 GLY B C 1
ATOM 2906 O O . GLY B 1 7 ? 5.715 -8.664 26.109 1 68.81 7 GLY B O 1
ATOM 2907 N N . ASP B 1 8 ? 7.961 -8.734 26.578 1 74 8 ASP B N 1
ATOM 2908 C CA . ASP B 1 8 ? 7.766 -7.855 27.734 1 74 8 ASP B CA 1
ATOM 2909 C C . ASP B 1 8 ? 8.016 -6.395 27.359 1 74 8 ASP B C 1
ATOM 2911 O O . ASP B 1 8 ? 9.062 -6.062 26.797 1 74 8 ASP B O 1
ATOM 2915 N N . SER B 1 9 ? 6.922 -5.637 27.297 1 87.06 9 SER B N 1
ATOM 2916 C CA . SER B 1 9 ? 7.062 -4.195 27.125 1 87.06 9 SER B CA 1
ATOM 2917 C C . SER B 1 9 ? 6.242 -3.434 28.172 1 87.06 9 SER B C 1
ATOM 2919 O O . SER B 1 9 ? 5.008 -3.459 28.125 1 87.06 9 SER B O 1
ATOM 2921 N N . SER B 1 10 ? 6.949 -2.771 29.016 1 90.88 10 SER B N 1
ATOM 2922 C CA . SER B 1 10 ? 6.273 -1.985 30.047 1 90.88 10 SER B CA 1
ATOM 2923 C C . SER B 1 10 ? 5.496 -0.826 29.422 1 90.88 10 SER B C 1
ATOM 2925 O O . SER B 1 10 ? 4.406 -0.484 29.891 1 90.88 10 SER B O 1
ATOM 2927 N N . ALA B 1 11 ? 6.094 -0.335 28.375 1 95 11 ALA B N 1
ATOM 2928 C CA . ALA B 1 11 ? 5.441 0.781 27.703 1 95 11 ALA B CA 1
ATOM 2929 C C . ALA B 1 11 ? 4.125 0.342 27.062 1 95 11 ALA B C 1
ATOM 2931 O O . ALA B 1 11 ? 3.125 1.062 27.125 1 95 11 ALA B O 1
ATOM 2932 N N . LEU B 1 12 ? 4.062 -0.822 26.469 1 93.31 12 LEU B N 1
ATOM 2933 C CA . LEU B 1 12 ? 2.838 -1.326 25.859 1 93.31 12 LEU B CA 1
ATOM 2934 C C . LEU B 1 12 ? 1.78 -1.621 26.922 1 93.31 12 LEU B C 1
ATOM 2936 O O . LEU B 1 12 ? 0.59 -1.391 26.688 1 93.31 12 LEU B O 1
ATOM 2940 N N . ASP B 1 13 ? 2.26 -2.129 28.047 1 92.62 13 ASP B N 1
ATOM 2941 C CA . ASP B 1 13 ? 1.338 -2.383 29.141 1 92.62 13 ASP B CA 1
ATOM 2942 C C . ASP B 1 13 ? 0.683 -1.088 29.625 1 92.62 13 ASP B C 1
ATOM 2944 O O . ASP B 1 13 ? -0.525 -1.051 29.859 1 92.62 13 ASP B O 1
ATOM 2948 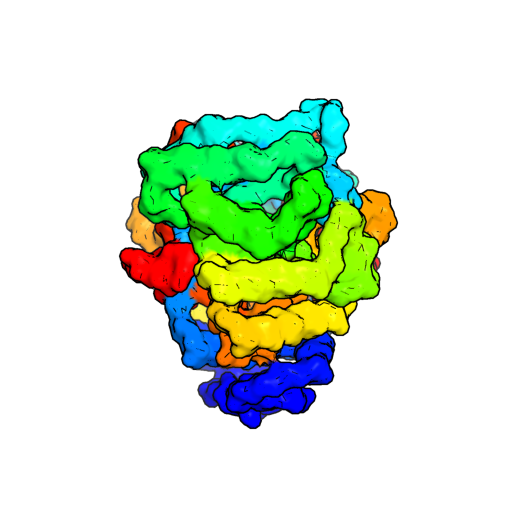N N . ARG B 1 14 ? 1.467 -0.096 29.719 1 94.69 14 ARG B N 1
ATOM 2949 C CA . ARG B 1 14 ? 0.947 1.201 30.141 1 94.69 14 ARG B CA 1
ATOM 2950 C C . ARG B 1 14 ? -0.011 1.771 29.109 1 94.69 14 ARG B C 1
ATOM 2952 O O . ARG B 1 14 ? -1.044 2.346 29.453 1 94.69 14 ARG B O 1
ATOM 2959 N N . ALA B 1 15 ? 0.34 1.599 27.859 1 94.56 15 ALA B N 1
ATOM 2960 C CA . ALA B 1 15 ? -0.536 2.043 26.766 1 94.56 15 ALA B CA 1
ATOM 2961 C C . ALA B 1 15 ? -1.882 1.326 26.828 1 94.56 15 ALA B C 1
ATOM 2963 O O . ALA B 1 15 ? -2.934 1.952 26.672 1 94.56 15 ALA B O 1
ATOM 2964 N N . LEU B 1 16 ? -1.831 0.08 27.047 1 91.38 16 LEU B N 1
ATOM 2965 C CA . LEU B 1 16 ? -3.043 -0.729 27.109 1 91.38 16 LEU B CA 1
ATOM 2966 C C . LEU B 1 16 ? -3.91 -0.318 28.297 1 91.38 16 LEU B C 1
ATOM 2968 O O . LEU B 1 16 ? -5.141 -0.369 28.219 1 91.38 16 LEU B O 1
ATOM 2972 N N . ALA B 1 17 ? -3.268 0.105 29.344 1 91.69 17 ALA B N 1
ATOM 2973 C CA . ALA B 1 17 ? -3.971 0.539 30.547 1 91.69 17 ALA B CA 1
ATOM 2974 C C . ALA B 1 17 ? -4.531 1.947 30.375 1 91.69 17 ALA B C 1
ATOM 2976 O O . ALA B 1 17 ? -5.27 2.436 31.234 1 91.69 17 ALA B O 1
ATOM 2977 N N . GLY B 1 18 ? -4.16 2.633 29.328 1 91.31 18 GLY B N 1
ATOM 2978 C CA . GLY B 1 18 ? -4.664 3.973 29.062 1 91.31 18 GLY B CA 1
ATOM 2979 C C . GLY B 1 18 ? -3.875 5.055 29.781 1 91.31 18 GLY B C 1
ATOM 2980 O O . GLY B 1 18 ? -4.363 6.176 29.938 1 91.31 18 GLY B O 1
ATOM 2981 N N . GLU B 1 19 ? -2.674 4.684 30.125 1 95.75 19 GLU B N 1
ATOM 2982 C CA . GLU B 1 19 ? -1.823 5.652 30.812 1 95.75 19 GLU B CA 1
ATOM 2983 C C . GLU B 1 19 ? -1.158 6.602 29.828 1 95.75 19 GLU B C 1
ATOM 2985 O O . GLU B 1 19 ? -0.986 6.262 28.656 1 95.75 19 GLU B O 1
ATOM 2990 N N . GLU B 1 20 ? -0.88 7.781 30.375 1 97.81 20 GLU B N 1
ATOM 2991 C CA . GLU B 1 20 ? -0.058 8.695 29.578 1 97.81 20 GLU B CA 1
ATOM 2992 C C . GLU B 1 20 ? 1.377 8.188 29.469 1 97.81 20 GLU B C 1
ATOM 2994 O O . GLU B 1 20 ? 2 7.844 30.469 1 97.81 20 GLU B O 1
ATOM 2999 N N . LEU B 1 21 ? 1.928 8.18 28.328 1 98.44 21 LEU B N 1
ATOM 3000 C CA . LEU B 1 21 ? 3.238 7.586 28.078 1 98.44 21 LEU B CA 1
ATOM 3001 C C . LEU B 1 21 ? 4.34 8.633 28.203 1 98.44 21 LEU B C 1
ATOM 3003 O O . LEU B 1 21 ? 4.199 9.75 27.688 1 98.44 21 LEU B O 1
ATOM 3007 N N . SER B 1 22 ? 5.387 8.25 28.812 1 98.5 22 SER B N 1
ATOM 3008 C CA . SER B 1 22 ? 6.535 9.133 29 1 98.5 22 SER B CA 1
ATOM 3009 C C . SER B 1 22 ? 7.414 9.148 27.75 1 98.5 22 SER B C 1
ATOM 3011 O O . SER B 1 22 ? 7.16 8.414 26.797 1 98.5 22 SER B O 1
ATOM 3013 N N . TYR B 1 23 ? 8.383 10.07 27.844 1 98.5 23 TYR B N 1
ATOM 3014 C CA . TYR B 1 23 ? 9.406 10.133 26.797 1 98.5 23 TYR B CA 1
ATOM 3015 C C . TYR B 1 23 ? 10.078 8.773 26.625 1 98.5 23 TYR B C 1
ATOM 3017 O O . TYR B 1 23 ? 10.234 8.289 25.5 1 98.5 23 TYR B O 1
ATOM 3025 N N . ASN B 1 24 ? 10.43 8.148 27.719 1 98.38 24 ASN B N 1
ATOM 3026 C CA . ASN B 1 24 ? 11.109 6.855 27.672 1 98.38 24 ASN B CA 1
ATOM 3027 C C . ASN B 1 24 ? 10.188 5.766 27.125 1 98.38 24 ASN B C 1
ATOM 3029 O O . ASN B 1 24 ? 10.641 4.855 26.438 1 98.38 24 ASN B O 1
ATOM 3033 N N . ASP B 1 25 ? 8.953 5.82 27.484 1 98.38 25 ASP B N 1
ATOM 3034 C CA . ASP B 1 25 ? 7.988 4.887 26.922 1 98.38 25 ASP B CA 1
ATOM 3035 C C . ASP B 1 25 ? 7.934 5.008 25.406 1 98.38 25 ASP B C 1
ATOM 3037 O O . ASP B 1 25 ? 7.934 3.998 24.688 1 98.38 25 ASP B O 1
ATOM 3041 N N . GLY B 1 26 ? 7.84 6.289 24.891 1 98.56 26 GLY B N 1
ATOM 3042 C CA . GLY B 1 26 ? 7.82 6.523 23.453 1 98.56 26 GLY B CA 1
ATOM 3043 C C . GLY B 1 26 ? 9.031 5.953 22.734 1 98.56 26 GLY B C 1
ATOM 3044 O O . GLY B 1 26 ? 8.906 5.344 21.672 1 98.56 26 GLY B O 1
ATOM 3045 N N . LEU B 1 27 ? 10.188 6.145 23.391 1 98.31 27 LEU B N 1
ATOM 3046 C CA . LEU B 1 27 ? 11.422 5.633 22.797 1 98.31 27 LEU B CA 1
ATOM 3047 C C . LEU B 1 27 ? 11.406 4.105 22.766 1 98.31 27 LEU B C 1
ATOM 3049 O O . LEU B 1 27 ? 11.852 3.504 21.781 1 98.31 27 LEU B O 1
ATOM 3053 N N . GLU B 1 28 ? 10.945 3.516 23.797 1 97.19 28 GLU B N 1
ATOM 3054 C CA . GLU B 1 28 ? 10.828 2.061 23.828 1 97.19 28 GLU B CA 1
ATOM 3055 C C . GLU B 1 28 ? 9.938 1.554 22.703 1 97.19 28 GLU B C 1
ATOM 3057 O O . GLU B 1 28 ? 10.289 0.604 22 1 97.19 28 GLU B O 1
ATOM 3062 N N . LEU B 1 29 ? 8.836 2.191 22.5 1 97.19 29 LEU B N 1
ATOM 3063 C CA . LEU B 1 29 ? 7.883 1.765 21.484 1 97.19 29 LEU B CA 1
ATOM 3064 C C . LEU B 1 29 ? 8.445 1.981 20.094 1 97.19 29 LEU B C 1
ATOM 3066 O O . LEU B 1 29 ? 8.219 1.172 19.188 1 97.19 29 LEU B O 1
ATOM 3070 N N . MET B 1 30 ? 9.148 3.105 19.922 1 96.44 30 MET B N 1
ATOM 3071 C CA . MET B 1 30 ? 9.773 3.381 18.625 1 96.44 30 MET B CA 1
ATOM 3072 C C . MET B 1 30 ? 10.797 2.311 18.281 1 96.44 30 MET B C 1
ATOM 3074 O O . MET B 1 30 ? 11.016 2.012 17.109 1 96.44 30 MET B O 1
ATOM 3078 N N . ASN B 1 31 ? 11.398 1.761 19.297 1 93.94 31 ASN B N 1
ATOM 3079 C CA . ASN B 1 31 ? 12.438 0.762 19.078 1 93.94 31 ASN B CA 1
ATOM 3080 C C . ASN B 1 31 ? 11.898 -0.655 19.234 1 93.94 31 ASN B C 1
ATOM 3082 O O . ASN B 1 31 ? 12.672 -1.62 19.234 1 93.94 31 ASN B O 1
ATOM 3086 N N . TYR B 1 32 ? 10.609 -0.746 19.438 1 91.25 32 TYR B N 1
ATOM 3087 C CA . TYR B 1 32 ? 9.977 -2.045 19.656 1 91.25 32 TYR B CA 1
ATOM 3088 C C . TYR B 1 32 ? 9.945 -2.85 18.359 1 91.25 32 TYR B C 1
ATOM 3090 O O . TYR B 1 32 ? 9.547 -2.336 17.312 1 91.25 32 TYR B O 1
ATOM 3098 N N . ASP B 1 33 ? 10.328 -4.09 18.312 1 86.56 33 ASP B N 1
ATOM 3099 C CA . ASP B 1 33 ? 10.562 -4.883 17.109 1 86.56 33 ASP B CA 1
ATOM 3100 C C . ASP B 1 33 ? 9.281 -5.551 16.625 1 86.56 33 ASP B C 1
ATOM 3102 O O . ASP B 1 33 ? 9.195 -5.992 15.484 1 86.56 33 ASP B O 1
ATOM 3106 N N . ASN B 1 34 ? 8.281 -5.637 17.484 1 89.38 34 ASN B N 1
ATOM 3107 C CA . ASN B 1 34 ? 7.047 -6.312 17.094 1 89.38 34 ASN B CA 1
ATOM 3108 C C . ASN B 1 34 ? 5.949 -5.316 16.719 1 89.38 34 ASN B C 1
ATOM 3110 O O . ASN B 1 34 ? 5.133 -4.945 17.562 1 89.38 34 ASN B O 1
ATOM 3114 N N . LEU B 1 35 ? 5.891 -4.977 15.469 1 92.88 35 LEU B N 1
ATOM 3115 C CA . LEU B 1 35 ? 4.934 -3.992 14.977 1 92.88 35 LEU B CA 1
ATOM 3116 C C . LEU B 1 35 ? 3.502 -4.488 15.156 1 92.88 35 LEU B C 1
ATOM 3118 O O . LEU B 1 35 ? 2.592 -3.691 15.398 1 92.88 35 LEU B O 1
ATOM 3122 N N . HIS B 1 36 ? 3.305 -5.781 15.055 1 92.88 36 HIS B N 1
ATOM 3123 C CA . HIS B 1 36 ? 1.958 -6.332 15.156 1 92.88 36 HIS B CA 1
ATOM 3124 C C . HIS B 1 36 ? 1.35 -6.062 16.531 1 92.88 36 HIS B C 1
ATOM 3126 O O . HIS B 1 36 ? 0.196 -5.637 16.625 1 92.88 36 HIS B O 1
ATOM 3132 N N . LEU B 1 37 ? 2.135 -6.289 17.516 1 91.31 37 LEU B N 1
ATOM 3133 C CA . LEU B 1 37 ? 1.639 -6.055 18.859 1 91.31 37 LEU B CA 1
ATOM 3134 C C . LEU B 1 37 ? 1.437 -4.562 19.109 1 91.31 37 LEU B C 1
ATOM 3136 O O . LEU B 1 37 ? 0.438 -4.16 19.719 1 91.31 37 LEU B O 1
ATOM 3140 N N . LEU B 1 38 ? 2.428 -3.793 18.688 1 94.44 38 LEU B N 1
ATOM 3141 C CA . LEU B 1 38 ? 2.293 -2.346 18.812 1 94.44 38 LEU B CA 1
ATOM 3142 C C . LEU B 1 38 ? 1.018 -1.858 18.141 1 94.44 38 LEU B C 1
ATOM 3144 O O . LEU B 1 38 ? 0.255 -1.086 18.719 1 94.44 38 LEU B O 1
ATOM 3148 N N . ALA B 1 39 ? 0.764 -2.33 16.953 1 95.5 39 ALA B N 1
ATOM 3149 C CA . ALA B 1 39 ? -0.4 -1.934 16.156 1 95.5 39 ALA B CA 1
ATOM 3150 C C . ALA B 1 39 ? -1.693 -2.42 16.812 1 95.5 39 ALA B C 1
ATOM 3152 O O . ALA B 1 39 ? -2.709 -1.723 16.781 1 95.5 39 ALA B O 1
ATOM 3153 N N . ALA B 1 40 ? -1.674 -3.621 17.375 1 93.56 40 ALA B N 1
ATOM 3154 C CA . ALA B 1 40 ? -2.85 -4.152 18.062 1 93.56 40 ALA B CA 1
ATOM 3155 C C . ALA B 1 40 ? -3.258 -3.258 19.234 1 93.56 40 ALA B C 1
ATOM 3157 O O . ALA B 1 40 ? -4.441 -2.959 19.406 1 93.56 40 ALA B O 1
ATOM 3158 N N . VAL B 1 41 ? -2.248 -2.85 19.984 1 94.5 41 VAL B N 1
ATOM 3159 C CA . VAL B 1 41 ? -2.521 -1.989 21.125 1 94.5 41 VAL B CA 1
ATOM 3160 C C . VAL B 1 41 ? -3.041 -0.637 20.641 1 94.5 41 VAL B C 1
ATOM 3162 O O . VAL B 1 41 ? -4.004 -0.101 21.203 1 94.5 41 VAL B O 1
ATOM 3165 N N . ALA B 1 42 ? -2.449 -0.107 19.609 1 97.19 42 ALA B N 1
ATOM 3166 C CA . ALA B 1 42 ? -2.867 1.177 19.062 1 97.19 42 ALA B CA 1
ATOM 3167 C C . ALA B 1 42 ? -4.297 1.104 18.516 1 97.19 42 ALA B C 1
ATOM 3169 O O . ALA B 1 42 ? -5.094 2.018 18.75 1 97.19 42 ALA B O 1
ATOM 3170 N N . ASP B 1 43 ? -4.605 0.031 17.859 1 96.06 43 ASP B N 1
ATOM 3171 C CA . ASP B 1 43 ? -5.941 -0.127 17.297 1 96.06 43 ASP B CA 1
ATOM 3172 C C . ASP B 1 43 ? -6.988 -0.302 18.391 1 96.06 43 ASP B C 1
ATOM 3174 O O . ASP B 1 43 ? -8.117 0.17 18.266 1 96.06 43 ASP B O 1
ATOM 3178 N N . ASN B 1 44 ? -6.605 -1.013 19.391 1 94.5 44 ASN B N 1
ATOM 3179 C CA . ASN B 1 44 ? -7.492 -1.128 20.547 1 94.5 44 ASN B CA 1
ATOM 3180 C C . ASN B 1 44 ? -7.773 0.234 21.172 1 94.5 44 ASN B C 1
ATOM 3182 O O . ASN B 1 44 ? -8.914 0.538 21.516 1 94.5 44 ASN B O 1
ATOM 3186 N N . ALA B 1 45 ? -6.727 0.999 21.344 1 96.31 45 ALA B N 1
ATOM 3187 C CA . ALA B 1 45 ? -6.891 2.354 21.875 1 96.31 45 ALA B CA 1
ATOM 3188 C C . ALA B 1 45 ? -7.789 3.186 20.953 1 96.31 45 ALA B C 1
ATOM 3190 O O . ALA B 1 45 ? -8.664 3.908 21.438 1 96.31 45 ALA B O 1
ATOM 3191 N N . ARG B 1 46 ? -7.586 3.07 19.672 1 97.69 46 ARG B N 1
ATOM 3192 C CA . ARG B 1 46 ? -8.414 3.773 18.703 1 97.69 46 ARG B CA 1
ATOM 3193 C C . ARG B 1 46 ? -9.883 3.404 18.859 1 97.69 46 ARG B C 1
ATOM 3195 O O . ARG B 1 46 ? -10.75 4.281 18.922 1 97.69 46 ARG B O 1
ATOM 3202 N N . LYS B 1 47 ? -10.188 2.105 18.969 1 96.19 47 LYS B N 1
ATOM 3203 C CA . LYS B 1 47 ? -11.555 1.622 19.125 1 96.19 47 LYS B CA 1
ATOM 3204 C C . LYS B 1 47 ? -12.203 2.201 20.375 1 96.19 47 LYS B C 1
ATOM 3206 O O . LYS B 1 47 ? -13.359 2.633 20.344 1 96.19 47 LYS B O 1
ATOM 3211 N N . LYS B 1 48 ? -11.461 2.26 21.422 1 95.75 48 LYS B N 1
ATOM 3212 C CA . LYS B 1 48 ? -11.977 2.76 22.688 1 95.75 48 LYS B CA 1
ATOM 3213 C C . LYS B 1 48 ? -12.219 4.266 22.625 1 95.75 48 LYS B C 1
ATOM 3215 O O . LYS B 1 48 ? -13.219 4.762 23.156 1 95.75 48 LYS B O 1
ATOM 3220 N N . LEU B 1 49 ? -11.367 4.961 21.969 1 97 49 LEU B N 1
ATOM 3221 C CA . LEU B 1 49 ? -11.359 6.418 22.047 1 97 49 LEU B CA 1
ATOM 3222 C C . LEU B 1 49 ? -12.281 7.023 20.984 1 97 49 LEU B C 1
ATOM 3224 O O . LEU B 1 49 ? -12.945 8.031 21.25 1 97 49 LEU B O 1
ATOM 3228 N N . VAL B 1 50 ? -12.305 6.375 19.75 1 97 50 VAL B N 1
ATOM 3229 C CA . VAL B 1 50 ? -13.016 7.078 18.688 1 97 50 VAL B CA 1
ATOM 3230 C C . VAL B 1 50 ? -13.984 6.117 18 1 97 50 VAL B C 1
ATOM 3232 O O . VAL B 1 50 ? -14.727 6.52 17.094 1 97 50 VAL B O 1
ATOM 3235 N N . GLY B 1 51 ? -14 4.898 18.344 1 97 51 GLY B N 1
ATOM 3236 C CA . GLY B 1 51 ? -14.914 3.938 17.75 1 97 51 GLY B CA 1
ATOM 3237 C C . GLY B 1 51 ? -14.523 3.535 16.344 1 97 51 GLY B C 1
ATOM 3238 O O . GLY B 1 51 ? -13.344 3.551 15.992 1 97 51 GLY B O 1
ATOM 3239 N N . ASP B 1 52 ? -15.492 3.127 15.508 1 96.75 52 ASP B N 1
ATOM 3240 C CA . ASP B 1 52 ? -15.203 2.529 14.211 1 96.75 52 ASP B CA 1
ATOM 3241 C C . ASP B 1 52 ? -15.469 3.52 13.078 1 96.75 52 ASP B C 1
ATOM 3243 O O . ASP B 1 52 ? -15.328 3.18 11.898 1 96.75 52 ASP B O 1
ATOM 3247 N N . THR B 1 53 ? -15.812 4.73 13.414 1 98.12 53 THR B N 1
ATOM 3248 C CA . THR B 1 53 ? -16.062 5.742 12.398 1 98.12 53 THR B CA 1
ATOM 3249 C C . THR B 1 53 ? -14.742 6.246 11.805 1 98.12 53 THR B C 1
ATOM 3251 O O . THR B 1 53 ? -13.789 6.512 12.539 1 98.12 53 THR B O 1
ATOM 3254 N N . VAL B 1 54 ? -14.641 6.211 10.539 1 98.69 54 VAL B N 1
ATOM 3255 C CA . VAL B 1 54 ? -13.539 6.84 9.805 1 98.69 54 VAL B CA 1
ATOM 3256 C C . VAL B 1 54 ? -14.047 8.094 9.102 1 98.69 54 VAL B C 1
ATOM 3258 O O . VAL B 1 54 ? -15 8.039 8.32 1 98.69 54 VAL B O 1
ATOM 3261 N N . THR B 1 55 ? -13.414 9.195 9.328 1 98.5 55 THR B N 1
ATOM 3262 C CA . THR B 1 55 ? -13.93 10.453 8.797 1 98.5 55 THR B CA 1
ATOM 3263 C C . THR B 1 55 ? -13.055 10.969 7.66 1 98.5 55 THR B C 1
ATOM 3265 O O . THR B 1 55 ? -11.914 10.531 7.5 1 98.5 55 THR B O 1
ATOM 3268 N N . PHE B 1 56 ? -13.617 11.797 6.852 1 97.38 56 PHE B N 1
ATOM 3269 C CA . PHE B 1 56 ? -12.922 12.531 5.801 1 97.38 56 PHE B CA 1
ATOM 3270 C C . PHE B 1 56 ? -13.695 13.789 5.422 1 97.38 56 PHE B C 1
ATOM 3272 O O . PHE B 1 56 ? -14.914 13.852 5.598 1 97.38 56 PHE B O 1
ATOM 3279 N N . ALA B 1 57 ? -12.977 14.742 4.957 1 96.31 57 ALA B N 1
ATOM 3280 C CA . ALA B 1 57 ? -13.602 15.977 4.492 1 96.31 57 ALA B CA 1
ATOM 3281 C C . ALA B 1 57 ? -13.625 16.047 2.967 1 96.31 57 ALA B C 1
ATOM 3283 O O . ALA B 1 57 ? -12.891 15.305 2.299 1 96.31 57 ALA B O 1
ATOM 3284 N N . ALA B 1 58 ? -14.539 16.781 2.404 1 94.38 58 ALA B N 1
ATOM 3285 C CA . ALA B 1 58 ? -14.43 17.234 1.02 1 94.38 58 ALA B CA 1
ATOM 3286 C C . ALA B 1 58 ? -13.617 18.531 0.923 1 94.38 58 ALA B C 1
ATOM 3288 O O . ALA B 1 58 ? -14.125 19.609 1.206 1 94.38 58 ALA B O 1
ATOM 3289 N N . SER B 1 59 ? -12.414 18.375 0.534 1 93 59 SER B N 1
ATOM 3290 C CA . SER B 1 59 ? -11.508 19.5 0.673 1 93 59 SER B CA 1
ATOM 3291 C C . SER B 1 59 ? -10.758 19.781 -0.628 1 93 59 SER B C 1
ATOM 3293 O O . SER B 1 59 ? -10.445 18.859 -1.38 1 93 59 SER B O 1
ATOM 3295 N N . TYR B 1 60 ? -10.555 21.047 -0.86 1 91.94 60 TYR B N 1
ATOM 3296 C CA . TYR B 1 60 ? -9.711 21.516 -1.956 1 91.94 60 TYR B CA 1
ATOM 3297 C C . TYR B 1 60 ? -8.414 22.109 -1.43 1 91.94 60 TYR B C 1
ATOM 3299 O O . TYR B 1 60 ? -8.422 22.953 -0.538 1 91.94 60 TYR B O 1
ATOM 3307 N N . TYR B 1 61 ? -7.344 21.562 -1.96 1 91.31 61 TYR B N 1
ATOM 3308 C CA . TYR B 1 61 ? -6.02 22.031 -1.562 1 91.31 61 TYR B CA 1
ATOM 3309 C C . TYR B 1 61 ? -5.379 22.859 -2.662 1 91.31 61 TYR B C 1
ATOM 3311 O O . TYR B 1 61 ? -5.426 22.5 -3.838 1 91.31 61 TYR B O 1
ATOM 3319 N N . MET B 1 62 ? -4.824 24.031 -2.295 1 91.19 62 MET B N 1
ATOM 3320 C CA . MET B 1 62 ? -4.121 24.812 -3.301 1 91.19 62 MET B CA 1
ATOM 3321 C C . MET B 1 62 ? -2.951 25.578 -2.68 1 91.19 62 MET B C 1
ATOM 3323 O O . MET B 1 62 ? -2.971 25.891 -1.488 1 91.19 62 MET B O 1
ATOM 3327 N N . ASN B 1 63 ? -1.973 25.859 -3.508 1 93.31 63 ASN B N 1
ATOM 3328 C CA . ASN B 1 63 ? -0.863 26.766 -3.201 1 93.31 63 ASN B CA 1
ATOM 3329 C C . ASN B 1 63 ? -0.987 28.094 -3.951 1 93.31 63 ASN B C 1
ATOM 3331 O O . ASN B 1 63 ? -0.93 28.109 -5.18 1 93.31 63 ASN B O 1
ATOM 3335 N N . TYR B 1 64 ? -1.079 29.094 -3.24 1 96.31 64 TYR B N 1
ATOM 3336 C CA . TYR B 1 64 ? -1.302 30.375 -3.914 1 96.31 64 TYR B CA 1
ATOM 3337 C C . TYR B 1 64 ? -0.009 30.906 -4.523 1 96.31 64 TYR B C 1
ATOM 3339 O O . TYR B 1 64 ? -0.039 31.75 -5.418 1 96.31 64 TYR B O 1
ATOM 3347 N N . THR B 1 65 ? 1.158 30.391 -4.086 1 96.81 65 THR B N 1
ATOM 3348 C CA . THR B 1 65 ? 2.451 30.75 -4.656 1 96.81 65 THR B CA 1
ATOM 3349 C C . THR B 1 65 ? 3.502 29.688 -4.324 1 96.81 65 THR B C 1
ATOM 3351 O O . THR B 1 65 ? 3.414 29.031 -3.289 1 96.81 65 THR B O 1
ATOM 3354 N N . ASN B 1 66 ? 4.465 29.531 -5.23 1 95.25 66 ASN B N 1
ATOM 3355 C CA . ASN B 1 66 ? 5.613 28.703 -4.914 1 95.25 66 ASN B CA 1
ATOM 3356 C C . ASN B 1 66 ? 6.863 29.531 -4.648 1 95.25 66 ASN B C 1
ATOM 3358 O O . ASN B 1 66 ? 7.949 28.984 -4.449 1 95.25 66 ASN B O 1
ATOM 3362 N N . VAL B 1 67 ? 6.676 30.875 -4.664 1 96.62 67 VAL B N 1
ATOM 3363 C CA . VAL B 1 67 ? 7.777 31.766 -4.297 1 96.62 67 VAL B CA 1
ATOM 3364 C C . VAL B 1 67 ? 7.988 31.719 -2.785 1 96.62 67 VAL B C 1
ATOM 3366 O O . VAL B 1 67 ? 7.062 31.984 -2.016 1 96.62 67 VAL B O 1
ATOM 3369 N N . CYS B 1 68 ? 9.18 31.422 -2.398 1 96 68 CYS B N 1
ATOM 3370 C CA . CYS B 1 68 ? 9.445 31.25 -0.973 1 96 68 CYS B CA 1
ATOM 3371 C C . CYS B 1 68 ? 10.844 31.75 -0.617 1 96 68 CYS B C 1
ATOM 3373 O O . CYS B 1 68 ? 11.82 31.344 -1.253 1 96 68 CYS B O 1
ATOM 3375 N N . ALA B 1 69 ? 10.859 32.531 0.429 1 95.56 69 ALA B N 1
ATOM 3376 C CA . ALA B 1 69 ? 12.133 33.062 0.907 1 95.56 69 ALA B CA 1
ATOM 3377 C C . ALA B 1 69 ? 12.93 32 1.645 1 95.56 69 ALA B C 1
ATOM 3379 O O . ALA B 1 69 ? 14.148 32.125 1.79 1 95.56 69 ALA B O 1
ATOM 3380 N N . ALA B 1 70 ? 12.242 31.016 2.184 1 93.56 70 ALA B N 1
ATOM 3381 C CA . ALA B 1 70 ? 12.922 29.891 2.812 1 93.56 70 ALA B CA 1
ATOM 3382 C C . ALA B 1 70 ? 13.43 28.906 1.764 1 93.56 70 ALA B C 1
ATOM 3384 O O . ALA B 1 70 ? 12.914 28.844 0.645 1 93.56 70 ALA B O 1
ATOM 3385 N N . SER B 1 71 ? 14.477 28.25 2.098 1 92.19 71 SER B N 1
ATOM 3386 C CA . SER B 1 71 ? 15.062 27.234 1.224 1 92.19 71 SER B CA 1
ATOM 3387 C C . SER B 1 71 ? 15.258 25.906 1.958 1 92.19 71 SER B C 1
ATOM 3389 O O . SER B 1 71 ? 16.375 25.391 2.02 1 92.19 71 SER B O 1
ATOM 3391 N N . CYS B 1 72 ? 14.156 25.422 2.4 1 93.69 72 CYS B N 1
ATOM 3392 C CA . CYS B 1 72 ? 14.203 24.219 3.217 1 93.69 72 CYS B CA 1
ATOM 3393 C C . CYS B 1 72 ? 14.797 23.047 2.434 1 93.69 72 CYS B C 1
ATOM 3395 O O . CYS B 1 72 ? 14.43 22.828 1.278 1 93.69 72 CYS B O 1
ATOM 3397 N N . GLN B 1 73 ? 15.586 22.234 3.025 1 94.06 73 GLN B N 1
ATOM 3398 C CA . GLN B 1 73 ? 16.281 21.109 2.408 1 94.06 73 GLN B CA 1
ATOM 3399 C C . GLN B 1 73 ? 15.312 20 2.029 1 94.06 73 GLN B C 1
ATOM 3401 O O . GLN B 1 73 ? 15.555 19.25 1.076 1 94.06 73 GLN B O 1
ATOM 3406 N N . MET B 1 74 ? 14.219 19.922 2.725 1 93.75 74 MET B N 1
ATOM 3407 C CA . MET B 1 74 ? 13.258 18.844 2.533 1 93.75 74 MET B CA 1
ATOM 3408 C C . MET B 1 74 ? 12.219 19.219 1.486 1 93.75 74 MET B C 1
ATOM 3410 O O . MET B 1 74 ? 11.375 18.391 1.118 1 93.75 74 MET B O 1
ATOM 3414 N N . CYS B 1 75 ? 12.164 20.453 0.977 1 92.06 75 CYS B N 1
ATOM 3415 C CA . CYS B 1 75 ? 11.062 20.938 0.149 1 92.06 75 CYS B CA 1
ATOM 3416 C C . CYS B 1 75 ? 11.453 20.953 -1.324 1 92.06 75 CYS B C 1
ATOM 3418 O O . CYS B 1 75 ? 12.469 21.547 -1.695 1 92.06 75 CYS B O 1
ATOM 3420 N N . ALA B 1 76 ? 10.656 20.359 -2.176 1 89.44 76 ALA B N 1
ATOM 3421 C CA . ALA B 1 76 ? 10.898 20.359 -3.615 1 89.44 76 ALA B CA 1
ATOM 3422 C C . ALA B 1 76 ? 10.055 21.422 -4.316 1 89.44 76 ALA B C 1
ATOM 3424 O O . ALA B 1 76 ? 10.195 21.641 -5.52 1 89.44 76 ALA B O 1
ATOM 3425 N N . PHE B 1 77 ? 9.227 22.094 -3.607 1 87.19 77 PHE B N 1
ATOM 3426 C CA . PHE B 1 77 ? 8.172 22.922 -4.188 1 87.19 77 PHE B CA 1
ATOM 3427 C C . PHE B 1 77 ? 8.625 24.359 -4.348 1 87.19 77 PHE B C 1
ATOM 3429 O O . PHE B 1 77 ? 8.281 25.016 -5.328 1 87.19 77 PHE B O 1
ATOM 3436 N N . TYR B 1 78 ? 9.422 24.875 -3.484 1 90.25 78 TYR B N 1
ATOM 3437 C CA . TYR B 1 78 ? 9.727 26.297 -3.41 1 90.25 78 TYR B CA 1
ATOM 3438 C C . TYR B 1 78 ? 10.516 26.75 -4.629 1 90.25 78 TYR B C 1
ATOM 3440 O O . TYR B 1 78 ? 11.242 25.953 -5.238 1 90.25 78 TYR B O 1
ATOM 3448 N N . ARG B 1 79 ? 10.305 28.031 -4.949 1 92.56 79 ARG B N 1
ATOM 3449 C CA . ARG B 1 79 ? 11.07 28.719 -5.984 1 92.56 79 ARG B CA 1
ATOM 3450 C C . ARG B 1 79 ? 11.547 30.078 -5.492 1 92.56 79 ARG B C 1
ATOM 3452 O O . ARG B 1 79 ? 10.844 30.75 -4.727 1 92.56 79 ARG B O 1
ATOM 3459 N N . LYS B 1 80 ? 12.695 30.438 -5.988 1 92 80 LYS B N 1
ATOM 3460 C CA . LYS B 1 80 ? 13.133 31.812 -5.762 1 92 80 LYS B CA 1
ATOM 3461 C C . LYS B 1 80 ? 12.367 32.781 -6.645 1 92 80 LYS B C 1
ATOM 3463 O O . LYS B 1 80 ? 11.922 32.438 -7.734 1 92 80 LYS B O 1
ATOM 3468 N N . ASP B 1 81 ? 12.336 33.906 -6.031 1 91.06 81 ASP B N 1
ATOM 3469 C CA . ASP B 1 81 ? 11.68 34.969 -6.82 1 91.06 81 ASP B CA 1
ATOM 3470 C C . ASP B 1 81 ? 12.383 35.156 -8.156 1 91.06 81 ASP B C 1
ATOM 3472 O O . ASP B 1 81 ? 13.609 35.25 -8.211 1 91.06 81 ASP B O 1
ATOM 3476 N N . GLY B 1 82 ? 11.648 35.094 -9.234 1 90.31 82 GLY B N 1
ATOM 3477 C CA . GLY B 1 82 ? 12.219 35.312 -10.562 1 90.31 82 GLY B CA 1
ATOM 3478 C C . GLY B 1 82 ? 12.492 34 -11.297 1 90.31 82 GLY B C 1
ATOM 3479 O O . GLY B 1 82 ? 12.828 34 -12.477 1 90.31 82 GLY B O 1
ATOM 3480 N N . ALA B 1 83 ? 12.391 32.906 -10.641 1 92.62 83 ALA B N 1
ATOM 3481 C CA . ALA B 1 83 ? 12.578 31.625 -11.305 1 92.62 83 ALA B CA 1
ATOM 3482 C C . ALA B 1 83 ? 11.57 31.453 -12.438 1 92.62 83 ALA B C 1
ATOM 3484 O O . ALA B 1 83 ? 10.469 32 -12.398 1 92.62 83 ALA B O 1
ATOM 3485 N N . ASP B 1 84 ? 11.828 30.625 -13.422 1 93.69 84 ASP B N 1
ATOM 3486 C CA . ASP B 1 84 ? 11.023 30.438 -14.625 1 93.69 84 ASP B CA 1
ATOM 3487 C C . ASP B 1 84 ? 9.656 29.844 -14.289 1 93.69 84 ASP B C 1
ATOM 3489 O O . ASP B 1 84 ? 8.648 30.188 -14.906 1 93.69 84 ASP B O 1
ATOM 3493 N N . ASP B 1 85 ? 9.617 28.969 -13.297 1 93.81 85 ASP B N 1
ATOM 3494 C CA . ASP B 1 85 ? 8.367 28.297 -12.969 1 93.81 85 ASP B CA 1
ATOM 3495 C C . ASP B 1 85 ? 7.762 28.859 -11.688 1 93.81 85 ASP B C 1
ATOM 3497 O O . ASP B 1 85 ? 6.902 28.219 -11.07 1 93.81 85 ASP B O 1
ATOM 3501 N N . ALA B 1 86 ? 8.172 30.031 -11.32 1 94.94 86 ALA B N 1
ATOM 3502 C CA . ALA B 1 86 ? 7.59 30.734 -10.18 1 94.94 86 ALA B CA 1
ATOM 3503 C C . ALA B 1 86 ? 6.215 31.297 -10.531 1 94.94 86 ALA B C 1
ATOM 3505 O O . ALA B 1 86 ? 5.996 31.766 -11.648 1 94.94 86 ALA B O 1
ATOM 3506 N N . TYR B 1 87 ? 5.309 31.219 -9.602 1 95.88 87 TYR B N 1
ATOM 3507 C CA . TYR B 1 87 ? 3.992 31.812 -9.812 1 95.88 87 TYR B CA 1
ATOM 3508 C C . TYR B 1 87 ? 3.426 32.375 -8.508 1 95.88 87 TYR B C 1
ATOM 3510 O O . TYR B 1 87 ? 3.824 31.938 -7.422 1 95.88 87 TYR B O 1
ATOM 3518 N N . THR B 1 88 ? 2.535 33.281 -8.633 1 97.31 88 THR B N 1
ATOM 3519 C CA . THR B 1 88 ? 1.696 33.844 -7.57 1 97.31 88 THR B CA 1
ATOM 3520 C C . THR B 1 88 ? 0.289 34.125 -8.086 1 97.31 88 THR B C 1
ATOM 3522 O O . THR B 1 88 ? 0.112 34.906 -9.016 1 97.31 88 THR B O 1
ATOM 3525 N N . LEU B 1 89 ? -0.647 33.531 -7.5 1 97.19 89 LEU B N 1
ATOM 3526 C CA . LEU B 1 89 ? -2.035 33.719 -7.898 1 97.19 89 LEU B CA 1
ATOM 3527 C C . LEU B 1 89 ? -2.592 35 -7.281 1 97.19 89 LEU B C 1
ATOM 3529 O O . LEU B 1 89 ? -2.209 35.375 -6.172 1 97.19 89 LEU B O 1
ATOM 3533 N N . THR B 1 90 ? -3.506 35.625 -8.008 1 97.75 90 THR B N 1
ATOM 3534 C CA . THR B 1 90 ? -4.238 36.75 -7.441 1 97.75 90 THR B CA 1
ATOM 3535 C C . THR B 1 90 ? -5.414 36.281 -6.602 1 97.75 90 THR B C 1
ATOM 3537 O O . THR B 1 90 ? -5.891 35.156 -6.777 1 97.75 90 THR B O 1
ATOM 3540 N N . PRO B 1 91 ? -5.863 37.125 -5.652 1 98 91 PRO B N 1
ATOM 3541 C CA . PRO B 1 91 ? -7.055 36.75 -4.883 1 98 91 PRO B CA 1
ATOM 3542 C C . PRO B 1 91 ? -8.227 36.344 -5.77 1 98 91 PRO B C 1
ATOM 3544 O O . PRO B 1 91 ? -8.969 35.406 -5.441 1 98 91 PRO B O 1
ATOM 3547 N N . GLN B 1 92 ? -8.359 36.969 -6.934 1 97.12 92 GLN B N 1
ATOM 3548 C CA . GLN B 1 92 ? -9.453 36.656 -7.852 1 97.12 92 GLN B CA 1
ATOM 3549 C C . GLN B 1 92 ? -9.266 35.281 -8.477 1 97.12 92 GLN B C 1
ATOM 3551 O O . GLN B 1 92 ? -10.227 34.5 -8.617 1 97.12 92 GLN B O 1
ATOM 3556 N N . GLU B 1 93 ? -8.031 35 -8.852 1 96.44 93 GLU B N 1
ATOM 3557 C CA . GLU B 1 93 ? -7.73 33.688 -9.398 1 96.44 93 GLU B CA 1
ATOM 3558 C C . GLU B 1 93 ? -7.988 32.594 -8.375 1 96.44 93 GLU B C 1
ATOM 3560 O O . GLU B 1 93 ? -8.492 31.516 -8.711 1 96.44 93 GLU B O 1
ATOM 3565 N N . ILE B 1 94 ? -7.625 32.875 -7.168 1 96.75 94 ILE B N 1
ATOM 3566 C CA . ILE B 1 94 ? -7.844 31.922 -6.07 1 96.75 94 ILE B CA 1
ATOM 3567 C C . ILE B 1 94 ? -9.336 31.688 -5.879 1 96.75 94 ILE B C 1
ATOM 3569 O O . ILE B 1 94 ? -9.789 30.547 -5.801 1 96.75 94 ILE B O 1
ATOM 3573 N N . GLU B 1 95 ? -10.086 32.75 -5.867 1 96.5 95 GLU B N 1
ATOM 3574 C CA . GLU B 1 95 ? -11.523 32.656 -5.68 1 96.5 95 GLU B CA 1
ATOM 3575 C C . GLU B 1 95 ? -12.18 31.859 -6.801 1 96.5 95 GLU B C 1
ATOM 3577 O O . GLU B 1 95 ? -13.102 31.094 -6.559 1 96.5 95 GLU B O 1
ATOM 3582 N N . GLN B 1 96 ? -11.719 31.984 -7.973 1 94.44 96 GLN B N 1
ATOM 3583 C CA . GLN B 1 96 ? -12.258 31.234 -9.102 1 94.44 96 GLN B CA 1
ATOM 3584 C C . GLN B 1 96 ? -12.062 29.734 -8.906 1 94.44 96 GLN B C 1
ATOM 3586 O O . GLN B 1 96 ? -12.977 28.938 -9.148 1 94.44 96 GLN B O 1
ATOM 3591 N N . ARG B 1 97 ? -10.914 29.406 -8.516 1 92.12 97 ARG B N 1
ATOM 3592 C CA . ARG B 1 97 ? -10.617 28 -8.273 1 92.12 97 ARG B CA 1
ATOM 3593 C C . ARG B 1 97 ? -11.445 27.453 -7.113 1 92.12 97 ARG B C 1
ATOM 3595 O O . ARG B 1 97 ? -11.945 26.328 -7.172 1 92.12 97 ARG B O 1
ATOM 3602 N N . VAL B 1 98 ? -11.578 28.266 -6.125 1 94.19 98 VAL B N 1
ATOM 3603 C CA . VAL B 1 98 ? -12.375 27.891 -4.957 1 94.19 98 VAL B CA 1
ATOM 3604 C C . VAL B 1 98 ? -13.836 27.688 -5.367 1 94.19 98 VAL B C 1
ATOM 3606 O O . VAL B 1 98 ? -14.492 26.766 -4.895 1 94.19 98 VAL B O 1
ATOM 3609 N N . GLY B 1 99 ? -14.289 28.547 -6.23 1 93 99 GLY B N 1
ATOM 3610 C CA . GLY B 1 99 ? -15.648 28.422 -6.73 1 93 99 GLY B CA 1
ATOM 3611 C C . GLY B 1 99 ? -15.906 27.094 -7.43 1 93 99 GLY B C 1
ATOM 3612 O O . GLY B 1 99 ? -16.953 26.469 -7.23 1 93 99 GLY B O 1
ATOM 3613 N N . ILE B 1 100 ? -14.969 26.672 -8.211 1 89.69 100 ILE B N 1
ATOM 3614 C CA . ILE B 1 100 ? -15.07 25.406 -8.906 1 89.69 100 ILE B CA 1
ATOM 3615 C C . ILE B 1 100 ? -15.109 24.266 -7.895 1 89.69 100 ILE B C 1
ATOM 3617 O O . ILE B 1 100 ? -15.938 23.359 -8.008 1 89.69 100 ILE B O 1
ATOM 3621 N N . ALA B 1 101 ? -14.234 24.344 -6.906 1 90.75 101 ALA B N 1
ATOM 3622 C CA . ALA B 1 101 ? -14.188 23.312 -5.875 1 90.75 101 ALA B CA 1
ATOM 3623 C C . ALA B 1 101 ? -15.508 23.25 -5.113 1 90.75 101 ALA B C 1
ATOM 3625 O O . ALA B 1 101 ? -15.977 22.156 -4.777 1 90.75 101 ALA B O 1
ATOM 3626 N N . LYS B 1 102 ? -16.047 24.375 -4.852 1 91.62 102 LYS B N 1
ATOM 3627 C CA . LYS B 1 102 ? -17.328 24.438 -4.148 1 91.62 102 LYS B CA 1
ATOM 3628 C C . LYS B 1 102 ? -18.422 23.75 -4.945 1 91.62 102 LYS B C 1
ATOM 3630 O O . LYS B 1 102 ? -19.234 23.016 -4.383 1 91.62 102 LYS B O 1
ATOM 3635 N N . GLN B 1 103 ? -18.359 23.922 -6.215 1 88.62 103 GLN B N 1
ATOM 3636 C CA . GLN B 1 103 ? -19.344 23.297 -7.09 1 88.62 103 GLN B CA 1
ATOM 3637 C C . GLN B 1 103 ? -19.188 21.781 -7.09 1 88.62 103 GLN B C 1
ATOM 3639 O O . GLN B 1 103 ? -20.156 21.047 -7.277 1 88.62 103 GLN B O 1
ATOM 3644 N N . MET B 1 104 ? -18 21.438 -6.766 1 86.56 104 MET B N 1
ATOM 3645 C CA . MET B 1 104 ? -17.719 20 -6.742 1 86.56 104 MET B CA 1
ATOM 3646 C C . MET B 1 104 ? -18 19.422 -5.367 1 86.56 104 MET B C 1
ATOM 3648 O O . MET B 1 104 ? -17.797 18.219 -5.145 1 86.56 104 MET B O 1
ATOM 3652 N N . GLY B 1 105 ? -18.375 20.297 -4.422 1 88.94 105 GLY B N 1
ATOM 3653 C CA . GLY B 1 105 ? -18.828 19.781 -3.143 1 88.94 105 GLY B CA 1
ATOM 3654 C C . GLY B 1 105 ? -17.859 20.062 -2.006 1 88.94 105 GLY B C 1
ATOM 3655 O O . GLY B 1 105 ? -18.047 19.578 -0.891 1 88.94 105 GLY B O 1
ATOM 3656 N N . ALA B 1 106 ? -16.875 20.891 -2.215 1 92.81 106 ALA B N 1
ATOM 3657 C CA . ALA B 1 106 ? -15.906 21.203 -1.165 1 92.81 106 ALA B CA 1
ATOM 3658 C C . ALA B 1 106 ? -16.578 21.938 0.001 1 92.81 106 ALA B C 1
ATOM 3660 O O . ALA B 1 106 ? -17.422 22.797 -0.206 1 92.81 106 ALA B O 1
ATOM 3661 N N . THR B 1 107 ? -16.219 21.484 1.188 1 94.88 107 THR B N 1
ATOM 3662 C CA . THR B 1 107 ? -16.703 22.156 2.389 1 94.88 107 THR B CA 1
ATOM 3663 C C . THR B 1 107 ? -15.586 22.984 3.035 1 94.88 107 THR B C 1
ATOM 3665 O O . THR B 1 107 ? -15.844 23.797 3.92 1 94.88 107 THR B O 1
ATOM 3668 N N . GLU B 1 108 ? -14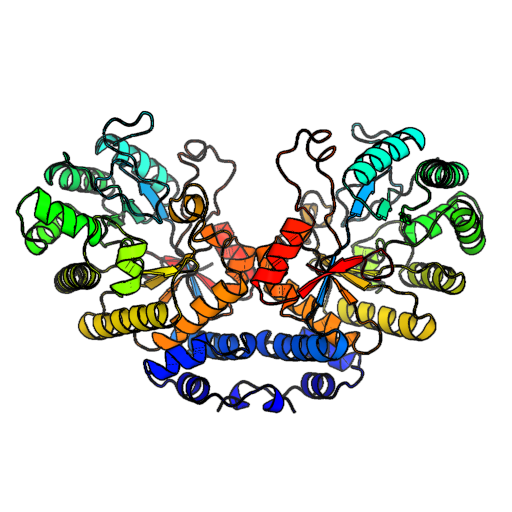.383 22.75 2.582 1 95.94 108 GLU B N 1
ATOM 3669 C CA . GLU B 1 108 ? -13.234 23.5 3.088 1 95.94 108 GLU B CA 1
ATOM 3670 C C . GLU B 1 108 ? -12.172 23.688 2.004 1 95.94 108 GLU B C 1
ATOM 3672 O O . GLU B 1 108 ? -12.109 22.906 1.054 1 95.94 108 GLU B O 1
ATOM 3677 N N . VAL B 1 109 ? -11.5 24.734 2.094 1 95.5 109 VAL B N 1
ATOM 3678 C CA . VAL B 1 109 ? -10.344 25 1.234 1 95.5 109 VAL B CA 1
ATOM 3679 C C . VAL B 1 109 ? -9.086 25.125 2.084 1 95.5 109 VAL B C 1
ATOM 3681 O O . VAL B 1 109 ? -9.117 25.719 3.168 1 95.5 109 VAL B O 1
ATOM 3684 N N . HIS B 1 110 ? -8.117 24.438 1.687 1 95.5 110 HIS B N 1
ATOM 3685 C CA . HIS B 1 110 ? -6.785 24.469 2.283 1 95.5 110 HIS B CA 1
ATOM 3686 C C . HIS B 1 110 ? -5.816 25.281 1.433 1 95.5 110 HIS B C 1
ATOM 3688 O O . HIS B 1 110 ? -5.43 24.859 0.343 1 95.5 110 HIS B O 1
ATOM 3694 N N . ILE B 1 111 ? -5.422 26.453 1.933 1 96.25 111 ILE B N 1
ATOM 3695 C CA . ILE B 1 111 ? -4.633 27.391 1.133 1 96.25 111 ILE B CA 1
ATOM 3696 C C . ILE B 1 111 ? -3.316 27.688 1.841 1 96.25 111 ILE B C 1
ATOM 3698 O O . ILE B 1 111 ? -3.305 28.312 2.904 1 96.25 111 ILE B O 1
ATOM 3702 N N . VAL B 1 112 ? -2.256 27.234 1.284 1 96.06 112 VAL B N 1
ATOM 3703 C CA . VAL B 1 112 ? -0.925 27.516 1.813 1 96.06 112 VAL B CA 1
ATOM 3704 C C . VAL B 1 112 ? 0.002 27.953 0.681 1 96.06 112 VAL B C 1
ATOM 3706 O O . VAL B 1 112 ? -0.324 27.781 -0.497 1 96.06 112 VAL B O 1
ATOM 3709 N N . GLY B 1 113 ? 1.073 28.578 0.958 1 94.81 113 GLY B N 1
ATOM 3710 C CA . GLY B 1 113 ? 2.039 29.016 -0.037 1 94.81 113 GLY B CA 1
ATOM 3711 C C . GLY B 1 113 ? 3.412 29.281 0.544 1 94.81 113 GLY B C 1
ATOM 3712 O O . GLY B 1 113 ? 3.678 28.969 1.704 1 94.81 113 GLY B O 1
ATOM 3713 N N . GLY B 1 114 ? 4.25 29.828 -0.333 1 95.19 114 GLY B N 1
ATOM 3714 C CA . GLY B 1 114 ? 5.605 30.156 0.081 1 95.19 114 GLY B CA 1
ATOM 3715 C C . GLY B 1 114 ? 5.688 31.469 0.844 1 95.19 114 GLY B C 1
ATOM 3716 O O . GLY B 1 114 ? 4.715 32.219 0.891 1 95.19 114 GLY B O 1
ATOM 3717 N N . PHE B 1 115 ? 6.875 31.609 1.521 1 96.88 115 PHE B N 1
ATOM 3718 C CA . PHE B 1 115 ? 7.188 32.875 2.176 1 96.88 115 PHE B CA 1
ATOM 3719 C C . PHE B 1 115 ? 7.48 33.969 1.148 1 96.88 115 PHE B C 1
ATOM 3721 O O . PHE B 1 115 ? 8.641 34.281 0.896 1 96.88 115 PHE B O 1
ATOM 3728 N N . HIS B 1 116 ? 6.422 34.531 0.613 1 96.56 116 HIS B N 1
ATOM 3729 C CA . HIS B 1 116 ? 6.605 35.531 -0.441 1 96.56 116 HIS B CA 1
ATOM 3730 C C . HIS B 1 116 ? 7.18 36.812 0.118 1 96.56 116 HIS B C 1
ATOM 3732 O O . HIS B 1 116 ? 6.625 37.406 1.058 1 96.56 116 HIS B O 1
ATOM 3738 N N . PRO B 1 117 ? 8.164 37.375 -0.451 1 95.94 117 PRO B N 1
ATOM 3739 C CA . PRO B 1 117 ? 8.859 38.531 0.149 1 95.94 117 PRO B CA 1
ATOM 3740 C C . PRO B 1 117 ? 8.148 39.844 -0.113 1 95.94 117 PRO B C 1
ATOM 3742 O O . PRO B 1 117 ? 8.461 40.875 0.524 1 95.94 117 PRO B O 1
ATOM 3745 N N . LYS B 1 118 ? 7.156 39.844 -0.98 1 95.38 118 LYS B N 1
ATOM 3746 C CA . LYS B 1 118 ? 6.641 41.156 -1.427 1 95.38 118 LYS B CA 1
ATOM 3747 C C . LYS B 1 118 ? 5.148 41.281 -1.14 1 95.38 118 LYS B C 1
ATOM 3749 O O . LYS B 1 118 ? 4.582 42.375 -1.222 1 95.38 118 LYS B O 1
ATOM 3754 N N . LEU B 1 119 ? 4.457 40.25 -0.838 1 96.56 119 LEU B N 1
ATOM 3755 C CA . LEU B 1 119 ? 3.014 40.312 -0.642 1 96.56 119 LEU B CA 1
ATOM 3756 C C . LEU B 1 119 ? 2.672 41 0.682 1 96.56 119 LEU B C 1
ATOM 3758 O O . LEU B 1 119 ? 3.125 40.562 1.742 1 96.56 119 LEU B O 1
ATOM 3762 N N . PRO B 1 120 ? 1.883 41.969 0.625 1 96.44 120 PRO B N 1
ATOM 3763 C CA . PRO B 1 120 ? 1.451 42.625 1.865 1 96.44 120 PRO B CA 1
ATOM 3764 C C . PRO B 1 120 ? 0.343 41.875 2.58 1 96.44 120 PRO B C 1
ATOM 3766 O O . PRO B 1 120 ? -0.284 40.969 1.986 1 96.44 120 PRO B O 1
ATOM 3769 N N . LEU B 1 121 ? 0.145 42.188 3.842 1 97.62 121 LEU B N 1
ATOM 3770 C CA . LEU B 1 121 ? -0.888 41.531 4.641 1 97.62 121 LEU B CA 1
ATOM 3771 C C . LEU B 1 121 ? -2.256 41.656 3.982 1 97.62 121 LEU B C 1
ATOM 3773 O O . LEU B 1 121 ? -3.086 40.75 4.059 1 97.62 121 LEU B O 1
ATOM 3777 N N . GLU B 1 122 ? -2.473 42.75 3.309 1 97.94 122 GLU B N 1
ATOM 3778 C CA . GLU B 1 122 ? -3.744 43.062 2.65 1 97.94 122 GLU B CA 1
ATOM 3779 C C . GLU B 1 122 ? -4.059 42.031 1.576 1 97.94 122 GLU B C 1
ATOM 3781 O O . GLU B 1 122 ? -5.223 41.688 1.33 1 97.94 122 GLU B O 1
ATOM 3786 N N . TYR B 1 123 ? -3.031 41.5 0.97 1 98.19 123 TYR B N 1
ATOM 3787 C CA . TYR B 1 123 ? -3.219 40.469 -0.027 1 98.19 123 TYR B CA 1
ATOM 3788 C C . TYR B 1 123 ? -3.973 39.281 0.564 1 98.19 123 TYR B C 1
ATOM 3790 O O . TYR B 1 123 ? -4.93 38.781 -0.033 1 98.19 123 TYR B O 1
ATOM 3798 N N . TYR B 1 124 ? -3.557 38.875 1.681 1 98.44 124 TYR B N 1
ATOM 3799 C CA . TYR B 1 124 ? -4.133 37.719 2.338 1 98.44 124 TYR B CA 1
ATOM 3800 C C . TYR B 1 124 ? -5.531 38 2.855 1 98.44 124 TYR B C 1
ATOM 3802 O O . TYR B 1 124 ? -6.43 37.156 2.764 1 98.44 124 TYR B O 1
ATOM 3810 N N . GLU B 1 125 ? -5.684 39.188 3.387 1 98.56 125 GLU B N 1
ATOM 3811 C CA . GLU B 1 125 ? -7.016 39.625 3.811 1 98.56 125 GLU B CA 1
ATOM 3812 C C . GLU B 1 125 ? -7.988 39.625 2.637 1 98.56 125 GLU B C 1
ATOM 3814 O O . GLU B 1 125 ? -9.117 39.156 2.752 1 98.56 125 GLU B O 1
ATOM 3819 N N . ASP B 1 126 ? -7.508 40.156 1.554 1 98.5 126 ASP B N 1
ATOM 3820 C CA . ASP B 1 126 ? -8.344 40.281 0.362 1 98.5 126 ASP B CA 1
ATOM 3821 C C . ASP B 1 126 ? -8.719 38.875 -0.161 1 98.5 126 ASP B C 1
ATOM 3823 O O . ASP B 1 126 ? -9.844 38.688 -0.623 1 98.5 126 ASP B O 1
ATOM 3827 N N . MET B 1 127 ? -7.742 38.031 -0.146 1 98.38 127 MET B N 1
ATOM 3828 C CA . MET B 1 127 ? -7.988 36.625 -0.549 1 98.38 127 MET B CA 1
ATOM 3829 C C . MET B 1 127 ? -9.133 36.031 0.254 1 98.38 127 MET B C 1
ATOM 3831 O O . MET B 1 127 ? -10.07 35.469 -0.318 1 98.38 127 MET B O 1
ATOM 3835 N N . MET B 1 128 ? -9.141 36.219 1.504 1 98.31 128 MET B N 1
ATOM 3836 C CA . MET B 1 128 ? -10.156 35.625 2.381 1 98.31 128 MET B CA 1
ATOM 3837 C C . MET B 1 128 ? -11.492 36.344 2.211 1 98.31 128 MET B C 1
ATOM 3839 O O . MET B 1 128 ? -12.547 35.688 2.166 1 98.31 128 MET B O 1
ATOM 3843 N N . LYS B 1 129 ? -11.445 37.625 2.105 1 98.56 129 LYS B N 1
ATOM 3844 C CA . LYS B 1 129 ? -12.672 38.406 1.969 1 98.56 129 LYS B CA 1
ATOM 3845 C C . LYS B 1 129 ? -13.422 38.031 0.694 1 98.56 129 LYS B C 1
ATOM 3847 O O . LYS B 1 129 ? -14.648 37.875 0.709 1 98.56 129 LYS B O 1
ATOM 3852 N N . VAL B 1 130 ? -12.664 37.906 -0.381 1 98.44 130 VAL B N 1
ATOM 3853 C CA . VAL B 1 130 ? -13.32 37.625 -1.652 1 98.44 130 VAL B CA 1
ATOM 3854 C C . VAL B 1 130 ? -13.93 36.219 -1.619 1 98.44 130 VAL B C 1
ATOM 3856 O O . VAL B 1 130 ? -15.016 36 -2.16 1 98.44 130 VAL B O 1
ATOM 3859 N N . ILE B 1 131 ? -13.281 35.281 -1.016 1 98.31 131 ILE B N 1
ATOM 3860 C CA . ILE B 1 131 ? -13.812 33.938 -0.891 1 98.31 131 ILE B CA 1
ATOM 3861 C C . ILE B 1 131 ? -15.086 33.938 -0.052 1 98.31 131 ILE B C 1
ATOM 3863 O O . ILE B 1 131 ? -16.125 33.406 -0.461 1 98.31 131 ILE B O 1
ATOM 3867 N N . LYS B 1 132 ? -15.016 34.688 1.083 1 98.12 132 LYS B N 1
ATOM 3868 C CA . LYS B 1 132 ? -16.156 34.719 2 1 98.12 132 LYS B CA 1
ATOM 3869 C C . LYS B 1 132 ? -17.328 35.469 1.396 1 98.12 132 LYS B C 1
ATOM 3871 O O . LYS B 1 132 ? -18.484 35.125 1.646 1 98.12 132 LYS B O 1
ATOM 3876 N N . LYS B 1 133 ? -17.047 36.406 0.668 1 97.94 133 LYS B N 1
ATOM 3877 C CA . LYS B 1 133 ? -18.109 37.156 0.003 1 97.94 133 LYS B CA 1
ATOM 3878 C C . LYS B 1 133 ? -18.906 36.281 -0.939 1 97.94 133 LYS B C 1
ATOM 3880 O O . LYS B 1 133 ? -20.141 36.344 -0.986 1 97.94 133 LYS B O 1
ATOM 3885 N N . ASN B 1 134 ? -18.25 35.438 -1.603 1 97.31 134 ASN B N 1
ATOM 3886 C CA . ASN B 1 134 ? -18.891 34.625 -2.635 1 97.31 134 ASN B CA 1
ATOM 3887 C C . ASN B 1 134 ? -19.312 33.25 -2.098 1 97.31 134 ASN B C 1
ATOM 3889 O O . ASN B 1 134 ? -20.25 32.656 -2.609 1 97.31 134 ASN B O 1
ATOM 3893 N N . HIS B 1 135 ? -18.562 32.844 -1.107 1 97.06 135 HIS B N 1
ATOM 3894 C CA . HIS B 1 135 ? -18.797 31.531 -0.536 1 97.06 135 HIS B CA 1
ATOM 3895 C C . HIS B 1 135 ? -18.719 31.562 0.987 1 97.06 135 HIS B C 1
ATOM 3897 O O . HIS B 1 135 ? -17.859 30.922 1.583 1 97.06 135 HIS B O 1
ATOM 3903 N N . PRO B 1 136 ? -19.672 32.125 1.653 1 95.88 136 PRO B N 1
ATOM 3904 C CA . PRO B 1 136 ? -19.594 32.344 3.1 1 95.88 136 PRO B CA 1
ATOM 3905 C C . PRO B 1 136 ? -19.641 31.047 3.898 1 95.88 136 PRO B C 1
ATOM 3907 O O . PRO B 1 136 ? -19.172 31.016 5.043 1 95.88 136 PRO B O 1
ATOM 3910 N N . GLN B 1 137 ? -20.062 30 3.303 1 94.44 137 GLN B N 1
ATOM 3911 C CA . GLN B 1 137 ? -20.234 28.75 4.027 1 94.44 137 GLN B CA 1
ATOM 3912 C C . GLN B 1 137 ? -18.938 27.922 3.996 1 94.44 137 GLN B C 1
ATOM 3914 O O . GLN B 1 137 ? -18.812 26.953 4.738 1 94.44 137 GLN B O 1
ATOM 3919 N N . LEU B 1 138 ? -18.062 28.312 3.143 1 96.31 138 LEU B N 1
ATOM 3920 C CA . LEU B 1 138 ? -16.828 27.547 2.984 1 96.31 138 LEU B CA 1
ATOM 3921 C C . LEU B 1 138 ? -15.867 27.844 4.129 1 96.31 138 LEU B C 1
ATOM 3923 O O . LEU B 1 138 ? -15.672 29 4.5 1 96.31 138 LEU B O 1
ATOM 3927 N N . ASN B 1 139 ? -15.367 26.797 4.719 1 97.69 139 ASN B N 1
ATOM 3928 C CA . ASN B 1 139 ? -14.328 26.969 5.727 1 97.69 139 ASN B CA 1
ATOM 3929 C C . ASN B 1 139 ? -12.977 27.266 5.09 1 97.69 139 ASN B C 1
ATOM 3931 O O . ASN B 1 139 ? -12.523 26.531 4.211 1 97.69 139 ASN B O 1
ATOM 3935 N N . ILE B 1 140 ? -12.367 28.344 5.492 1 98.44 140 ILE B N 1
ATOM 3936 C CA . ILE B 1 140 ? -11.039 28.703 5.008 1 98.44 140 ILE B CA 1
ATOM 3937 C C . ILE B 1 140 ? -9.984 28.25 6.008 1 98.44 140 ILE B C 1
ATOM 3939 O O . ILE B 1 140 ? -9.898 28.781 7.117 1 98.44 140 ILE B O 1
ATOM 3943 N N . LYS B 1 141 ? -9.234 27.25 5.715 1 98.19 141 LYS B N 1
ATOM 3944 C CA . LYS B 1 141 ? -8.031 26.797 6.41 1 98.19 141 LYS B CA 1
ATOM 3945 C C . LYS B 1 141 ? -6.773 27.25 5.68 1 98.19 141 LYS B C 1
ATOM 3947 O O . LYS B 1 141 ? -6.43 26.703 4.629 1 98.19 141 LYS B O 1
ATOM 3952 N N . ALA B 1 142 ? -6.125 28.25 6.289 1 98.19 142 ALA B N 1
ATOM 3953 C CA . ALA B 1 142 ? -5.09 28.859 5.465 1 98.19 142 ALA B CA 1
ATOM 3954 C C . ALA B 1 142 ? -3.92 29.344 6.316 1 98.19 142 ALA B C 1
ATOM 3956 O O . ALA B 1 142 ? -4.07 29.562 7.523 1 98.19 142 ALA B O 1
ATOM 3957 N N . LEU B 1 143 ? -2.801 29.422 5.68 1 98.38 143 LEU B N 1
ATOM 3958 C CA . LEU B 1 143 ? -1.564 29.969 6.23 1 98.38 143 LEU B CA 1
ATOM 3959 C C . LEU B 1 143 ? -1.109 29.156 7.445 1 98.38 143 LEU B C 1
ATOM 3961 O O . LEU B 1 143 ? -1.831 29.078 8.445 1 98.38 143 LEU B O 1
ATOM 3965 N N . THR B 1 144 ? 0.049 28.656 7.367 1 98.06 144 THR B N 1
ATOM 3966 C CA . THR B 1 144 ? 0.641 27.906 8.461 1 98.06 144 THR B CA 1
ATOM 3967 C C . THR B 1 144 ? 1.2 28.844 9.531 1 98.06 144 THR B C 1
ATOM 3969 O O . THR B 1 144 ? 1.359 30.047 9.281 1 98.06 144 THR B O 1
ATOM 3972 N N . ALA B 1 145 ? 1.443 28.266 10.68 1 98.69 145 ALA B N 1
ATOM 3973 C CA . ALA B 1 145 ? 2.09 29.047 11.734 1 98.69 145 ALA B CA 1
ATOM 3974 C C . ALA B 1 145 ? 3.412 29.625 11.25 1 98.69 145 ALA B C 1
ATOM 3976 O O . ALA B 1 145 ? 3.785 30.734 11.641 1 98.69 145 ALA B O 1
ATOM 3977 N N . ALA B 1 146 ? 4.086 28.891 10.438 1 97.94 146 ALA B N 1
ATOM 3978 C CA . ALA B 1 146 ? 5.355 29.359 9.891 1 97.94 146 ALA B CA 1
ATOM 3979 C C . ALA B 1 146 ? 5.137 30.562 8.969 1 97.94 146 ALA B C 1
ATOM 3981 O O . ALA B 1 146 ? 5.918 31.516 8.984 1 97.94 146 ALA B O 1
ATOM 3982 N N . GLU B 1 147 ? 4.121 30.516 8.18 1 98.12 147 GLU B N 1
ATOM 3983 C CA . GLU B 1 147 ? 3.781 31.641 7.312 1 98.12 147 GLU B CA 1
ATOM 3984 C C . GLU B 1 147 ? 3.402 32.875 8.133 1 98.12 147 GLU B C 1
ATOM 3986 O O . GLU B 1 147 ? 3.832 34 7.824 1 98.12 147 GLU B O 1
ATOM 3991 N N . ILE B 1 148 ? 2.617 32.656 9.188 1 98.69 148 ILE B N 1
ATOM 3992 C CA . ILE B 1 148 ? 2.203 33.719 10.062 1 98.69 148 ILE B CA 1
ATOM 3993 C C . ILE B 1 148 ? 3.43 34.375 10.703 1 98.69 148 ILE B C 1
ATOM 3995 O O . ILE B 1 148 ? 3.541 35.594 10.75 1 98.69 148 ILE B O 1
ATOM 3999 N N . PHE B 1 149 ? 4.324 33.562 11.203 1 98.38 149 PHE B N 1
ATOM 4000 C CA . PHE B 1 149 ? 5.547 34.062 11.82 1 98.38 149 PHE B CA 1
ATOM 4001 C C . PHE B 1 149 ? 6.355 34.875 10.82 1 98.38 149 PHE B C 1
ATOM 4003 O O . PHE B 1 149 ? 6.832 35.969 11.141 1 98.38 149 PHE B O 1
ATOM 4010 N N . TYR B 1 150 ? 6.531 34.406 9.609 1 98 150 TYR B N 1
ATOM 4011 C CA . TYR B 1 150 ? 7.27 35.125 8.57 1 98 150 TYR B CA 1
ATOM 4012 C C . TYR B 1 150 ? 6.625 36.469 8.266 1 98 150 TYR B C 1
ATOM 4014 O O . TYR B 1 150 ? 7.312 37.5 8.18 1 98 150 TYR B O 1
ATOM 4022 N N . LEU B 1 151 ? 5.297 36.438 8.117 1 97.75 151 LEU B N 1
ATOM 4023 C CA . LEU B 1 151 ? 4.555 37.688 7.832 1 97.75 151 LEU B CA 1
ATOM 4024 C C . LEU B 1 151 ? 4.758 38.688 8.938 1 97.75 151 LEU B C 1
ATOM 4026 O O . LEU B 1 151 ? 4.824 39.906 8.672 1 97.75 151 LEU B O 1
ATOM 4030 N N . SER B 1 152 ? 4.805 38.219 10.164 1 98.06 152 SER B N 1
ATOM 4031 C CA . SER B 1 152 ? 5.004 39.125 11.281 1 98.06 152 SER B CA 1
ATOM 4032 C C . SER B 1 152 ? 6.336 39.844 11.172 1 98.06 152 SER B C 1
ATOM 4034 O O . SER B 1 152 ? 6.43 41.031 11.508 1 98.06 152 SER B O 1
ATOM 4036 N N . LYS B 1 153 ? 7.332 39.188 10.695 1 97.12 153 LYS B N 1
ATOM 4037 C CA . LYS B 1 153 ? 8.641 39.781 10.508 1 97.12 153 LYS B CA 1
ATOM 4038 C C . LYS B 1 153 ? 8.648 40.719 9.305 1 97.12 153 LYS B C 1
ATOM 4040 O O . LYS B 1 153 ? 9.234 41.812 9.352 1 97.12 153 LYS B O 1
ATOM 4045 N N . LEU B 1 154 ? 8.008 40.25 8.289 1 96.12 154 LEU B N 1
ATOM 4046 C CA . LEU B 1 154 ? 7.965 41.031 7.055 1 96.12 154 LEU B CA 1
ATOM 4047 C C . LEU B 1 154 ? 7.227 42.344 7.262 1 96.12 154 LEU B C 1
ATOM 4049 O O . LEU B 1 154 ? 7.66 43.375 6.766 1 96.12 154 LEU B O 1
ATOM 4053 N N . THR B 1 155 ? 6.109 42.344 7.969 1 95.44 155 THR B N 1
ATOM 4054 C CA . THR B 1 155 ? 5.23 43.5 8.094 1 95.44 155 THR B CA 1
ATOM 4055 C C . THR B 1 155 ? 5.52 44.281 9.383 1 95.44 155 THR B C 1
ATOM 4057 O O . THR B 1 155 ? 4.984 45.344 9.594 1 95.44 155 THR B O 1
ATOM 4060 N N . LYS B 1 156 ? 6.273 43.719 10.289 1 95.62 156 LYS B N 1
ATOM 4061 C CA . LYS B 1 156 ? 6.605 44.281 11.594 1 95.62 156 LYS B CA 1
ATOM 4062 C C . LYS B 1 156 ? 5.363 44.406 12.469 1 95.62 156 LYS B C 1
ATOM 4064 O O . LYS B 1 156 ? 5.18 45.406 13.164 1 95.62 156 LYS B O 1
ATOM 4069 N N . ASN B 1 157 ? 4.461 43.469 12.289 1 97 157 ASN B N 1
ATOM 4070 C CA . ASN B 1 157 ? 3.301 43.281 13.156 1 97 157 ASN B CA 1
ATOM 4071 C C . ASN B 1 157 ? 3.49 42.094 14.102 1 97 157 ASN B C 1
ATOM 4073 O O . ASN B 1 157 ? 4.297 41.219 13.836 1 97 157 ASN B O 1
ATOM 4077 N N . SER B 1 158 ? 2.818 42.156 15.18 1 98.06 158 SER B N 1
ATOM 4078 C CA . SER B 1 158 ? 2.824 40.969 16.031 1 98.06 158 SER B CA 1
ATOM 4079 C C . SER B 1 158 ? 2.021 39.844 15.398 1 98.06 158 SER B C 1
ATOM 4081 O O . SER B 1 158 ? 1.12 40.062 14.594 1 98.06 158 SER B O 1
ATOM 4083 N N . THR B 1 159 ? 2.373 38.625 15.742 1 98.5 159 THR B N 1
ATOM 4084 C CA . THR B 1 159 ? 1.604 37.5 15.273 1 98.5 159 THR B CA 1
ATOM 4085 C C . THR B 1 159 ? 0.149 37.594 15.719 1 98.5 159 THR B C 1
ATOM 4087 O O . THR B 1 159 ? -0.764 37.25 14.969 1 98.5 159 THR B O 1
ATOM 4090 N N . LYS B 1 160 ? -0.072 38.094 16.891 1 98.31 160 LYS B N 1
ATOM 4091 C CA . LYS B 1 160 ? -1.421 38.25 17.422 1 98.31 160 LYS B CA 1
ATOM 4092 C C . LYS B 1 160 ? -2.23 39.219 16.547 1 98.31 160 LYS B C 1
ATOM 4094 O O . LYS B 1 160 ? -3.4 38.969 16.25 1 98.31 160 LYS B O 1
ATOM 4099 N N . GLU B 1 161 ? -1.612 40.281 16.188 1 98.44 161 GLU B N 1
ATOM 4100 C CA . GLU B 1 161 ? -2.277 41.281 15.32 1 98.44 161 GLU B CA 1
ATOM 4101 C C . GLU B 1 161 ? -2.623 40.656 13.961 1 98.44 161 GLU B C 1
ATOM 4103 O O . GLU B 1 161 ? -3.725 40.875 13.453 1 98.44 161 GLU B O 1
ATOM 4108 N N . ILE B 1 162 ? -1.688 39.969 13.445 1 98.69 162 ILE B N 1
ATOM 4109 C CA . ILE B 1 162 ? -1.888 39.344 12.141 1 98.69 162 ILE B CA 1
ATOM 4110 C C . ILE B 1 162 ? -3.029 38.344 12.219 1 98.69 162 ILE B C 1
ATOM 4112 O O . ILE B 1 162 ? -3.936 38.344 11.383 1 98.69 162 ILE B O 1
ATOM 4116 N N . LEU B 1 163 ? -3.025 37.5 13.195 1 98.81 163 LEU B N 1
ATOM 4117 C CA . LEU B 1 163 ? -4.062 36.469 13.383 1 98.81 163 LEU B CA 1
ATOM 4118 C C . LEU B 1 163 ? -5.434 37.125 13.547 1 98.81 163 LEU B C 1
ATOM 4120 O O . LEU B 1 163 ? -6.422 36.656 12.984 1 98.81 163 LEU B O 1
ATOM 4124 N N . SER B 1 164 ? -5.477 38.219 14.273 1 98.69 164 SER B N 1
ATOM 4125 C CA . SER B 1 164 ? -6.727 38.938 14.484 1 98.69 164 SER B CA 1
ATOM 4126 C C . SER B 1 164 ? -7.27 39.5 13.172 1 98.69 164 SER B C 1
ATOM 4128 O O . SER B 1 164 ? -8.461 39.344 12.875 1 98.69 164 SER B O 1
ATOM 4130 N N . ARG B 1 165 ? -6.414 40.094 12.422 1 98.56 165 ARG B N 1
ATOM 4131 C CA . ARG B 1 165 ? -6.812 40.656 11.148 1 98.56 165 ARG B CA 1
ATOM 4132 C C . ARG B 1 165 ? -7.281 39.594 10.172 1 98.56 165 ARG B C 1
ATOM 4134 O O . ARG B 1 165 ? -8.266 39.781 9.453 1 98.56 165 ARG B O 1
ATOM 4141 N N . LEU B 1 166 ? -6.551 38.5 10.133 1 98.75 166 LEU B N 1
ATOM 4142 C CA . LEU B 1 166 ? -6.926 37.438 9.242 1 98.75 166 LEU B CA 1
ATOM 4143 C C . LEU B 1 166 ? -8.242 36.781 9.672 1 98.75 166 LEU B C 1
ATOM 4145 O O . LEU B 1 166 ? -9.078 36.438 8.828 1 98.75 166 LEU B O 1
ATOM 4149 N N . LYS B 1 167 ? -8.422 36.594 10.969 1 98.56 167 LYS B N 1
ATOM 4150 C CA . LYS B 1 1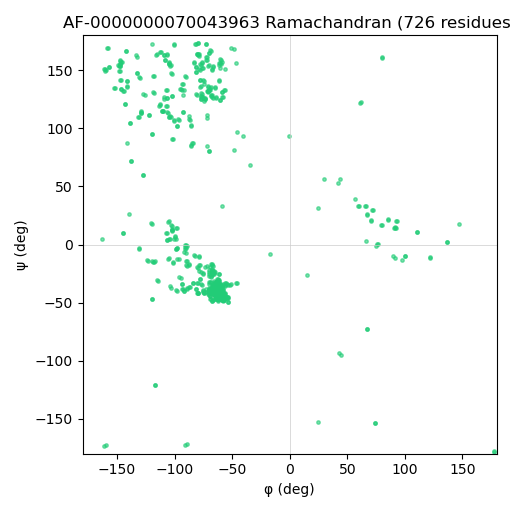67 ? -9.688 36.094 11.484 1 98.56 167 LYS B CA 1
ATOM 4151 C C . LYS B 1 167 ? -10.852 37 11.062 1 98.56 167 LYS B C 1
ATOM 4153 O O . LYS B 1 167 ? -11.883 36.5 10.594 1 98.56 167 LYS B O 1
ATOM 4158 N N . ASP B 1 168 ? -10.664 38.281 11.195 1 98.31 168 ASP B N 1
ATOM 4159 C CA . ASP B 1 168 ? -11.68 39.25 10.805 1 98.31 168 ASP B CA 1
ATOM 4160 C C . ASP B 1 168 ? -11.953 39.188 9.305 1 98.31 168 ASP B C 1
ATOM 4162 O O . ASP B 1 168 ? -13.078 39.469 8.859 1 98.31 168 ASP B O 1
ATOM 4166 N N . ALA B 1 169 ? -10.914 38.812 8.594 1 98.5 169 ALA B N 1
ATOM 4167 C CA . ALA B 1 169 ? -11.031 38.75 7.141 1 98.5 169 ALA B CA 1
ATOM 4168 C C . ALA B 1 169 ? -11.727 37.469 6.688 1 98.5 169 ALA B C 1
ATOM 4170 O O . ALA B 1 169 ? -12.164 37.375 5.543 1 98.5 169 ALA B O 1
ATOM 4171 N N . GLY B 1 170 ? -11.742 36.438 7.57 1 98.38 170 GLY B N 1
ATOM 4172 C CA . GLY B 1 170 ? -12.492 35.25 7.191 1 98.38 170 GLY B CA 1
ATOM 4173 C C . GLY B 1 170 ? -11.758 33.969 7.496 1 98.38 170 GLY B C 1
ATOM 4174 O O . GLY B 1 170 ? -12.258 32.875 7.199 1 98.38 170 GLY B O 1
ATOM 4175 N N . LEU B 1 171 ? -10.57 34 8.102 1 98.62 171 LEU B N 1
ATOM 4176 C CA . LEU B 1 171 ? -9.828 32.812 8.469 1 98.62 171 LEU B CA 1
ATOM 4177 C C . LEU B 1 171 ? -10.594 32 9.508 1 98.62 171 LEU B C 1
ATOM 4179 O O . LEU B 1 171 ? -10.93 32.5 10.578 1 98.62 171 LEU B O 1
ATOM 4183 N N . ASP B 1 172 ? -10.797 30.719 9.195 1 98.38 172 ASP B N 1
ATOM 4184 C CA . ASP B 1 172 ? -11.578 29.875 10.102 1 98.38 172 ASP B CA 1
ATOM 4185 C C . ASP B 1 172 ? -10.672 28.953 10.914 1 98.38 172 ASP B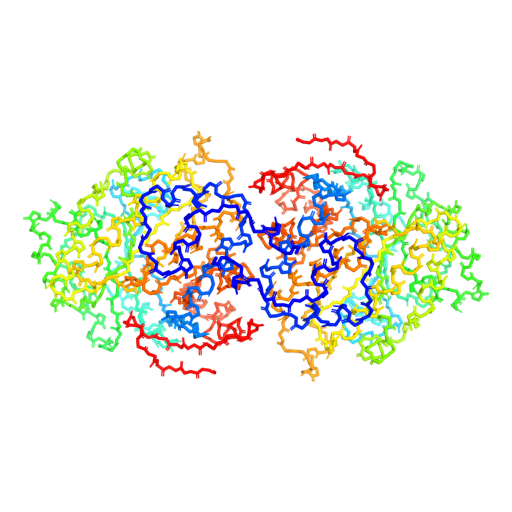 C 1
ATOM 4187 O O . ASP B 1 172 ? -10.984 28.609 12.055 1 98.38 172 ASP B O 1
ATOM 4191 N N . SER B 1 173 ? -9.633 28.453 10.336 1 98.62 173 SER B N 1
ATOM 4192 C CA . SER B 1 173 ? -8.695 27.531 10.969 1 98.62 173 SER B CA 1
ATOM 4193 C C . SER B 1 173 ? -7.34 27.547 10.266 1 98.62 173 SER B C 1
ATOM 4195 O O . SER B 1 173 ? -7.188 28.188 9.219 1 98.62 173 SER B O 1
ATOM 4197 N N . MET B 1 174 ? -6.398 26.922 10.914 1 98.69 174 MET B N 1
ATOM 4198 C CA . MET B 1 174 ? -5.051 26.891 10.344 1 98.69 174 MET B CA 1
ATOM 4199 C C . MET B 1 174 ? -4.621 25.453 10.039 1 98.69 174 MET B C 1
ATOM 4201 O O . MET B 1 174 ? -4.996 24.516 10.75 1 98.69 174 MET B O 1
ATOM 4205 N N . PRO B 1 175 ? -3.85 25.312 8.93 1 97.19 175 PRO B N 1
ATOM 4206 C CA . PRO B 1 175 ? -3.26 24 8.656 1 97.19 175 PRO B CA 1
ATOM 4207 C C . PRO B 1 175 ? -2.111 23.672 9.609 1 97.19 175 PRO B C 1
ATOM 4209 O O . PRO B 1 175 ? -1.687 24.516 10.391 1 97.19 175 PRO B O 1
ATOM 4212 N N . GLY B 1 176 ? -1.647 22.484 9.531 1 95.88 176 GLY B N 1
ATOM 4213 C CA . GLY B 1 176 ? -0.615 22.016 10.445 1 95.88 176 GLY B CA 1
ATOM 4214 C C . GLY B 1 176 ? 0.781 22.094 9.859 1 95.88 176 GLY B C 1
ATOM 4215 O O . GLY B 1 176 ? 1.769 21.859 10.555 1 95.88 176 GLY B O 1
ATOM 4216 N N . GLY B 1 177 ? 0.83 22.5 8.617 1 91.56 177 GLY B N 1
ATOM 4217 C CA . GLY B 1 177 ? 2.121 22.547 7.949 1 91.56 177 GLY B CA 1
ATOM 4218 C C . GLY B 1 177 ? 3.111 23.469 8.625 1 91.56 177 GLY B C 1
ATOM 4219 O O . GLY B 1 177 ? 2.719 24.359 9.398 1 91.56 177 GLY B O 1
ATOM 4220 N N . GLY B 1 178 ? 4.371 23.25 8.344 1 93.25 178 GLY B N 1
ATOM 4221 C CA . GLY B 1 178 ? 5.414 24.062 8.93 1 93.25 178 GLY B CA 1
ATOM 4222 C C . GLY B 1 178 ? 5.941 23.531 10.242 1 93.25 178 GLY B C 1
ATOM 4223 O O . GLY B 1 178 ? 6.98 23.969 10.734 1 93.25 178 GLY B O 1
ATOM 4224 N N . ALA B 1 179 ? 5.277 22.562 10.758 1 95.81 179 ALA B N 1
ATOM 4225 C CA . ALA B 1 179 ? 5.727 21.953 12.008 1 95.81 179 ALA B CA 1
ATOM 4226 C C . ALA B 1 179 ? 6.934 21.047 11.766 1 95.81 179 ALA B C 1
ATOM 4228 O O . ALA B 1 179 ? 7.898 21.078 12.531 1 95.81 179 ALA B O 1
ATOM 4229 N N . GLU B 1 180 ? 6.926 20.328 10.703 1 96.25 180 GLU B N 1
ATOM 4230 C CA . GLU B 1 180 ? 7.969 19.391 10.336 1 96.25 180 GLU B CA 1
ATOM 4231 C C . GLU B 1 180 ? 8.406 18.547 11.539 1 96.25 180 GLU B C 1
ATOM 4233 O O . GLU B 1 180 ? 7.75 17.578 11.898 1 96.25 180 GLU B O 1
ATOM 4238 N N . LEU B 1 181 ? 9.391 18.875 12.234 1 98.31 181 LEU B N 1
ATOM 4239 C CA . LEU B 1 181 ? 9.836 18.391 13.539 1 98.31 181 LEU B CA 1
ATOM 4240 C C . LEU B 1 181 ? 10.367 19.547 14.383 1 98.31 181 LEU B C 1
ATOM 4242 O O . LEU B 1 181 ? 11.078 20.406 13.883 1 98.31 181 LEU B O 1
ATOM 4246 N N . PHE B 1 182 ? 10.047 19.516 15.695 1 98.62 182 PHE B N 1
ATOM 4247 C CA . PHE B 1 182 ? 10.312 20.672 16.562 1 98.62 182 PHE B CA 1
ATOM 4248 C C . PHE B 1 182 ? 11.75 20.656 17.062 1 98.62 182 PHE B C 1
ATOM 4250 O O . PHE B 1 182 ? 12.352 21.703 17.281 1 98.62 182 PHE B O 1
ATOM 4257 N N . HIS B 1 183 ? 12.266 19.516 17.266 1 98 183 HIS B N 1
ATOM 4258 C CA . HIS B 1 183 ? 13.578 19.406 17.906 1 98 183 HIS B CA 1
ATOM 4259 C C . HIS B 1 183 ? 14.641 20.156 17.094 1 98 183 HIS B C 1
ATOM 4261 O O . HIS B 1 183 ? 14.805 19.922 15.906 1 98 183 HIS B O 1
ATOM 4267 N N . PRO B 1 184 ? 15.438 20.984 17.75 1 97.44 184 PRO B N 1
ATOM 4268 C CA . PRO B 1 184 ? 16.359 21.844 17.016 1 97.44 184 PRO B CA 1
ATOM 4269 C C . PRO B 1 184 ? 17.438 21.047 16.266 1 97.44 184 PRO B C 1
ATOM 4271 O O . PRO B 1 184 ? 17.859 21.469 15.18 1 97.44 184 PRO B O 1
ATOM 4274 N N . ASP B 1 185 ? 17.891 19.953 16.781 1 96.69 185 ASP B N 1
ATOM 4275 C CA . ASP B 1 185 ? 18.938 19.156 16.156 1 96.69 185 ASP B CA 1
ATOM 4276 C C . ASP B 1 185 ? 18.547 18.719 14.75 1 96.69 185 ASP B C 1
ATOM 4278 O O . ASP B 1 185 ? 19.375 18.734 13.844 1 96.69 185 ASP B O 1
ATOM 4282 N N . ILE B 1 186 ? 17.297 18.344 14.594 1 97.88 186 ILE B N 1
ATOM 4283 C CA . ILE B 1 186 ? 16.844 17.828 13.305 1 97.88 186 ILE B CA 1
ATOM 4284 C C . ILE B 1 186 ? 16.25 18.969 12.477 1 97.88 186 ILE B C 1
ATOM 4286 O O . ILE B 1 186 ? 16.422 19.016 11.258 1 97.88 186 ILE B O 1
ATOM 4290 N N . ARG B 1 187 ? 15.531 19.875 13.094 1 97.5 187 ARG B N 1
ATOM 4291 C CA . ARG B 1 187 ? 14.859 20.969 12.383 1 97.5 187 ARG B CA 1
ATOM 4292 C C . ARG B 1 187 ? 15.859 21.781 11.57 1 97.5 187 ARG B C 1
ATOM 4294 O O . ARG B 1 187 ? 15.617 22.078 10.398 1 97.5 187 ARG B O 1
ATOM 4301 N N . ASN B 1 188 ? 16.984 22.078 12.07 1 95.25 188 ASN B N 1
ATOM 4302 C CA . ASN B 1 188 ? 18.016 22.875 11.414 1 95.25 188 ASN B CA 1
ATOM 4303 C C . ASN B 1 188 ? 18.594 22.172 10.195 1 95.25 188 ASN B C 1
ATOM 4305 O O . ASN B 1 188 ? 19.141 22.797 9.297 1 95.25 188 ASN B O 1
ATOM 4309 N N . LYS B 1 189 ? 18.453 20.906 10.195 1 96.69 189 LYS B N 1
ATOM 4310 C CA . LYS B 1 189 ? 19.047 20.109 9.117 1 96.69 189 LYS B CA 1
ATOM 4311 C C . LYS B 1 189 ? 18.062 19.938 7.961 1 96.69 189 LYS B C 1
ATOM 4313 O O . LYS B 1 189 ? 18.469 19.625 6.84 1 96.69 189 LYS B O 1
ATOM 4318 N N . ILE B 1 190 ? 16.766 20.188 8.258 1 96.5 190 ILE B N 1
ATOM 4319 C CA . ILE B 1 190 ? 15.805 19.906 7.203 1 96.5 190 ILE B CA 1
ATOM 4320 C C . ILE B 1 190 ? 15.055 21.172 6.824 1 96.5 190 ILE B C 1
ATOM 4322 O O . ILE B 1 190 ? 14.359 21.219 5.809 1 96.5 190 ILE B O 1
ATOM 4326 N N . VAL B 1 191 ? 15.133 22.188 7.613 1 94.75 191 VAL B N 1
ATOM 4327 C CA . VAL B 1 191 ? 14.406 23.438 7.434 1 94.75 191 VAL B CA 1
ATOM 4328 C C . VAL B 1 191 ? 15.367 24.625 7.531 1 94.75 191 VAL B C 1
ATOM 4330 O O . VAL B 1 191 ? 15.922 24.891 8.594 1 94.75 191 VAL B O 1
ATOM 4333 N N . ARG B 1 192 ? 15.539 25.344 6.453 1 92.88 192 ARG B N 1
ATOM 4334 C CA . ARG B 1 192 ? 16.391 26.531 6.414 1 92.88 192 ARG B CA 1
ATOM 4335 C C . ARG B 1 192 ? 15.555 27.797 6.188 1 92.88 192 ARG B C 1
ATOM 4337 O O . ARG B 1 192 ? 14.852 27.906 5.18 1 92.88 192 ARG B O 1
ATOM 4344 N N . GLY B 1 193 ? 15.609 28.719 7.141 1 91.88 193 GLY B N 1
ATOM 4345 C CA . GLY B 1 193 ? 14.969 30 6.93 1 91.88 193 GLY B CA 1
ATOM 4346 C C . GLY B 1 193 ? 13.539 30.062 7.445 1 91.88 193 GLY B C 1
ATOM 4347 O O . GLY B 1 193 ? 12.766 30.922 7.051 1 91.88 193 GLY B O 1
ATOM 4348 N N . LYS B 1 194 ? 13.109 29.094 8.266 1 94.19 194 LYS B N 1
ATOM 4349 C CA . LYS B 1 194 ? 11.781 29.047 8.875 1 94.19 194 LYS B CA 1
ATOM 4350 C C . LYS B 1 194 ? 11.867 29.266 10.383 1 94.19 194 LYS B C 1
ATOM 4352 O O . LYS B 1 194 ? 12.961 29.281 10.953 1 94.19 194 LYS B O 1
ATOM 4357 N N . CYS B 1 195 ? 10.812 29.531 11.008 1 96.19 195 CYS B N 1
ATOM 4358 C CA . CYS B 1 195 ? 10.758 29.734 12.453 1 96.19 195 CYS B CA 1
ATOM 4359 C C . CYS B 1 195 ? 11.203 28.484 13.195 1 96.19 195 CYS B C 1
ATOM 4361 O O . CYS B 1 195 ? 11.188 27.375 12.641 1 96.19 195 CYS B O 1
ATOM 4363 N N . THR B 1 196 ? 11.656 28.688 14.414 1 97.62 196 THR B N 1
ATOM 4364 C CA . THR B 1 196 ? 12.016 27.562 15.266 1 97.62 196 THR B CA 1
ATOM 4365 C C . THR B 1 196 ? 10.773 26.766 15.672 1 97.62 196 THR B C 1
ATOM 4367 O O . THR B 1 196 ? 9.648 27.234 15.484 1 97.62 196 THR B O 1
ATOM 4370 N N . GLY B 1 197 ? 11.016 25.578 16.203 1 98.12 197 GLY B N 1
ATOM 4371 C CA . GLY B 1 197 ? 9.906 24.781 16.734 1 98.12 197 GLY B CA 1
ATOM 4372 C C . GLY B 1 197 ? 9.109 25.516 17.797 1 98.12 197 GLY B C 1
ATOM 4373 O O . GLY B 1 197 ? 7.875 25.484 17.781 1 98.12 197 GLY B O 1
ATOM 4374 N N . GLN B 1 198 ? 9.82 26.141 18.656 1 98.25 198 GLN B N 1
ATOM 4375 C CA . GLN B 1 198 ? 9.148 26.859 19.734 1 98.25 198 GLN B CA 1
ATOM 4376 C C . GLN B 1 198 ? 8.336 28.031 19.203 1 98.25 198 GLN B C 1
ATOM 4378 O O . GLN B 1 198 ? 7.223 28.281 19.656 1 98.25 198 GLN B O 1
ATOM 4383 N N . GLN B 1 199 ? 8.906 28.734 18.25 1 98.38 199 GLN B N 1
ATOM 4384 C CA . GLN B 1 199 ? 8.18 29.844 17.641 1 98.38 199 GLN B CA 1
ATOM 4385 C C . GLN B 1 199 ? 6.902 29.359 16.969 1 98.38 199 GLN B C 1
ATOM 4387 O O . GLN B 1 199 ? 5.871 30.031 17.016 1 98.38 199 GLN B O 1
ATOM 4392 N N . TRP B 1 200 ? 6.996 28.203 16.281 1 98.69 200 TRP B N 1
ATOM 4393 C CA . TRP B 1 200 ? 5.812 27.594 15.688 1 98.69 200 TRP B CA 1
ATOM 4394 C C . TRP B 1 200 ? 4.75 27.328 16.75 1 98.69 200 TRP B C 1
ATOM 4396 O O . TRP B 1 200 ? 3.594 27.719 16.594 1 98.69 200 TRP B O 1
ATOM 4406 N N . LEU B 1 201 ? 5.129 26.734 17.859 1 98.88 201 LEU B N 1
ATOM 4407 C CA . LEU B 1 201 ? 4.227 26.391 18.953 1 98.88 201 LEU B CA 1
ATOM 4408 C C . LEU B 1 201 ? 3.613 27.641 19.562 1 98.88 201 LEU B C 1
ATOM 4410 O O . LEU B 1 201 ? 2.432 27.641 19.922 1 98.88 201 LEU B O 1
ATOM 4414 N N . ASP B 1 202 ? 4.41 28.688 19.656 1 98.75 202 ASP B N 1
ATOM 4415 C CA . ASP B 1 202 ? 3.92 29.938 20.234 1 98.75 202 ASP B CA 1
ATOM 4416 C C . ASP B 1 202 ? 2.805 30.531 19.375 1 98.75 202 ASP B C 1
ATOM 4418 O O . ASP B 1 202 ? 1.788 30.984 19.906 1 98.75 202 ASP B O 1
ATOM 4422 N N . VAL B 1 203 ? 3.047 30.516 18.109 1 98.81 203 VAL B N 1
ATOM 4423 C CA . VAL B 1 203 ? 2.045 31.047 17.188 1 98.81 203 VAL B CA 1
ATOM 4424 C C . VAL B 1 203 ? 0.76 30.234 17.297 1 98.81 203 VAL B C 1
ATOM 4426 O O . VAL B 1 203 ? -0.338 30.797 17.328 1 98.81 203 VAL B O 1
ATOM 4429 N N . ILE B 1 204 ? 0.879 28.953 17.344 1 98.88 204 ILE B N 1
ATOM 4430 C CA . ILE B 1 204 ? -0.28 28.062 17.422 1 98.88 204 ILE B CA 1
ATOM 4431 C C . ILE B 1 204 ? -1.013 28.297 18.75 1 98.88 204 ILE B C 1
ATOM 4433 O O . ILE B 1 204 ? -2.244 28.328 18.781 1 98.88 204 ILE B O 1
ATOM 4437 N N . GLU B 1 205 ? -0.257 28.422 19.781 1 98.81 205 GLU B N 1
ATOM 4438 C CA . GLU B 1 205 ? -0.881 28.703 21.078 1 98.81 205 GLU B CA 1
ATOM 4439 C C . GLU B 1 205 ? -1.688 30 21.016 1 98.81 205 GLU B C 1
ATOM 4441 O O . GLU B 1 205 ? -2.807 30.062 21.531 1 98.81 205 GLU B O 1
ATOM 4446 N N . GLU B 1 206 ? -1.128 31.016 20.453 1 98.69 206 GLU B N 1
ATOM 4447 C CA . GLU B 1 206 ? -1.833 32.281 20.297 1 98.69 206 GLU B CA 1
ATOM 4448 C C . GLU B 1 206 ? -3.113 32.094 19.484 1 98.69 206 GLU B C 1
ATOM 4450 O O . GLU B 1 206 ? -4.172 32.594 19.859 1 98.69 206 GLU B O 1
ATOM 4455 N N . ALA B 1 207 ? -2.969 31.391 18.375 1 98.88 207 ALA B N 1
ATOM 4456 C CA . ALA B 1 207 ? -4.133 31.141 17.531 1 98.88 207 ALA B CA 1
ATOM 4457 C C . ALA B 1 207 ? -5.23 30.422 18.312 1 98.88 207 ALA B C 1
ATOM 4459 O O . ALA B 1 207 ? -6.391 30.844 18.281 1 98.88 207 ALA B O 1
ATOM 4460 N N . HIS B 1 208 ? -4.844 29.391 19.016 1 98.81 208 HIS B N 1
ATOM 4461 C CA . HIS B 1 208 ? -5.805 28.609 19.781 1 98.81 208 HIS B CA 1
ATOM 4462 C C . HIS B 1 208 ? -6.492 29.469 20.844 1 98.81 208 HIS B C 1
ATOM 4464 O O . HIS B 1 208 ? -7.699 29.344 21.062 1 98.81 208 HIS B O 1
ATOM 4470 N N . THR B 1 209 ? -5.781 30.344 21.438 1 98.19 209 THR B N 1
ATOM 4471 C CA . THR B 1 209 ? -6.328 31.234 22.469 1 98.19 209 THR B CA 1
ATOM 4472 C C . THR B 1 209 ? -7.332 32.219 21.859 1 98.19 209 THR B C 1
ATOM 4474 O O . THR B 1 209 ? -8.273 32.625 22.547 1 98.19 209 THR B O 1
ATOM 4477 N N . MET B 1 210 ? -7.152 32.469 20.625 1 98.25 210 MET B N 1
ATOM 4478 C CA . MET B 1 210 ? -8.039 33.375 19.922 1 98.25 210 MET B CA 1
ATOM 4479 C C . MET B 1 210 ? -9.211 32.625 19.297 1 98.25 210 MET B C 1
ATOM 4481 O O . MET B 1 210 ? -10.008 33.219 18.562 1 98.25 210 MET B O 1
ATOM 4485 N N . GLY B 1 211 ? -9.227 31.359 19.469 1 98.19 211 GLY B N 1
ATOM 4486 C CA . GLY B 1 211 ? -10.328 30.562 18.953 1 98.19 211 GLY B CA 1
ATOM 4487 C C . GLY B 1 211 ? -10.094 30.047 17.547 1 98.19 211 GLY B C 1
ATOM 4488 O O . GLY B 1 211 ? -11.031 29.578 16.891 1 98.19 211 GLY B O 1
ATOM 4489 N N . ILE B 1 212 ? -8.906 30.094 17.047 1 98.75 212 ILE B N 1
ATOM 4490 C CA . ILE B 1 212 ? -8.547 29.547 15.742 1 98.75 212 ILE B CA 1
ATOM 4491 C C . ILE B 1 212 ? -7.93 28.172 15.914 1 98.75 212 ILE B C 1
ATOM 4493 O O . ILE B 1 212 ? -6.758 28.047 16.281 1 98.75 212 ILE B O 1
ATOM 4497 N N . ASN B 1 213 ? -8.711 27.156 15.648 1 98.75 213 ASN B N 1
ATOM 4498 C CA . ASN B 1 213 ? -8.211 25.781 15.742 1 98.75 213 ASN B CA 1
ATOM 4499 C C . ASN B 1 213 ? -7.25 25.469 14.594 1 98.75 213 ASN B C 1
ATOM 4501 O O . ASN B 1 213 ? -7.227 26.172 13.586 1 98.75 213 ASN B O 1
ATOM 4505 N N . SER B 1 214 ? -6.492 24.453 14.805 1 98.69 214 SER B N 1
ATOM 4506 C CA . SER B 1 214 ? -5.535 24.078 13.766 1 98.69 214 SER B CA 1
ATOM 4507 C C . SER B 1 214 ? -5.309 22.578 13.742 1 98.69 214 SER B C 1
ATOM 4509 O O . SER B 1 214 ? -5.637 21.875 14.695 1 98.69 214 SER B O 1
ATOM 4511 N N . ASN B 1 215 ? -4.836 22.094 12.602 1 98.44 215 ASN B N 1
ATOM 4512 C CA . ASN B 1 215 ? -4.176 20.797 12.555 1 98.44 215 ASN B CA 1
ATOM 4513 C C . ASN B 1 215 ? -2.73 20.891 13.031 1 98.44 215 ASN B C 1
ATOM 4515 O O . ASN B 1 215 ? -2.256 21.953 13.398 1 98.44 215 ASN B O 1
ATOM 4519 N N . VAL B 1 216 ? -2.121 19.766 13.141 1 98.75 216 VAL B N 1
ATOM 4520 C CA . VAL B 1 216 ? -0.679 19.672 13.344 1 98.75 216 VAL B CA 1
ATOM 4521 C C . VAL B 1 216 ? -0.113 18.5 12.547 1 98.75 216 VAL B C 1
ATOM 4523 O O . VAL B 1 216 ? -0.733 17.438 12.469 1 98.75 216 VAL B O 1
ATOM 4526 N N . THR B 1 217 ? 1.024 18.766 11.883 1 98.19 217 THR B N 1
ATOM 4527 C CA . THR B 1 217 ? 1.659 17.719 11.094 1 98.19 217 THR B CA 1
ATOM 4528 C C . THR B 1 217 ? 2.955 17.25 11.758 1 98.19 217 THR B C 1
ATOM 4530 O O . THR B 1 217 ? 3.467 17.906 12.664 1 98.19 217 THR B O 1
ATOM 4533 N N . MET B 1 218 ? 3.428 16.156 11.383 1 98.56 218 MET B N 1
ATOM 4534 C CA . MET B 1 218 ? 4.723 15.594 11.758 1 98.56 218 MET B CA 1
ATOM 4535 C C . MET B 1 218 ? 5.402 14.945 10.562 1 98.56 218 MET B C 1
ATOM 4537 O O . MET B 1 218 ? 4.98 13.883 10.102 1 98.56 218 MET B O 1
ATOM 4541 N N . LEU B 1 219 ? 6.395 15.641 10.047 1 97.44 219 LEU B N 1
ATOM 4542 C CA . LEU B 1 219 ? 7.172 15.062 8.961 1 97.44 219 LEU B CA 1
ATOM 4543 C C . LEU B 1 219 ? 8.039 13.914 9.461 1 97.44 219 LEU B C 1
ATOM 4545 O O . LEU B 1 219 ? 8.703 14.031 10.492 1 97.44 219 LEU B O 1
ATOM 4549 N N . TYR B 1 220 ? 8.016 12.766 8.766 1 97.81 220 TYR B N 1
ATOM 4550 C CA . TYR B 1 220 ? 8.844 11.625 9.164 1 97.81 220 TYR B CA 1
ATOM 4551 C C . TYR B 1 220 ? 9.383 10.898 7.941 1 97.81 220 TYR B C 1
ATOM 4553 O O . TYR B 1 220 ? 8.945 11.148 6.816 1 97.81 220 TYR B O 1
ATOM 4561 N N . GLY B 1 221 ? 10.398 10.008 8.195 1 97.06 221 GLY B N 1
ATOM 4562 C CA . GLY B 1 221 ? 10.922 9.156 7.141 1 97.06 221 GLY B CA 1
ATOM 4563 C C . GLY B 1 221 ? 12.117 9.766 6.422 1 97.06 221 GLY B C 1
ATOM 4564 O O . GLY B 1 221 ? 12.344 9.484 5.246 1 97.06 221 GLY B O 1
ATOM 4565 N N . HIS B 1 222 ? 12.773 10.68 6.988 1 95.94 222 HIS B N 1
ATOM 4566 C CA . HIS B 1 222 ? 13.969 11.305 6.434 1 95.94 222 HIS B CA 1
ATOM 4567 C C . HIS B 1 222 ? 15.188 11.047 7.316 1 95.94 222 HIS B C 1
ATOM 4569 O O . HIS B 1 222 ? 15.547 9.898 7.555 1 95.94 222 HIS B O 1
ATOM 4575 N N . ILE B 1 223 ? 15.859 11.984 7.824 1 97.19 223 ILE B N 1
ATOM 4576 C CA . ILE B 1 223 ? 17.094 11.75 8.562 1 97.19 223 ILE B CA 1
ATOM 4577 C C . ILE B 1 223 ? 16.828 11.844 10.062 1 97.19 223 ILE B C 1
ATOM 4579 O O . ILE B 1 223 ? 17.766 11.883 10.867 1 97.19 223 ILE B O 1
ATOM 4583 N N . GLU B 1 224 ? 15.57 11.836 10.461 1 98 224 GLU B N 1
ATOM 4584 C CA . GLU B 1 224 ? 15.242 11.984 11.875 1 98 224 GLU B CA 1
ATOM 4585 C C . GLU B 1 224 ? 15.594 10.719 12.656 1 98 224 GLU B C 1
ATOM 4587 O O . GLU B 1 224 ? 15.734 9.641 12.07 1 98 224 GLU B O 1
ATOM 4592 N N . LYS B 1 225 ? 15.75 10.922 13.953 1 97.62 225 LYS B N 1
ATOM 4593 C CA . LYS B 1 225 ? 15.938 9.836 14.906 1 97.62 225 LYS B CA 1
ATOM 4594 C C . LYS B 1 225 ? 14.68 9.625 15.75 1 97.62 225 LYS B C 1
ATOM 4596 O O . LYS B 1 225 ? 13.82 10.5 15.82 1 97.62 225 LYS B O 1
ATOM 4601 N N . PRO B 1 226 ? 14.57 8.484 16.422 1 98.12 226 PRO B N 1
ATOM 4602 C CA . PRO B 1 226 ? 13.406 8.219 17.266 1 98.12 226 PRO B CA 1
ATOM 4603 C C . PRO B 1 226 ? 13.164 9.312 18.297 1 98.12 226 PRO B C 1
ATOM 4605 O O . PRO B 1 226 ? 12.016 9.672 18.562 1 98.12 226 PRO B O 1
ATOM 4608 N N . GLU B 1 227 ? 14.211 9.883 18.781 1 98.5 227 GLU B N 1
ATOM 4609 C CA . GLU B 1 227 ? 14.102 10.914 19.797 1 98.5 227 GLU B CA 1
ATOM 4610 C C . GLU B 1 227 ? 13.375 12.148 19.266 1 98.5 227 GLU B C 1
ATOM 4612 O O . GLU B 1 227 ? 12.633 12.805 20.016 1 98.5 227 GLU B O 1
ATOM 4617 N N . HIS B 1 228 ? 13.578 12.43 18.047 1 98.75 228 HIS B N 1
ATOM 4618 C CA . HIS B 1 228 ? 12.961 13.602 17.438 1 98.75 228 HIS B CA 1
ATOM 4619 C C . HIS B 1 228 ? 11.453 13.414 17.297 1 98.75 228 HIS B C 1
ATOM 4621 O O . HIS B 1 228 ? 10.68 14.344 17.547 1 98.75 228 HIS B O 1
ATOM 4627 N N . VAL B 1 229 ? 11.055 12.188 16.938 1 98.81 229 VAL B N 1
ATOM 4628 C CA . VAL B 1 229 ? 9.641 11.852 16.75 1 98.81 229 VAL B CA 1
ATOM 4629 C C . VAL B 1 229 ? 8.914 11.93 18.094 1 98.81 229 VAL B C 1
ATOM 4631 O O . VAL B 1 229 ? 7.875 12.578 18.203 1 98.81 229 VAL B O 1
ATOM 4634 N N . VAL B 1 230 ? 9.469 11.352 19.094 1 98.81 230 VAL B N 1
ATOM 4635 C CA . VAL B 1 230 ? 8.852 11.289 20.406 1 98.81 230 VAL B CA 1
ATOM 4636 C C . VAL B 1 230 ? 8.75 12.695 21 1 98.81 230 VAL B C 1
ATOM 4638 O O . VAL B 1 230 ? 7.719 13.078 21.562 1 98.81 230 VAL B O 1
ATOM 4641 N N . ASP B 1 231 ? 9.805 13.477 20.828 1 98.81 231 ASP B N 1
ATOM 4642 C CA . ASP B 1 231 ? 9.812 14.852 21.297 1 98.81 231 ASP B CA 1
ATOM 4643 C C . ASP B 1 231 ? 8.688 15.656 20.656 1 98.81 231 ASP B C 1
ATOM 4645 O O . ASP B 1 231 ? 7.996 16.422 21.328 1 98.81 231 ASP B O 1
ATOM 4649 N N . HIS B 1 232 ? 8.547 15.477 19.422 1 98.94 232 HIS B N 1
ATOM 4650 C CA . HIS B 1 232 ? 7.516 16.188 18.672 1 98.94 232 HIS B CA 1
ATOM 4651 C C . HIS B 1 232 ? 6.125 15.859 19.203 1 98.94 232 HIS B C 1
ATOM 4653 O O . HIS B 1 232 ? 5.324 16.766 19.453 1 98.94 232 HIS B O 1
ATOM 4659 N N . LEU B 1 233 ? 5.863 14.617 19.438 1 98.94 233 LEU B N 1
ATOM 4660 C CA . LEU B 1 233 ? 4.559 14.164 19.906 1 98.94 233 LEU B CA 1
ATOM 4661 C C . LEU B 1 233 ? 4.277 14.664 21.312 1 98.94 233 LEU B C 1
ATOM 4663 O O . LEU B 1 233 ? 3.145 15.039 21.641 1 98.94 233 LEU B O 1
ATOM 4667 N N . ILE B 1 234 ? 5.258 14.695 22.109 1 98.88 234 ILE B N 1
ATOM 4668 C CA . ILE B 1 234 ? 5.086 15.164 23.484 1 98.88 234 ILE B CA 1
ATOM 4669 C C . ILE B 1 234 ? 4.762 16.656 23.484 1 98.88 234 ILE B C 1
ATOM 4671 O O . ILE B 1 234 ? 3.877 17.094 24.219 1 98.88 234 ILE B O 1
ATOM 4675 N N . LYS B 1 235 ? 5.414 17.375 22.656 1 98.88 235 LYS B N 1
ATOM 4676 C CA . LYS B 1 235 ? 5.152 18.812 22.594 1 98.88 235 LYS B CA 1
ATOM 4677 C C . LYS B 1 235 ? 3.744 19.094 22.094 1 98.88 235 LYS B C 1
ATOM 4679 O O . LYS B 1 235 ? 3.074 20.016 22.578 1 98.88 235 LYS B O 1
ATOM 4684 N N . ILE B 1 236 ? 3.332 18.312 21.141 1 98.88 236 ILE B N 1
ATOM 4685 C CA . ILE B 1 236 ? 1.957 18.422 20.656 1 98.88 236 ILE B CA 1
ATOM 4686 C C . ILE B 1 236 ? 0.99 18.125 21.797 1 98.88 236 ILE B C 1
ATOM 4688 O O . ILE B 1 236 ? 0.028 18.859 22.016 1 98.88 236 ILE B O 1
ATOM 4692 N N . ARG B 1 237 ? 1.253 17.062 22.516 1 98.88 237 ARG B N 1
ATOM 4693 C CA . ARG B 1 237 ? 0.405 16.641 23.625 1 98.88 237 ARG B CA 1
ATOM 4694 C C . ARG B 1 237 ? 0.297 17.734 24.672 1 98.88 237 ARG B C 1
ATOM 4696 O O . ARG B 1 237 ? -0.802 18.062 25.125 1 98.88 237 ARG B O 1
ATOM 4703 N N . GLU B 1 238 ? 1.409 18.312 25.031 1 98.75 238 GLU B N 1
ATOM 4704 C CA . GLU B 1 238 ? 1.434 19.328 26.078 1 98.75 238 GLU B CA 1
ATOM 4705 C C . GLU B 1 238 ? 0.681 20.594 25.656 1 98.75 238 GLU B C 1
ATOM 4707 O O . GLU B 1 238 ? -0.052 21.172 26.453 1 98.75 238 GLU B O 1
ATOM 4712 N N . LEU B 1 239 ? 0.892 20.969 24.422 1 98.88 239 LEU B N 1
ATOM 4713 C CA . LEU B 1 239 ? 0.153 22.125 23.953 1 98.88 239 LEU B CA 1
ATOM 4714 C C . LEU B 1 239 ? -1.341 21.828 23.875 1 98.88 239 LEU B C 1
ATOM 4716 O O . LEU B 1 239 ? -2.166 22.688 24.188 1 98.88 239 LEU B O 1
ATOM 4720 N N . GLN B 1 240 ? -1.648 20.656 23.469 1 98.88 240 GLN B N 1
ATOM 4721 C CA . GLN B 1 240 ? -3.053 20.266 23.375 1 98.88 240 GLN B CA 1
ATOM 4722 C C . GLN B 1 240 ? -3.703 20.266 24.766 1 98.88 240 GLN B C 1
ATOM 4724 O O . GLN B 1 240 ? -4.867 20.641 24.906 1 98.88 240 GLN B O 1
ATOM 4729 N N . LYS B 1 241 ? -3.029 19.859 25.766 1 98.62 241 LYS B N 1
ATOM 4730 C CA . LYS B 1 241 ? -3.551 19.891 27.125 1 98.62 241 LYS B CA 1
ATOM 4731 C C . LYS B 1 241 ? -3.859 21.328 27.562 1 98.62 241 LYS B C 1
ATOM 4733 O O . LYS B 1 241 ? -4.828 21.562 28.281 1 98.62 241 LYS B O 1
ATOM 4738 N N . LYS B 1 242 ? -3.047 22.141 27.031 1 98.5 242 LYS B N 1
ATOM 4739 C CA . LYS B 1 242 ? -3.152 23.547 27.438 1 98.5 242 LYS B CA 1
ATOM 4740 C C . LYS B 1 242 ? -4.289 24.25 26.688 1 98.5 242 LYS B C 1
ATOM 4742 O O . LYS B 1 242 ? -5.051 25.016 27.281 1 98.5 242 LYS B O 1
ATOM 4747 N N . THR B 1 243 ? -4.43 23.984 25.391 1 98.5 243 THR B N 1
ATOM 4748 C CA . THR B 1 243 ? -5.285 24.844 24.578 1 98.5 243 THR B CA 1
ATOM 4749 C C . THR B 1 243 ? -6.496 24.078 24.062 1 98.5 243 THR B C 1
ATOM 4751 O O . THR B 1 243 ? -7.523 24.688 23.734 1 98.5 243 THR B O 1
ATOM 4754 N N . ARG B 1 244 ? -6.277 22.766 23.844 1 98.19 244 ARG B N 1
ATOM 4755 C CA . ARG B 1 244 ? -7.297 21.906 23.25 1 98.19 244 ARG B CA 1
ATOM 4756 C C . ARG B 1 244 ? -7.699 22.406 21.875 1 98.19 244 ARG B C 1
ATOM 4758 O O . ARG B 1 244 ? -8.867 22.297 21.484 1 98.19 244 ARG B O 1
ATOM 4765 N N . GLY B 1 245 ? -6.727 22.969 21.203 1 98.75 245 GLY B N 1
ATOM 4766 C CA . GLY B 1 245 ? -7.051 23.641 19.938 1 98.75 245 GLY B CA 1
ATOM 4767 C C . GLY B 1 245 ? -6.707 22.797 18.719 1 98.75 245 GLY B C 1
ATOM 4768 O O . GLY B 1 245 ? -7.156 23.094 17.609 1 98.75 245 GLY B O 1
ATOM 4769 N N . PHE B 1 246 ? -5.891 21.75 18.875 1 98.88 246 PHE B N 1
ATOM 4770 C CA . PHE B 1 246 ? -5.562 20.875 17.75 1 98.88 246 PHE B CA 1
ATOM 4771 C C . PHE B 1 246 ? -6.766 20.031 17.344 1 98.88 246 PHE B C 1
ATOM 4773 O O . PHE B 1 246 ? -7.453 19.484 18.203 1 98.88 246 PHE B O 1
ATOM 4780 N N . LEU B 1 247 ? -6.973 19.953 16.047 1 98.62 247 LEU B N 1
ATOM 4781 C CA . LEU B 1 247 ? -8.086 19.156 15.531 1 98.62 247 LEU B CA 1
ATOM 4782 C C . LEU B 1 247 ? -7.637 17.734 15.227 1 98.62 247 LEU B C 1
ATOM 4784 O O . LEU B 1 247 ? -8.391 16.781 15.461 1 98.62 247 LEU B O 1
ATOM 4788 N N . THR B 1 248 ? -6.441 17.609 14.68 1 98.75 248 THR B N 1
ATOM 4789 C CA . THR B 1 248 ? -5.918 16.297 14.297 1 98.75 248 THR B CA 1
ATOM 4790 C C . THR B 1 248 ? -4.402 16.344 14.141 1 98.75 248 THR B C 1
ATOM 4792 O O . THR B 1 248 ? -3.836 17.406 13.859 1 98.75 248 THR B O 1
ATOM 4795 N N . LEU B 1 249 ? -3.773 15.234 14.391 1 98.88 249 LEU B N 1
ATOM 4796 C CA . LEU B 1 249 ? -2.4 15.031 13.938 1 98.88 249 LEU B CA 1
ATOM 4797 C C . LEU B 1 249 ? -2.365 14.359 12.578 1 98.88 249 LEU B C 1
ATOM 4799 O O . LEU B 1 249 ? -3.072 13.375 12.344 1 98.88 249 LEU B O 1
ATOM 4803 N N . ILE B 1 250 ? -1.556 14.906 11.711 1 98.38 250 ILE B N 1
ATOM 4804 C CA . ILE B 1 250 ? -1.341 14.312 10.398 1 98.38 250 ILE B CA 1
ATOM 4805 C C . ILE B 1 250 ? 0.134 13.953 10.227 1 98.38 250 ILE B C 1
ATOM 4807 O O . ILE B 1 250 ? 0.957 14.82 9.914 1 98.38 250 ILE B O 1
ATOM 4811 N N . PRO B 1 251 ? 0.526 12.695 10.508 1 98.38 251 PRO B N 1
ATOM 4812 C CA . PRO B 1 251 ? 1.874 12.297 10.102 1 98.38 251 PRO B CA 1
ATOM 4813 C C . PRO B 1 251 ? 2.086 12.391 8.586 1 98.38 251 PRO B C 1
ATOM 4815 O O . PRO B 1 251 ? 1.307 11.828 7.816 1 98.38 251 PRO B O 1
ATOM 4818 N N . LEU B 1 252 ? 3.08 13.117 8.227 1 96.5 252 LEU B N 1
ATOM 4819 C CA . LEU B 1 252 ? 3.35 13.352 6.809 1 96.5 252 LEU B CA 1
ATOM 4820 C C . LEU B 1 252 ? 4.629 12.648 6.375 1 96.5 252 LEU B C 1
ATOM 4822 O O . LEU B 1 252 ? 5.723 13.008 6.816 1 96.5 252 LEU B O 1
ATOM 4826 N N . LYS B 1 253 ? 4.457 11.703 5.5 1 95.5 253 LYS B N 1
ATOM 4827 C CA . LYS B 1 253 ? 5.605 10.977 4.973 1 95.5 253 LYS B CA 1
ATOM 4828 C C . LYS B 1 253 ? 6.465 11.875 4.082 1 95.5 253 LYS B C 1
ATOM 4830 O O . LYS B 1 253 ? 5.945 12.547 3.188 1 95.5 253 LYS B O 1
ATOM 4835 N N . PHE B 1 254 ? 7.797 11.82 4.281 1 95.06 254 PHE B N 1
ATOM 4836 C CA . PHE B 1 254 ? 8.75 12.578 3.475 1 95.06 254 PHE B CA 1
ATOM 4837 C C . PHE B 1 254 ? 8.781 12.055 2.043 1 95.06 254 PHE B C 1
ATOM 4839 O O . PHE B 1 254 ? 8.867 10.844 1.822 1 95.06 254 PHE B O 1
ATOM 4846 N N . SER B 1 255 ? 8.625 12.984 1.11 1 91.12 255 SER B N 1
ATOM 4847 C CA . SER B 1 255 ? 8.805 12.672 -0.304 1 91.12 255 SER B CA 1
ATOM 4848 C C . SER B 1 255 ? 10.219 12.984 -0.769 1 91.12 255 SER B C 1
ATOM 4850 O O . SER B 1 255 ? 10.688 14.117 -0.619 1 91.12 255 SER B O 1
ATOM 4852 N N . LEU B 1 256 ? 10.797 12.141 -1.45 1 88.38 256 LEU B N 1
ATOM 4853 C CA . LEU B 1 256 ? 12.234 12.18 -1.721 1 88.38 256 LEU B CA 1
ATOM 4854 C C . LEU B 1 256 ? 12.531 13.023 -2.955 1 88.38 256 LEU B C 1
ATOM 4856 O O . LEU B 1 256 ? 13.445 13.852 -2.945 1 88.38 256 LEU B O 1
ATOM 4860 N N . ASP B 1 257 ? 11.734 13.008 -3.949 1 87.44 257 ASP B N 1
ATOM 4861 C CA . ASP B 1 257 ? 12.07 13.453 -5.301 1 87.44 257 ASP B CA 1
ATOM 4862 C C . ASP B 1 257 ? 12.305 14.961 -5.332 1 87.44 257 ASP B C 1
ATOM 4864 O O . ASP B 1 257 ? 11.492 15.742 -4.836 1 87.44 257 ASP B O 1
ATOM 4868 N N . ASN B 1 258 ? 13.43 15.383 -5.844 1 89.94 258 ASN B N 1
ATOM 4869 C CA . ASN B 1 258 ? 13.805 16.75 -6.16 1 89.94 258 ASN B CA 1
ATOM 4870 C C . ASN B 1 258 ? 14.062 17.578 -4.898 1 89.94 258 ASN B C 1
ATOM 4872 O O . ASN B 1 258 ? 13.82 18.781 -4.875 1 89.94 258 ASN B O 1
ATOM 4876 N N . THR B 1 259 ? 14.523 16.906 -3.824 1 92.56 259 THR B N 1
ATOM 4877 C CA . THR B 1 259 ? 14.875 17.625 -2.605 1 92.56 259 THR B CA 1
ATOM 4878 C C . THR B 1 259 ? 16.391 17.719 -2.453 1 92.56 259 THR B C 1
ATOM 4880 O O . THR B 1 259 ? 17.125 16.938 -3.053 1 92.56 259 THR B O 1
ATOM 4883 N N . GLU B 1 260 ? 16.781 18.672 -1.725 1 93.06 260 GLU B N 1
ATOM 4884 C CA . GLU B 1 260 ? 18.203 18.797 -1.416 1 93.06 260 GLU B CA 1
ATOM 4885 C C . GLU B 1 260 ? 18.703 17.594 -0.629 1 93.06 260 GLU B C 1
ATOM 4887 O O . GLU B 1 260 ? 19.844 17.172 -0.805 1 93.06 260 GLU B O 1
ATOM 4892 N N . LEU B 1 261 ? 17.938 17.016 0.23 1 94.19 261 LEU B N 1
ATOM 4893 C CA . LEU B 1 261 ? 18.312 15.844 1.014 1 94.19 261 LEU B CA 1
ATOM 4894 C C . LEU B 1 261 ? 18.672 14.672 0.104 1 94.19 261 LEU B C 1
ATOM 4896 O O . LEU B 1 261 ? 19.609 13.914 0.395 1 94.19 261 LEU B O 1
ATOM 4900 N N . GLU B 1 262 ? 17.906 14.516 -0.953 1 91.88 262 GLU B N 1
ATOM 4901 C CA . GLU B 1 262 ? 18.219 13.484 -1.938 1 91.88 262 GLU B CA 1
ATOM 4902 C C . GLU B 1 262 ? 19.5 13.812 -2.701 1 91.88 262 GLU B C 1
ATOM 4904 O O . GLU B 1 262 ? 20.375 12.953 -2.861 1 91.88 262 GLU B O 1
ATOM 4909 N N . GLN B 1 263 ? 19.578 15.086 -3.154 1 93.06 263 GLN B N 1
ATOM 4910 C CA . GLN B 1 263 ? 20.719 15.523 -3.967 1 93.06 263 GLN B CA 1
ATOM 4911 C C . GLN B 1 263 ? 22.031 15.375 -3.209 1 93.06 263 GLN B C 1
ATOM 4913 O O . GLN B 1 263 ? 23.062 15.047 -3.801 1 93.06 263 GLN B O 1
ATOM 4918 N N . GLU B 1 264 ? 21.938 15.578 -1.94 1 95.19 264 GLU B N 1
ATOM 4919 C CA . GLU B 1 264 ? 23.125 15.484 -1.11 1 95.19 264 GLU B CA 1
ATOM 4920 C C . GLU B 1 264 ? 23.344 14.062 -0.6 1 95.19 264 GLU B C 1
ATOM 4922 O O . GLU B 1 264 ? 24.219 13.82 0.227 1 95.19 264 GLU B O 1
ATOM 4927 N N . HIS B 1 265 ? 22.469 13.148 -0.933 1 93.81 265 HIS B N 1
ATOM 4928 C CA . HIS B 1 265 ? 22.562 11.727 -0.631 1 93.81 265 HIS B CA 1
ATOM 4929 C C . HIS B 1 265 ? 22.438 11.469 0.867 1 93.81 265 HIS B C 1
ATOM 4931 O O . HIS B 1 265 ? 23.031 10.531 1.395 1 93.81 265 HIS B O 1
ATOM 4937 N N . LEU B 1 266 ? 21.781 12.375 1.505 1 94.12 266 LEU B N 1
ATOM 4938 C CA . LEU B 1 266 ? 21.469 12.156 2.914 1 94.12 266 LEU B CA 1
ATOM 4939 C C . LEU B 1 266 ? 20.312 11.18 3.072 1 94.12 266 LEU B C 1
ATOM 4941 O O . LEU B 1 266 ? 20.203 10.492 4.094 1 94.12 266 LEU B O 1
ATOM 4945 N N . VAL B 1 267 ? 19.438 11.219 2.189 1 93.12 267 VAL B N 1
ATOM 4946 C CA . VAL B 1 267 ? 18.344 10.258 2.068 1 93.12 267 VAL B CA 1
ATOM 4947 C C . VAL B 1 267 ? 18.312 9.688 0.653 1 93.12 267 VAL B C 1
ATOM 4949 O O . VAL B 1 267 ? 18.281 10.438 -0.325 1 93.12 267 VAL B O 1
ATOM 4952 N N . ASN B 1 268 ? 18.266 8.422 0.523 1 91.06 268 ASN B N 1
ATOM 4953 C CA . ASN B 1 268 ? 18.406 7.828 -0.805 1 91.06 268 ASN B CA 1
ATOM 4954 C C . ASN B 1 268 ? 17.141 7.051 -1.195 1 91.06 268 ASN B C 1
ATOM 4956 O O . ASN B 1 268 ? 16.969 6.695 -2.363 1 91.06 268 ASN B O 1
ATOM 4960 N N . ASN B 1 269 ? 16.328 6.805 -0.188 1 89.44 269 ASN B N 1
ATOM 4961 C CA . ASN B 1 269 ? 15.086 6.082 -0.415 1 89.44 269 ASN B CA 1
ATOM 4962 C C . ASN B 1 269 ? 13.992 6.527 0.551 1 89.44 269 ASN B C 1
ATOM 4964 O O . ASN B 1 269 ? 14.289 7.059 1.624 1 89.44 269 ASN B O 1
ATOM 4968 N N . GLU B 1 270 ? 12.812 6.359 0.114 1 89.75 270 GLU B N 1
ATOM 4969 C CA . GLU B 1 270 ? 11.719 6.594 1.044 1 89.75 270 GLU B CA 1
ATOM 4970 C C . GLU B 1 270 ? 11.719 5.562 2.172 1 89.75 270 GLU B C 1
ATOM 4972 O O . GLU B 1 270 ? 12.211 4.449 1.999 1 89.75 270 GLU B O 1
ATOM 4977 N N . CYS B 1 271 ? 11.195 5.941 3.264 1 93.81 271 CYS B N 1
ATOM 4978 C CA . CYS B 1 271 ? 11.141 5 4.375 1 93.81 271 CYS B CA 1
ATOM 4979 C C . CYS B 1 271 ? 10.141 3.885 4.094 1 93.81 271 CYS B C 1
ATOM 4981 O O . CYS B 1 271 ? 9.297 4.008 3.199 1 93.81 271 CYS B O 1
ATOM 4983 N N . SER B 1 272 ? 10.219 2.861 4.848 1 95.5 272 SER B N 1
ATOM 4984 C CA . SER B 1 272 ? 9.398 1.676 4.617 1 95.5 272 SER B CA 1
ATOM 4985 C C . SER B 1 272 ? 7.965 1.897 5.082 1 95.5 272 SER B C 1
ATOM 4987 O O . SER B 1 272 ? 7.707 2.738 5.945 1 95.5 272 SER B O 1
ATOM 4989 N N . SER B 1 273 ? 7.09 1.114 4.488 1 96.5 273 SER B N 1
ATOM 4990 C CA . SER B 1 273 ? 5.695 1.152 4.906 1 96.5 273 SER B CA 1
ATOM 4991 C C . SER B 1 273 ? 5.527 0.614 6.324 1 96.5 273 SER B C 1
ATOM 4993 O O . SER B 1 273 ? 4.559 0.951 7.012 1 96.5 273 SER B O 1
ATOM 4995 N N . VAL B 1 274 ? 6.422 -0.208 6.773 1 96.5 274 VAL B N 1
ATOM 4996 C CA . VAL B 1 274 ? 6.418 -0.7 8.148 1 96.5 274 VAL B CA 1
ATOM 4997 C C . VAL B 1 274 ? 6.652 0.46 9.109 1 96.5 274 VAL B C 1
ATOM 4999 O O . VAL B 1 274 ? 5.988 0.56 10.148 1 96.5 274 VAL B O 1
ATOM 5002 N N . TYR B 1 275 ? 7.562 1.307 8.719 1 97.25 275 TYR B N 1
ATOM 5003 C CA . TYR B 1 275 ? 7.832 2.494 9.523 1 97.25 275 TYR B CA 1
ATOM 5004 C C . TYR B 1 275 ? 6.637 3.438 9.523 1 97.25 275 TYR B C 1
ATOM 5006 O O . TYR B 1 275 ? 6.297 4.027 10.555 1 97.25 275 TYR B O 1
ATOM 5014 N N . ASP B 1 276 ? 5.973 3.555 8.359 1 98.06 276 ASP B N 1
ATOM 5015 C CA . ASP B 1 276 ? 4.75 4.348 8.281 1 98.06 276 ASP B CA 1
ATOM 5016 C C . ASP B 1 276 ? 3.74 3.902 9.336 1 98.06 276 ASP B C 1
ATOM 5018 O O . ASP B 1 276 ? 3.191 4.73 10.062 1 98.06 276 ASP B O 1
ATOM 5022 N N . LEU B 1 277 ? 3.533 2.615 9.367 1 98.38 277 LEU B N 1
ATOM 5023 C CA . LEU B 1 277 ? 2.531 2.053 10.266 1 98.38 277 LEU B CA 1
ATOM 5024 C C . LEU B 1 277 ? 2.953 2.223 11.719 1 98.38 277 LEU B C 1
ATOM 5026 O O . LEU B 1 277 ? 2.111 2.441 12.594 1 98.38 277 LEU B O 1
ATOM 5030 N N . LYS B 1 278 ? 4.258 2.115 12 1 98.12 278 LYS B N 1
ATOM 5031 C CA . LYS B 1 278 ? 4.773 2.342 13.344 1 98.12 278 LYS B CA 1
ATOM 5032 C C . LYS B 1 278 ? 4.5 3.77 13.805 1 98.12 278 LYS B C 1
ATOM 5034 O O . LYS B 1 278 ? 4.109 3.992 14.953 1 98.12 278 LYS B O 1
ATOM 5039 N N . ILE B 1 279 ? 4.668 4.715 12.938 1 98.75 279 ILE B N 1
ATOM 5040 C CA . ILE B 1 279 ? 4.449 6.129 13.234 1 98.75 279 ILE B CA 1
ATOM 5041 C C . ILE B 1 279 ? 2.98 6.359 13.578 1 98.75 279 ILE B C 1
ATOM 5043 O O . ILE B 1 279 ? 2.67 7.062 14.547 1 98.75 279 ILE B O 1
ATOM 5047 N N . ILE B 1 280 ? 2.078 5.762 12.82 1 98.81 280 ILE B N 1
ATOM 5048 C CA . ILE B 1 280 ? 0.65 5.898 13.078 1 98.81 280 ILE B CA 1
ATOM 5049 C C . ILE B 1 280 ? 0.317 5.32 14.453 1 98.81 280 ILE B C 1
ATOM 5051 O O . ILE B 1 280 ? -0.349 5.973 15.258 1 98.81 280 ILE B O 1
ATOM 5055 N N . ALA B 1 281 ? 0.837 4.137 14.719 1 98.62 281 ALA B N 1
ATOM 5056 C CA . ALA B 1 281 ? 0.554 3.459 15.977 1 98.62 281 ALA B CA 1
ATOM 5057 C C . ALA B 1 281 ? 1.106 4.25 17.156 1 98.62 281 ALA B C 1
ATOM 5059 O O . ALA B 1 281 ? 0.412 4.453 18.156 1 98.62 281 ALA B O 1
ATOM 5060 N N . LEU B 1 282 ? 2.332 4.68 17.016 1 98.69 282 LEU B N 1
ATOM 5061 C CA . LEU B 1 282 ? 2.965 5.461 18.078 1 98.69 282 LEU B CA 1
ATOM 5062 C C . LEU B 1 282 ? 2.182 6.738 18.359 1 98.69 282 LEU B C 1
ATOM 5064 O O . LEU B 1 282 ? 1.961 7.098 19.516 1 98.69 282 LEU B O 1
ATOM 5068 N N . SER B 1 283 ? 1.794 7.426 17.297 1 98.88 283 SER B N 1
ATOM 5069 C CA . SER B 1 283 ? 1.046 8.672 17.438 1 98.88 283 SER B CA 1
ATOM 5070 C C . SER B 1 283 ? -0.25 8.453 18.219 1 98.88 283 SER B C 1
ATOM 5072 O O . SER B 1 283 ? -0.583 9.234 19.109 1 98.88 283 SER B O 1
ATOM 5074 N N . ARG B 1 284 ? -0.971 7.391 17.922 1 98.81 284 ARG B N 1
ATOM 5075 C CA . ARG B 1 284 ? -2.201 7.027 18.609 1 98.81 284 ARG B CA 1
ATOM 5076 C C . ARG B 1 284 ? -1.952 6.855 20.109 1 98.81 284 ARG B C 1
ATOM 5078 O O . ARG B 1 284 ? -2.699 7.383 20.938 1 98.81 284 ARG B O 1
ATOM 5085 N N . LEU B 1 285 ? -0.887 6.211 20.406 1 98.62 285 LEU B N 1
ATOM 5086 C CA . LEU B 1 285 ? -0.648 5.844 21.797 1 98.62 285 LEU B CA 1
ATOM 5087 C C . LEU B 1 285 ? -0.095 7.031 22.578 1 98.62 285 LEU B C 1
ATOM 5089 O O . LEU B 1 285 ? -0.502 7.27 23.719 1 98.62 285 LEU B O 1
ATOM 5093 N N . MET B 1 286 ? 0.814 7.781 21.984 1 98.81 286 MET B N 1
ATOM 5094 C CA . MET B 1 286 ? 1.442 8.906 22.672 1 98.81 286 MET B CA 1
ATOM 5095 C C . MET B 1 286 ? 0.437 10.023 22.906 1 98.81 286 MET B C 1
ATOM 5097 O O . MET B 1 286 ? 0.555 10.773 23.875 1 98.81 286 MET B O 1
ATOM 5101 N N . LEU B 1 287 ? -0.584 10.125 22.047 1 98.81 287 LEU B N 1
ATOM 5102 C CA . LEU B 1 287 ? -1.521 11.242 22.141 1 98.81 287 LEU B CA 1
ATOM 5103 C C . LEU B 1 287 ? -2.859 10.781 22.703 1 98.81 287 LEU B C 1
ATOM 5105 O O . LEU B 1 287 ? -3.814 11.555 22.766 1 98.81 287 LEU B O 1
ATOM 5109 N N . ALA B 1 288 ? -2.924 9.594 23.188 1 98.25 288 ALA B N 1
ATOM 5110 C CA . ALA B 1 288 ? -4.156 9.008 23.703 1 98.25 288 ALA B CA 1
ATOM 5111 C C . ALA B 1 288 ? -4.758 9.867 24.812 1 98.25 288 ALA B C 1
ATOM 5113 O O . ALA B 1 288 ? -4.031 10.367 25.672 1 98.25 288 ALA B O 1
ATOM 5114 N N . ASN B 1 289 ? -6.055 10.094 24.703 1 97.56 289 ASN B N 1
ATOM 5115 C CA . ASN B 1 289 ? -6.855 10.805 25.688 1 97.56 289 ASN B CA 1
ATOM 5116 C C . ASN B 1 289 ? -6.629 12.312 25.609 1 97.56 289 ASN B C 1
ATOM 5118 O O . ASN B 1 289 ? -7.223 13.07 26.375 1 97.56 289 ASN B O 1
ATOM 5122 N N . VAL B 1 290 ? -5.797 12.742 24.719 1 98.38 290 VAL B N 1
ATOM 5123 C CA . VAL B 1 290 ? -5.5 14.164 24.625 1 98.38 290 VAL B CA 1
ATOM 5124 C C . VAL B 1 290 ? -5.895 14.68 23.234 1 98.38 290 VAL B C 1
ATOM 5126 O O . VAL B 1 290 ? -6.539 15.727 23.125 1 98.38 290 VAL B O 1
ATOM 5129 N N . LEU B 1 291 ? -5.516 13.969 22.219 1 98.5 291 LEU B N 1
ATOM 5130 C CA . LEU B 1 291 ? -5.867 14.258 20.828 1 98.5 291 LEU B CA 1
ATOM 5131 C C . LEU B 1 291 ? -6.387 13.008 20.125 1 98.5 291 LEU B C 1
ATOM 5133 O O . LEU B 1 291 ? -5.602 12.141 19.734 1 98.5 291 LEU B O 1
ATOM 5137 N N . ASN B 1 292 ? -7.598 13.031 19.875 1 97.12 292 ASN B N 1
ATOM 5138 C CA . ASN B 1 292 ? -8.281 11.805 19.469 1 97.12 292 ASN B CA 1
ATOM 5139 C C . ASN B 1 292 ? -8.047 11.5 17.984 1 97.12 292 ASN B C 1
ATOM 5141 O O . ASN B 1 292 ? -7.969 10.336 17.594 1 97.12 292 ASN B O 1
ATOM 5145 N N . ASN B 1 293 ? -7.93 12.547 17.203 1 98.62 293 ASN B N 1
ATOM 5146 C CA . ASN B 1 293 ? -7.922 12.305 15.766 1 98.62 293 ASN B CA 1
ATOM 5147 C C . ASN B 1 293 ? -6.5 12.148 15.234 1 98.62 293 ASN B C 1
ATOM 5149 O O . ASN B 1 293 ? -5.695 13.078 15.305 1 98.62 293 ASN B O 1
ATOM 5153 N N . ILE B 1 294 ? -6.238 10.969 14.789 1 98.88 294 ILE B N 1
ATOM 5154 C CA . ILE B 1 294 ? -5.004 10.656 14.07 1 98.88 294 ILE B CA 1
ATOM 5155 C C . ILE B 1 294 ? -5.316 10.391 12.602 1 98.88 294 ILE B C 1
ATOM 5157 O O . ILE B 1 294 ? -6 9.422 12.266 1 98.88 294 ILE B O 1
ATOM 5161 N N . SER B 1 295 ? -4.805 11.258 11.719 1 98.5 295 SER B N 1
ATOM 5162 C CA . SER B 1 295 ? -5.145 11.195 10.305 1 98.5 295 SER B CA 1
ATOM 5163 C C . SER B 1 295 ? -4.176 10.305 9.539 1 98.5 295 SER B C 1
ATOM 5165 O O . SER B 1 295 ? -2.998 10.211 9.891 1 98.5 295 SER B O 1
ATOM 5167 N N . VAL B 1 296 ? -4.73 9.641 8.594 1 97.75 296 VAL B N 1
ATOM 5168 C CA . VAL B 1 296 ? -4 8.867 7.594 1 97.75 296 VAL B CA 1
ATOM 5169 C C . VAL B 1 296 ? -4.02 9.594 6.254 1 97.75 296 VAL B C 1
ATOM 5171 O O . VAL B 1 296 ? -5.07 9.734 5.629 1 97.75 296 VAL B O 1
ATOM 5174 N N . TYR B 1 297 ? -2.867 10.031 5.859 1 94.38 297 TYR B N 1
ATOM 5175 C CA . TYR B 1 297 ? -2.789 10.812 4.633 1 94.38 297 TYR B CA 1
ATOM 5176 C C . TYR B 1 297 ? -2.711 9.906 3.412 1 94.38 297 TYR B C 1
ATOM 5178 O O . TYR B 1 297 ? -1.634 9.711 2.844 1 94.38 297 TYR B O 1
ATOM 5186 N N . TRP B 1 298 ? -3.865 9.516 2.916 1 94 298 TRP B N 1
ATOM 5187 C CA . TRP B 1 298 ? -3.977 8.469 1.9 1 94 298 TRP B CA 1
ATOM 5188 C C . TRP B 1 298 ? -3.342 8.922 0.589 1 94 298 TRP B C 1
ATOM 5190 O O . TRP B 1 298 ? -2.885 8.086 -0.203 1 94 298 TRP B O 1
ATOM 5200 N N . VAL B 1 299 ? -3.264 10.211 0.336 1 88.56 299 VAL B N 1
ATOM 5201 C CA . VAL B 1 299 ? -2.676 10.727 -0.898 1 88.56 299 VAL B CA 1
ATOM 5202 C C . VAL B 1 299 ? -1.208 10.312 -0.98 1 88.56 299 VAL B C 1
ATOM 5204 O O . VAL B 1 299 ? -0.719 9.945 -2.051 1 88.56 299 VAL B O 1
ATOM 5207 N N . ALA B 1 300 ? -0.539 10.344 0.173 1 89.12 300 ALA B N 1
ATOM 5208 C CA . ALA B 1 300 ? 0.865 9.945 0.224 1 89.12 300 ALA B CA 1
ATOM 5209 C C . ALA B 1 300 ? 1.001 8.43 0.304 1 89.12 300 ALA B C 1
ATOM 5211 O O . ALA B 1 300 ? 1.901 7.844 -0.306 1 89.12 300 ALA B O 1
ATOM 5212 N N . TYR B 1 301 ? 0.14 7.785 1.032 1 92.75 301 TYR B N 1
ATOM 5213 C CA . TYR B 1 301 ? 0.233 6.359 1.312 1 92.75 301 TYR B CA 1
ATOM 5214 C C . TYR B 1 301 ? -0.248 5.535 0.12 1 92.75 301 TYR B C 1
ATOM 5216 O O . TYR B 1 301 ? 0.269 4.449 -0.141 1 92.75 301 TYR B O 1
ATOM 5224 N N . GLY B 1 302 ? -1.171 6.082 -0.653 1 91 302 GLY B N 1
ATOM 5225 C CA . GLY B 1 302 ? -2.012 5.254 -1.503 1 91 302 GLY B CA 1
ATOM 5226 C C . GLY B 1 302 ? -3.166 4.609 -0.757 1 91 302 GLY B C 1
ATOM 5227 O O . GLY B 1 302 ? -3.084 4.391 0.454 1 91 302 GLY B O 1
ATOM 5228 N N . LYS B 1 303 ? -4.176 4.176 -1.483 1 92.31 303 LYS B N 1
ATOM 5229 C CA . LYS B 1 303 ? -5.406 3.666 -0.877 1 92.31 303 LYS B CA 1
ATOM 5230 C C . LYS B 1 303 ? -5.145 2.367 -0.12 1 92.31 303 LYS B C 1
ATOM 5232 O O . LYS B 1 303 ? -5.668 2.168 0.979 1 92.31 303 LYS B O 1
ATOM 5237 N N . LYS B 1 304 ? -4.352 1.506 -0.621 1 94.5 304 LYS B N 1
ATOM 5238 C CA . LYS B 1 304 ? -4.133 0.185 -0.039 1 94.5 304 LYS B CA 1
ATOM 5239 C C . LYS B 1 304 ? -3.422 0.289 1.308 1 94.5 304 LYS B C 1
ATOM 5241 O O . LYS B 1 304 ? -3.879 -0.279 2.301 1 94.5 304 LYS B O 1
ATOM 5246 N N . LEU B 1 305 ? -2.357 1.042 1.351 1 96.44 305 LEU B N 1
ATOM 5247 C CA . LEU B 1 305 ? -1.659 1.201 2.621 1 96.44 305 LEU B CA 1
ATOM 5248 C C . LEU B 1 305 ? -2.5 2.006 3.607 1 96.44 305 LEU B C 1
ATOM 5250 O O . LEU B 1 305 ? -2.463 1.753 4.812 1 96.44 305 LEU B O 1
ATOM 5254 N N . ALA B 1 306 ? -3.27 2.928 3.068 1 97.19 306 ALA B N 1
ATOM 5255 C CA . ALA B 1 306 ? -4.141 3.723 3.93 1 97.19 306 ALA B CA 1
ATOM 5256 C C . ALA B 1 306 ? -5.125 2.832 4.684 1 97.19 306 ALA B C 1
ATOM 5258 O O . ALA B 1 306 ? -5.391 3.051 5.867 1 97.19 306 ALA B O 1
ATOM 5259 N N . GLN B 1 307 ? -5.633 1.827 4.008 1 97.38 307 GLN B N 1
ATOM 5260 C CA . GLN B 1 307 ? -6.547 0.896 4.664 1 97.38 307 GLN B CA 1
ATOM 5261 C C . GLN B 1 307 ? -5.863 0.187 5.828 1 97.38 307 GLN B C 1
ATOM 5263 O O . GLN B 1 307 ? -6.461 0.018 6.895 1 97.38 307 GLN B O 1
ATOM 5268 N N . VAL B 1 308 ? -4.648 -0.124 5.633 1 97.75 308 VAL B N 1
ATOM 5269 C CA . VAL B 1 308 ? -3.9 -0.804 6.684 1 97.75 308 VAL B CA 1
ATOM 5270 C C . VAL B 1 308 ? -3.637 0.161 7.836 1 97.75 308 VAL B C 1
ATOM 5272 O O . VAL B 1 308 ? -3.787 -0.203 9.008 1 97.75 308 VAL B O 1
ATOM 5275 N N . ALA B 1 309 ? -3.301 1.373 7.512 1 98.38 309 ALA B N 1
ATOM 5276 C CA . ALA B 1 309 ? -3 2.385 8.523 1 98.38 309 ALA B CA 1
ATOM 5277 C C . ALA B 1 309 ? -4.223 2.676 9.383 1 98.38 309 ALA B C 1
ATOM 5279 O O . ALA B 1 309 ? -4.098 2.957 10.578 1 98.38 309 ALA B O 1
ATOM 5280 N N . LEU B 1 310 ? -5.457 2.57 8.797 1 98.12 310 LEU B N 1
ATOM 5281 C CA . LEU B 1 310 ? -6.699 2.758 9.547 1 98.12 310 LEU B CA 1
ATOM 5282 C C . LEU B 1 310 ? -6.895 1.644 10.562 1 98.12 310 LEU B C 1
ATOM 5284 O O . LEU B 1 310 ? -7.66 1.799 11.523 1 98.12 310 LEU B O 1
ATOM 5288 N N . SER B 1 311 ? -6.168 0.553 10.375 1 95.69 311 SER B N 1
ATOM 5289 C CA . SER B 1 311 ? -6.223 -0.562 11.312 1 95.69 311 SER B CA 1
ATOM 5290 C C . SER B 1 311 ? -5.035 -0.536 12.273 1 95.69 311 SER B C 1
ATOM 5292 O O . SER B 1 311 ? -4.805 -1.495 13.016 1 95.69 311 SER B O 1
ATOM 5294 N N . ASN B 1 312 ? -4.242 0.494 12.227 1 96.94 312 ASN B N 1
ATOM 5295 C CA . ASN B 1 312 ? -3.064 0.635 13.078 1 96.94 312 ASN B CA 1
ATOM 5296 C C . ASN B 1 312 ? -3.156 1.88 13.961 1 96.94 312 ASN B C 1
ATOM 5298 O O . ASN B 1 312 ? -2.137 2.387 14.43 1 96.94 312 ASN B O 1
ATOM 5302 N N . GLY B 1 313 ? -4.355 2.402 14.109 1 97.81 313 GLY B N 1
ATOM 5303 C CA . GLY B 1 313 ? -4.543 3.5 15.047 1 97.81 313 GLY B CA 1
ATOM 5304 C C . GLY B 1 313 ? -5.105 4.75 14.398 1 97.81 313 GLY B C 1
ATOM 5305 O O . GLY B 1 313 ? -5.523 5.68 15.094 1 97.81 313 GLY B O 1
ATOM 5306 N N . GLY B 1 314 ? -5.145 4.809 13.055 1 98.56 314 GLY B N 1
ATOM 5307 C CA . GLY B 1 314 ? -5.699 5.957 12.352 1 98.56 314 GLY B CA 1
ATOM 5308 C C . GLY B 1 314 ? -7.219 5.969 12.344 1 98.56 314 GLY B C 1
ATOM 5309 O O . GLY B 1 314 ? -7.855 4.918 12.422 1 98.56 314 GLY B O 1
ATOM 5310 N N . ASN B 1 315 ? -7.828 7.215 12.203 1 98.75 315 ASN B N 1
ATOM 5311 C CA . ASN B 1 315 ? -9.289 7.25 12.195 1 98.75 315 ASN B CA 1
ATOM 5312 C C . ASN B 1 315 ? -9.812 8.328 11.258 1 98.75 315 ASN B C 1
ATOM 5314 O O . ASN B 1 315 ? -11.008 8.641 11.266 1 98.75 315 ASN B O 1
ATOM 5318 N N . ASP B 1 316 ? -9 8.93 10.469 1 98.69 316 ASP B N 1
ATOM 5319 C CA . ASP B 1 316 ? -9.391 10 9.555 1 98.69 316 ASP B CA 1
ATOM 5320 C C . ASP B 1 316 ? -8.547 9.961 8.281 1 98.69 316 ASP B C 1
ATOM 5322 O O . ASP B 1 316 ? -7.34 9.727 8.336 1 98.69 316 ASP B O 1
ATOM 5326 N N . LEU B 1 317 ? -9.18 10.227 7.148 1 97.38 317 LEU B N 1
ATOM 5327 C CA . LEU B 1 317 ? -8.492 10.172 5.863 1 97.38 317 LEU B CA 1
ATOM 5328 C C . LEU B 1 317 ? -8.156 11.57 5.359 1 97.38 317 LEU B C 1
ATOM 5330 O O . LEU B 1 317 ? -7.844 11.75 4.184 1 97.38 317 LEU B O 1
ATOM 5334 N N . VAL B 1 318 ? -8.211 12.547 6.234 1 94.44 318 VAL B N 1
ATOM 5335 C CA . VAL B 1 318 ? -7.93 13.945 5.949 1 94.44 318 VAL B CA 1
ATOM 5336 C C . VAL B 1 318 ? -9 14.516 5.02 1 94.44 318 VAL B C 1
ATOM 5338 O O . VAL B 1 318 ? -9.93 15.18 5.469 1 94.44 318 VAL B O 1
ATOM 5341 N N . GLY B 1 319 ? -8.992 14.141 3.762 1 92.44 319 GLY B N 1
ATOM 5342 C CA . GLY B 1 319 ? -9.984 14.641 2.828 1 92.44 319 GLY B CA 1
ATOM 5343 C C . GLY B 1 319 ? -9.781 14.148 1.411 1 92.44 319 GLY B C 1
ATOM 5344 O O . GLY B 1 319 ? -8.914 13.305 1.162 1 92.44 319 GLY B O 1
ATOM 5345 N N . THR B 1 320 ? -10.617 14.57 0.495 1 84.25 320 THR B N 1
ATOM 5346 C CA . THR B 1 320 ? -10.594 14.148 -0.901 1 84.25 320 THR B CA 1
ATOM 5347 C C . THR B 1 320 ? -9.398 14.766 -1.629 1 84.25 320 THR B C 1
ATOM 5349 O O . THR B 1 320 ? -8.945 14.242 -2.646 1 84.25 320 THR B O 1
ATOM 5352 N N . ALA B 1 321 ? -8.961 15.719 -1.024 1 70.69 321 ALA B N 1
ATOM 5353 C CA . ALA B 1 321 ? -7.832 16.453 -1.598 1 70.69 321 ALA B CA 1
ATOM 5354 C C . ALA B 1 321 ? -8.016 16.641 -3.1 1 70.69 321 ALA B C 1
ATOM 5356 O O . ALA B 1 321 ? -7.145 16.281 -3.891 1 70.69 321 ALA B O 1
ATOM 5357 N N . PHE B 1 322 ? -9.188 17.172 -3.322 1 58.19 322 PHE B N 1
ATOM 5358 C CA . PHE B 1 322 ? -9.422 17.453 -4.734 1 58.19 322 PHE B CA 1
ATOM 5359 C C . PHE B 1 322 ? -8.164 18.016 -5.391 1 58.19 322 PHE B C 1
ATOM 5361 O O . PHE B 1 322 ? -7.375 18.703 -4.734 1 58.19 322 PHE B O 1
ATOM 5368 N N . SER B 1 323 ? -7.223 17.359 -6.039 1 52.81 323 SER B N 1
ATOM 5369 C CA . SER B 1 323 ? -6.785 18.328 -7.043 1 52.81 323 SER B CA 1
ATOM 5370 C C . SER B 1 323 ? -6.527 17.656 -8.383 1 52.81 323 SER B C 1
ATOM 5372 O O . SER B 1 323 ? -6.016 18.281 -9.312 1 52.81 323 SER B O 1
ATOM 5374 N N . GLU B 1 324 ? -6.625 16.844 -9.258 1 43.41 324 GLU B N 1
ATOM 5375 C CA . GLU B 1 324 ? -5.668 17.203 -10.297 1 43.41 324 GLU B CA 1
ATOM 5376 C C . GLU B 1 324 ? -6.125 18.453 -11.055 1 43.41 324 GLU B C 1
ATOM 5378 O O . GLU B 1 324 ? -7.273 18.531 -11.484 1 43.41 324 GLU B O 1
ATOM 5383 N N . GLU B 1 325 ? -5.984 19.766 -10.812 1 44.97 325 GLU B N 1
ATOM 5384 C CA . GLU B 1 325 ? -6.453 21.156 -10.875 1 44.97 325 GLU B CA 1
ATOM 5385 C C . GLU B 1 325 ? -7.977 21.203 -10.984 1 44.97 325 GLU B C 1
ATOM 5387 O O . GLU B 1 325 ? -8.586 20.406 -11.703 1 44.97 325 GLU B O 1
ATOM 5392 N N . ILE B 1 326 ? -9.305 21.344 -11.133 1 41.62 326 ILE B N 1
ATOM 5393 C CA . ILE B 1 326 ? -9.711 21.641 -12.508 1 41.62 326 ILE B CA 1
ATOM 5394 C C . ILE B 1 326 ? -10.141 20.359 -13.203 1 41.62 326 ILE B C 1
ATOM 5396 O O . ILE B 1 326 ? -10.43 20.359 -14.406 1 41.62 326 ILE B O 1
ATOM 5400 N N . TYR B 1 327 ? -9.586 19.25 -12.172 1 43 327 TYR B N 1
ATOM 5401 C CA . TYR B 1 327 ? -9.344 17.984 -12.836 1 43 327 TYR B CA 1
ATOM 5402 C C . TYR B 1 327 ? -9.688 18.062 -14.312 1 43 327 TYR B C 1
ATOM 5404 O O . TYR B 1 327 ? -10.758 18.547 -14.688 1 43 327 TYR B O 1
ATOM 5412 N N . ARG B 1 328 ? -9.461 18.188 -15.023 1 43.72 328 ARG B N 1
ATOM 5413 C CA . ARG B 1 328 ? -9.836 18.719 -16.328 1 43.72 328 ARG B CA 1
ATOM 5414 C C . ARG B 1 328 ? -10.852 19.844 -16.188 1 43.72 328 ARG B C 1
ATOM 5416 O O . ARG B 1 328 ? -11.211 20.484 -17.172 1 43.72 328 ARG B O 1
ATOM 5423 N N . ALA B 1 329 ? -10.57 20.938 -15.43 1 39.97 329 ALA B N 1
ATOM 5424 C CA . ALA B 1 329 ? -10.672 21.844 -14.289 1 39.97 329 ALA B CA 1
ATOM 5425 C C . ALA B 1 329 ? -11.398 21.172 -13.125 1 39.97 329 ALA B C 1
ATOM 5427 O O . ALA B 1 329 ? -11.305 21.625 -11.977 1 39.97 329 ALA B O 1
ATOM 5428 N N . ALA B 1 330 ? -12.211 20.188 -13.977 1 47.97 330 ALA B N 1
ATOM 5429 C CA . ALA B 1 330 ? -12.469 18.953 -13.25 1 47.97 330 ALA B CA 1
ATOM 5430 C C . ALA B 1 330 ? -12.898 17.828 -14.203 1 47.97 330 ALA B C 1
ATOM 5432 O O . ALA B 1 330 ? -13.469 16.828 -13.773 1 47.97 330 ALA B O 1
ATOM 5433 N N . GLY B 1 331 ? -12.797 18.328 -15.484 1 35.84 331 GLY B N 1
ATOM 5434 C CA . GLY B 1 331 ? -13.102 17.453 -16.594 1 35.84 331 GLY B CA 1
ATOM 5435 C C . GLY B 1 331 ? -12.695 16 -16.359 1 35.84 331 GLY B C 1
ATOM 5436 O O . GLY B 1 331 ? -12.133 15.352 -17.234 1 35.84 331 GLY B O 1
ATOM 5437 N N . LYS B 1 332 ? -13.023 15.648 -15.898 1 41.69 332 LYS B N 1
ATOM 5438 C CA . LYS B 1 332 ? -13.305 14.602 -14.914 1 41.69 332 LYS B CA 1
ATOM 5439 C C . LYS B 1 332 ? -12.359 13.414 -15.094 1 41.69 332 LYS B C 1
ATOM 5441 O O . LYS B 1 332 ? -12.375 12.484 -14.289 1 41.69 332 LYS B O 1
ATOM 5446 N N . PRO B 1 333 ? -11.219 12.656 -15.93 1 41.62 333 PRO B N 1
ATOM 5447 C CA . PRO B 1 333 ? -10.891 11.422 -15.219 1 41.62 333 PRO B CA 1
ATOM 5448 C C . PRO B 1 333 ? -10.18 11.68 -13.891 1 41.62 333 PRO B C 1
ATOM 5450 O O . PRO B 1 333 ? -9.195 12.43 -13.844 1 41.62 333 PRO B O 1
ATOM 5453 N N . THR B 1 334 ? -10.586 11.109 -12.469 1 44.62 334 THR B N 1
ATOM 5454 C CA . THR B 1 334 ? -11.18 11.125 -11.141 1 44.62 334 THR B CA 1
ATOM 5455 C C . THR B 1 334 ? -10.102 11.062 -10.062 1 44.62 334 THR B C 1
ATOM 5457 O O . THR B 1 334 ? -9.273 10.156 -10.062 1 44.62 334 THR B O 1
ATOM 5460 N N . ALA B 1 335 ? -9.969 12.047 -9.156 1 49.91 335 ALA B N 1
ATOM 5461 C CA . ALA B 1 335 ? -9.75 12.125 -7.715 1 49.91 335 ALA B CA 1
ATOM 5462 C C . ALA B 1 335 ? -10.688 11.172 -6.973 1 49.91 335 ALA B C 1
ATOM 5464 O O . ALA B 1 335 ? -11.695 10.727 -7.527 1 49.91 335 ALA B O 1
ATOM 5465 N N . SER B 1 336 ? -10.211 10.844 -5.785 1 62.38 336 SER B N 1
ATOM 5466 C CA . SER B 1 336 ? -11.148 10.016 -5.035 1 62.38 336 SER B CA 1
ATOM 5467 C C . SER B 1 336 ? -12.352 10.828 -4.562 1 62.38 336 SER B C 1
ATOM 5469 O O . SER B 1 336 ? -12.195 11.945 -4.07 1 62.38 336 SER B O 1
ATOM 5471 N N . SER B 1 337 ? -13.445 10.703 -5.027 1 80.06 337 SER B N 1
ATOM 5472 C CA . SER B 1 337 ? -14.734 11.211 -4.562 1 80.06 337 SER B CA 1
ATOM 5473 C C . SER B 1 337 ? -15.023 10.75 -3.137 1 80.06 337 SER B C 1
ATOM 5475 O O . SER B 1 337 ? -14.336 9.875 -2.607 1 80.06 337 SER B O 1
ATOM 5477 N N . VAL B 1 338 ? -15.75 11.586 -2.523 1 89.25 338 VAL B N 1
ATOM 5478 C CA . VAL B 1 338 ? -16.219 11.195 -1.195 1 89.25 338 VAL B CA 1
ATOM 5479 C C . VAL B 1 338 ? -16.734 9.758 -1.233 1 89.25 338 VAL B C 1
ATOM 5481 O O . VAL B 1 338 ? -16.547 9 -0.277 1 89.25 338 VAL B O 1
ATOM 5484 N N . GLU B 1 339 ? -17.266 9.414 -2.316 1 90.19 339 GLU B N 1
ATOM 5485 C CA . GLU B 1 339 ? -17.797 8.062 -2.463 1 90.19 339 GLU B CA 1
ATOM 5486 C C . GLU B 1 339 ? -16.672 7.031 -2.51 1 90.19 339 GLU B C 1
ATOM 5488 O O . GLU B 1 339 ? -16.797 5.934 -1.962 1 90.19 339 GLU B O 1
ATOM 5493 N N . GLU B 1 340 ? -15.688 7.391 -3.154 1 89.75 340 GLU B N 1
ATOM 5494 C CA . GLU B 1 340 ? -14.539 6.488 -3.23 1 89.75 340 GLU B CA 1
ATOM 5495 C C . GLU B 1 340 ? -13.914 6.277 -1.856 1 89.75 340 GLU B C 1
ATOM 5497 O O . GLU B 1 340 ? -13.547 5.156 -1.502 1 89.75 340 GLU B O 1
ATOM 5502 N N . LEU B 1 341 ? -13.773 7.375 -1.121 1 94.12 341 LEU B N 1
ATOM 5503 C CA . LEU B 1 341 ? -13.242 7.262 0.232 1 94.12 341 LEU B CA 1
ATOM 5504 C C . LEU B 1 341 ? -14.164 6.426 1.112 1 94.12 341 LEU B C 1
ATOM 5506 O O . LEU B 1 341 ? -13.695 5.594 1.895 1 94.12 341 LEU B O 1
ATOM 5510 N N . ALA B 1 342 ? -15.414 6.637 0.95 1 95.69 342 ALA B N 1
ATOM 5511 C CA . ALA B 1 342 ? -16.391 5.863 1.714 1 95.69 342 ALA B CA 1
ATOM 5512 C C . ALA B 1 342 ? -16.266 4.371 1.408 1 95.69 342 ALA B C 1
ATOM 5514 O O . ALA B 1 342 ? -16.297 3.539 2.316 1 95.69 342 ALA B O 1
ATOM 5515 N N . THR B 1 343 ? -16.109 4.07 0.173 1 93.56 343 THR B N 1
ATOM 5516 C CA . THR B 1 343 ? -15.984 2.678 -0.248 1 93.56 343 THR B 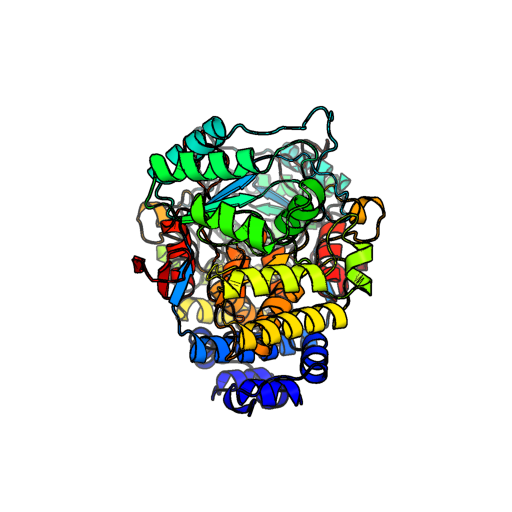CA 1
ATOM 5517 C C . THR B 1 343 ? -14.75 2.037 0.365 1 93.56 343 THR B C 1
ATOM 5519 O O . THR B 1 343 ? -14.805 0.91 0.863 1 93.56 343 THR B O 1
ATOM 5522 N N . MET B 1 344 ? -13.688 2.777 0.312 1 93.44 344 MET B N 1
ATOM 5523 C CA . MET B 1 344 ? -12.438 2.271 0.881 1 93.44 344 MET B CA 1
ATOM 5524 C C . MET B 1 344 ? -12.609 1.936 2.357 1 93.44 344 MET B C 1
ATOM 5526 O O . MET B 1 344 ? -12.078 0.932 2.838 1 93.44 344 MET B O 1
ATOM 5530 N N . VAL B 1 345 ? -13.336 2.748 3.045 1 97.06 345 VAL B N 1
ATOM 5531 C CA . VAL B 1 345 ? -13.578 2.572 4.473 1 97.06 345 VAL B CA 1
ATOM 5532 C C . VAL B 1 345 ? -14.484 1.366 4.703 1 97.06 345 VAL B C 1
ATOM 5534 O O . VAL B 1 345 ? -14.203 0.523 5.559 1 97.06 345 VAL B O 1
ATOM 5537 N N . LYS B 1 346 ? -15.516 1.221 3.906 1 95.88 346 LYS B N 1
ATOM 5538 C CA . LYS B 1 346 ? -16.453 0.106 4.023 1 95.88 346 LYS B CA 1
ATOM 5539 C C . LYS B 1 346 ? -15.75 -1.227 3.768 1 95.88 346 LYS B C 1
ATOM 5541 O O . LYS B 1 346 ? -16.078 -2.234 4.398 1 95.88 346 LYS B O 1
ATOM 5546 N N . GLU B 1 347 ? -14.867 -1.176 2.91 1 93.56 347 GLU B N 1
ATOM 5547 C CA . GLU B 1 347 ? -14.156 -2.387 2.512 1 93.56 347 GLU B CA 1
ATOM 5548 C C . GLU B 1 347 ? -13.406 -3 3.693 1 93.56 347 GLU B C 1
ATOM 5550 O O . GLU B 1 347 ? -13.172 -4.211 3.725 1 93.56 347 GLU B O 1
ATOM 5555 N N . ILE B 1 348 ? -13.047 -2.205 4.688 1 95.31 348 ILE B N 1
ATOM 5556 C CA . ILE B 1 348 ? -12.328 -2.75 5.828 1 95.31 348 ILE B CA 1
ATOM 5557 C C . ILE B 1 348 ? -13.281 -2.92 7.008 1 95.31 348 ILE B C 1
ATOM 5559 O O . ILE B 1 348 ? -12.844 -3.084 8.148 1 95.31 348 ILE B O 1
ATOM 5563 N N . GLY B 1 349 ? -14.586 -2.793 6.746 1 93.88 349 GLY B N 1
ATOM 5564 C CA . GLY B 1 349 ? -15.594 -3.062 7.754 1 93.88 349 GLY B CA 1
ATOM 5565 C C . GLY B 1 349 ? -15.789 -1.916 8.727 1 93.88 349 GLY B C 1
ATOM 5566 O O . GLY B 1 349 ? -16.297 -2.111 9.836 1 93.88 349 GLY B O 1
ATOM 5567 N N . ARG B 1 350 ? -15.32 -0.734 8.391 1 97 350 ARG B N 1
ATOM 5568 C CA . ARG B 1 350 ? -15.484 0.448 9.234 1 97 350 ARG B CA 1
ATOM 5569 C C . ARG B 1 350 ? -16.625 1.326 8.719 1 97 350 ARG B C 1
ATOM 5571 O O . ARG B 1 350 ? -17.188 1.057 7.656 1 97 350 ARG B O 1
ATOM 5578 N N . THR B 1 351 ? -17 2.383 9.5 1 98.19 351 THR B N 1
ATOM 5579 C CA . THR B 1 351 ? -18.125 3.244 9.18 1 98.19 351 THR B CA 1
ATOM 5580 C C . THR B 1 351 ? -17.641 4.594 8.648 1 98.19 351 THR B C 1
ATOM 5582 O O . THR B 1 351 ? -17.125 5.414 9.406 1 98.19 351 THR B O 1
ATOM 5585 N N . PRO B 1 352 ? -17.844 4.855 7.352 1 98 352 PRO B N 1
ATOM 5586 C CA . PRO B 1 352 ? -17.391 6.125 6.777 1 98 352 PRO B CA 1
ATOM 5587 C C . PRO B 1 352 ? -18.312 7.289 7.113 1 98 352 PRO B C 1
ATOM 5589 O O . PRO B 1 352 ? -19.547 7.117 7.156 1 98 352 PRO B O 1
ATOM 5592 N N . ALA B 1 353 ? -17.75 8.438 7.363 1 98.38 353 ALA B N 1
ATOM 5593 C CA . ALA B 1 353 ? -18.531 9.656 7.598 1 98.38 353 ALA B CA 1
ATOM 5594 C C . ALA B 1 353 ? -17.797 10.883 7.059 1 98.38 353 ALA B C 1
ATOM 5596 O O . ALA B 1 353 ? -16.594 11.023 7.246 1 98.38 353 ALA B O 1
ATOM 5597 N N . GLN B 1 354 ? -18.531 11.695 6.367 1 97.31 354 GLN B N 1
ATOM 5598 C CA . GLN B 1 354 ? -17.984 12.992 5.957 1 97.31 354 GLN B CA 1
ATOM 5599 C C . GLN B 1 354 ? -18.062 14.008 7.094 1 97.31 354 GLN B C 1
ATOM 5601 O O . GLN B 1 354 ? -19.109 14.156 7.727 1 97.31 354 GLN B O 1
ATOM 5606 N N . ARG B 1 355 ? -16.984 14.602 7.34 1 97.94 355 ARG B N 1
ATOM 5607 C CA . ARG B 1 355 ? -16.953 15.617 8.383 1 97.94 355 ARG B CA 1
ATOM 5608 C C . ARG B 1 355 ? -16.625 16.984 7.801 1 97.94 355 ARG B C 1
ATOM 5610 O O . ARG B 1 355 ? -16.188 17.094 6.652 1 97.94 355 ARG B O 1
ATOM 5617 N N . ASN B 1 356 ? -16.906 18.016 8.555 1 96.88 356 ASN B N 1
ATOM 5618 C CA . ASN B 1 356 ? -16.375 19.328 8.234 1 96.88 356 ASN B CA 1
ATOM 5619 C C . ASN B 1 356 ? -15.016 19.578 8.875 1 96.88 356 ASN B C 1
ATOM 5621 O O . ASN B 1 356 ? -14.398 18.641 9.391 1 96.88 356 ASN B O 1
ATOM 5625 N N . THR B 1 357 ? -14.508 20.766 8.797 1 96.69 357 THR B N 1
ATOM 5626 C CA . THR B 1 357 ? -13.188 21.125 9.297 1 96.69 357 THR B CA 1
ATOM 5627 C C . THR B 1 357 ? -13.07 20.828 10.789 1 96.69 357 THR B C 1
ATOM 5629 O O . THR B 1 357 ? -12.008 20.438 11.266 1 96.69 357 THR B O 1
ATOM 5632 N N . HIS B 1 358 ? -14.133 20.984 11.531 1 96.5 358 HIS B N 1
ATOM 5633 C CA . HIS B 1 358 ? -14.109 20.906 12.992 1 96.5 358 HIS B CA 1
ATOM 5634 C C . HIS B 1 358 ? -14.57 19.531 13.461 1 96.5 358 HIS B C 1
ATOM 5636 O O . HIS B 1 358 ? -14.977 19.375 14.617 1 96.5 358 HIS B O 1
ATOM 5642 N N . PHE B 1 359 ? -14.633 18.531 12.523 1 97.12 359 PHE B N 1
ATOM 5643 C CA . PHE B 1 359 ? -14.875 17.109 12.766 1 97.12 359 PHE B CA 1
ATOM 5644 C C . PHE B 1 359 ? -16.328 16.875 13.188 1 97.12 359 PHE B C 1
ATOM 5646 O O . PHE B 1 359 ? -16.625 15.914 13.898 1 97.12 359 PHE B O 1
ATOM 5653 N N . GLU B 1 360 ? -17.156 17.844 12.852 1 97.19 360 GLU B N 1
ATOM 5654 C CA . GLU B 1 360 ? -18.594 17.578 12.938 1 97.19 360 GLU B CA 1
ATOM 5655 C C . GLU B 1 360 ? -19.062 16.734 11.758 1 97.19 360 GLU B C 1
ATOM 5657 O O . GLU B 1 360 ? -18.719 17.016 10.609 1 97.19 360 GLU B O 1
ATOM 5662 N N . ILE B 1 361 ? -19.875 15.75 12.031 1 97.62 361 ILE B N 1
ATOM 5663 C CA . ILE B 1 361 ? -20.312 14.828 10.984 1 97.62 361 ILE B CA 1
ATOM 5664 C C . ILE B 1 361 ? -21.391 15.492 10.133 1 97.62 361 ILE B C 1
ATOM 5666 O O . ILE B 1 361 ? -22.391 15.977 10.656 1 97.62 361 ILE B O 1
ATOM 5670 N N . LEU B 1 362 ? -21.188 15.5 8.867 1 96.44 362 LEU B N 1
ATOM 5671 C CA . LEU B 1 362 ? -22.125 16.078 7.91 1 96.44 362 LEU B CA 1
ATOM 5672 C C . LEU B 1 362 ? -23 14.984 7.293 1 96.44 362 LEU B C 1
ATOM 5674 O O . LEU B 1 362 ? -24.188 15.211 7.023 1 96.44 362 LEU B O 1
ATOM 5678 N N . LYS B 1 363 ? -22.359 13.844 7.008 1 95.69 363 LYS B N 1
ATOM 5679 C CA . LYS B 1 363 ? -23.031 12.758 6.297 1 95.69 363 LYS B CA 1
ATOM 5680 C C . LYS B 1 363 ? -22.438 11.406 6.664 1 95.69 363 LYS B C 1
ATOM 5682 O O . LYS B 1 363 ? -21.203 11.273 6.766 1 95.69 363 LYS B O 1
ATOM 5687 N N . LYS B 1 364 ? -23.328 10.445 6.926 1 95.69 364 LYS B N 1
ATOM 5688 C CA . LYS B 1 364 ? -22.906 9.062 7.113 1 95.69 364 LYS B CA 1
ATOM 5689 C C . LYS B 1 364 ? -23.203 8.227 5.871 1 95.69 364 LYS B C 1
ATOM 5691 O O . LYS B 1 364 ? -24.172 8.477 5.164 1 95.69 364 LYS B O 1
ATOM 5696 N N . PHE B 1 365 ? -22.406 7.312 5.629 1 94.5 365 PHE B N 1
ATOM 5697 C CA . PHE B 1 365 ? -22.547 6.496 4.426 1 94.5 365 PHE B CA 1
ATOM 5698 C C . PHE B 1 365 ? -22.953 5.074 4.781 1 94.5 365 PHE B C 1
ATOM 5700 O O . PHE B 1 365 ? -22.516 4.523 5.789 1 94.5 365 PHE B O 1
#

Organism: NCBI:txid859350

InterPro domains:
  IPR007197 Radical SAM [PF04055] (62-233)
  IPR007197 Radical SAM [PS51918] (54-289)
  IPR007197 Radical SAM [SFLDS00029] (10-364)
  IPR013785 Aldolase-type TIM barrel [G3DSA:3.20.20.70] (7-362)
  IPR020050 FO synthase, subunit 2 [SFLDF00343] (11-364)
  IPR020050 FO synthase, subunit 2 [TIGR00423] (54-362)
  IPR034405 F420, menaquinone cofactor biosynthesis [PTHR43076] (10-364)
  IPR045567 CofH/MqnC-like, C-terminal domain [PF19288] (244-361)
  IPR058240 Radical SAM superfamily [SSF102114] (18-354)